Protein AF-A0A8H6QPK9-F1 (afdb_monomer)

Sequence (604 aa):
MKLVFTLLVLALAPTATVSAPLQQRSRELLKRFTSLVVFGDSYTDNGVRSYKPPVAAESAKRSTGGRVWPSYIRQYTGANIYDYAWSGAVCDVLIANTVRNGVTQNQIPTFLEDNGYVSNTTGQPALVNPPDETVYAIWIGTNDIGYGGFLTEVQPAGMPLTYLTDCVYAQLDRLYAIGARVFVLMNMAPLDLTPLYALPQNGGSVNAQYWSDKAAYDSNITRSSEKMRQYVTMVNAVYDYQTSYDVVIANRYPHSRFAVYDVHALMTDMWANPSHYLNGTAPYNVTSSVYRCGSPCASNAVRDSYLWYDDLHPSEQTDRIIAREFVNLIEGKTYIHSPIVPPTASLILPLEDIFRASYNEIEYLKVYFSHIQNPHIQHRFEAEILDPIEEFQVLVTKEYTFLFKDAFPHRINEAAGLGEPQRAQAREGVIRLLQKIDMLNWNITVWAYQHAMIDLRQVDARENILTQGESIWARRFRSIKEDVDAVLGQFSYHGHPLQYVGSLNHGIRGRHKGKSAINLDDFDVDLFVAHAEEWRRHLPVIRGQFPENFSNGKIYPLGTHLHELQNLGHAVGHALAANLTGKVKKSWRFIGNTEIVLREIGAY

InterPro domains:
  IPR001087 GDSL lipase/esterase [PF00657] (36-325)
  IPR036514 SGNH hydrolase superfamily [G3DSA:3.40.50.1110] (24-336)
  IPR051058 GDSL Esterase/Lipase Enzyme [PTHR45648] (36-335)

pLDDT: mean 87.23, std 17.12, range [23.19, 98.88]

Foldseek 3Di:
DDDDDDDDDDDDDDPDPPPPPPPDDLDQLAPAAAAEEEEEAQLADQPWAALPPPTDDGDQCGQQRGGHLQVLLCVVRVHHYHYLYYHLEACDCLQFPDDHHHCVHGRLVRCVVQQPDADPVPRHGSDDADQRNYEYEYDYDPNQVDDRGVLLPRHPPPDDLCVRVVSVVVSVLVCLVVRHFRYEYEAHALQLLFLPQDQVVLNNDCPFDPCNCSCVSPVRSVVSSVSSNVSSVVRRVCCVVVVCCCVPPVVVRPNHHYDYHHNRLVLVCCLVPVVVQQQADDAAERRAALVVVPPVSPDPSNRSSYQHHGRGYGHPSVSSVSSVQVVCSSRSVDPDDDPDDDDDDPQQAPCLVVLQVLLLLLQLLLQLLCPPPDVQSNVCCVVPPNVVSVVLLVVLLVLLLVLVCQQPVDPVCSVVGGDPVNNVVSNVSSVVSVVSSVVSVVVSQVSCCPRVVQRCVPPVSSVVSSVVSVVSLVVLLVVLLVLLVVLQVVDDDVPFGKDFDACSVPQFHDVSRSRHGDDQQDDDTHIETADQVVLVVCVVVCVVPPVVQDDPQKGWPPPHPVVVQVVRQQVSLVSQLVSCVPSHHPSNVSNVRRTYIYHNDDDD

Secondary structure (DSSP, 8-state):
--PPPPPP--------------------S-SS--EEEEEESTTT--S----SSSPPPPPS-STTSS--HHHHHHHHH--EEEE---TT-BSSGGG-SS---BIIIIIHHHHHHHHT-B-TTT--BS----TTTEEEEEE--HHHHSTTTGGGT-SPTT--THHHHHHHHHHHHHHHHTT--EEEEE----GGGSTTTS-GGGT--SSBTTBTTHHHH-S-HHHHHHHHHHHHHHHHHHHHHHHHIIIIIS--STT-EEEEE-HHHHHHHHHH-GGGT---SSPPEEEEEHHHH-GGG-SHHHHTTEEESSSSSBPHHHHHHHHHHHHHHHTT----------S-S---STTHHHHHHHHHHHHHHHHHHTT-S-HHHHHHHIIIIIHHHHHHHHHHHHHHHHHHHHH-SSGGGGGG---HHHHHHHHHHHHHHHHHHHHHHHHHHHHHHHHH---TTSHHHHHHHHHHHHHHHHHHHHHHHHHHHHHHTT-EETTEEPEEESGGGTSB--GGGTTPBPPTTS---EEEEE-HHHHHHHHHHHHHH-GGGEETTEE--TTSS-HHHHHHHHHHHHHHHHHTBTTBTTGGGHHHH--EEEESS---

Nearest PDB structures (foldseek):
  7ztn-assembly2_A  TM=8.972E-01  e=1.829E-24  Thermothelomyces thermophilus
  8p1g-assembly1_B  TM=8.871E-01  e=2.641E-24  Thermothelomyces thermophilus
  6uqv-assembly1_A  TM=6.933E-01  e=8.227E-12  Pseudomonas aeruginosa PAO1
  6uqy-assembly1_A  TM=6.930E-01  e=1.628E-11  Pseudomonas aeruginosa PAO1
  8d90-assembly2_B  TM=6.910E-01  e=2.247E-10  Pseudomonas aeruginosa PAO1

Mean predicted aligned error: 16.17 Å

Solvent-accessible surface area (backbone atoms only — not comparable to full-atom values): 32805 Å² total; per-residue (Å²): 144,83,87,86,86,83,84,81,82,83,84,80,79,82,80,80,76,81,72,73,78,80,82,76,64,80,72,33,67,35,97,47,75,48,17,40,39,36,40,30,13,44,82,47,26,42,75,40,86,58,58,47,82,85,56,67,77,70,45,64,70,36,65,24,72,19,48,35,22,62,62,42,38,30,72,77,65,69,27,46,71,48,59,46,15,36,66,68,16,22,48,45,45,74,38,31,76,59,98,55,51,11,42,67,76,43,29,52,52,49,48,53,56,29,67,70,33,61,39,91,86,78,72,44,57,47,58,78,61,58,44,78,29,24,39,39,34,44,44,64,40,71,38,33,54,25,80,61,0,56,64,64,66,47,30,58,89,87,68,58,79,61,53,59,58,52,46,50,53,54,50,51,51,56,43,40,74,77,54,52,31,27,39,37,43,37,45,50,56,56,54,33,52,24,26,51,30,11,37,62,95,45,45,19,43,58,84,23,86,90,41,81,57,34,50,78,76,46,75,62,47,54,58,58,12,53,52,39,42,51,50,42,52,50,54,38,49,47,53,58,55,49,50,51,38,37,53,70,71,68,46,74,51,77,93,47,44,79,45,76,42,62,46,23,59,54,50,49,46,40,56,77,46,37,81,84,68,45,79,27,79,44,82,73,35,54,31,57,23,39,58,80,57,38,77,85,35,70,47,66,53,38,41,26,13,23,46,20,20,34,41,77,33,51,9,36,50,42,25,48,48,54,21,51,53,50,50,27,50,37,62,45,54,71,81,79,82,66,88,84,69,80,97,80,70,91,74,76,54,52,65,34,66,58,49,20,51,59,51,35,50,53,53,16,46,51,47,29,44,72,63,39,89,49,65,69,48,19,53,46,38,59,74,74,45,45,61,64,50,52,54,46,53,54,50,53,40,51,51,45,29,48,50,41,39,70,70,34,81,46,77,78,44,61,81,73,53,64,57,71,70,52,37,51,55,40,30,54,52,43,50,56,52,45,55,53,49,51,53,51,52,48,51,53,34,54,48,33,35,76,68,62,74,39,58,54,84,41,64,69,57,32,52,56,45,40,54,50,5,44,53,51,49,54,51,51,50,51,53,54,43,53,53,50,53,58,50,41,73,78,44,61,61,96,84,34,62,56,46,70,56,69,30,75,80,77,45,39,34,55,71,54,46,44,50,19,63,58,54,77,50,66,77,83,71,52,31,30,33,50,40,43,66,64,33,64,68,45,44,64,55,36,62,73,76,38,51,88,37,52,57,97,75,31,39,47,33,79,98,53,91,42,53,69,46,44,53,48,16,38,54,50,10,44,50,49,18,64,74,34,54,90,73,30,57,72,28,67,54,31,42,82,66,34,55,42,28,39,17,52,59,70,85,131

Organism: NCBI:txid1287682

Structure (mmCIF, N/CA/C/O backbone):
data_AF-A0A8H6QPK9-F1
#
_entry.id   AF-A0A8H6QPK9-F1
#
loop_
_atom_site.group_PDB
_atom_site.id
_atom_site.type_symbol
_atom_site.label_atom_id
_atom_site.label_alt_id
_atom_site.label_comp_id
_atom_site.label_asym_id
_atom_site.label_entity_id
_atom_site.label_seq_id
_atom_site.pdbx_PDB_ins_code
_atom_site.Cartn_x
_atom_site.Cartn_y
_atom_site.Cartn_z
_atom_site.occupancy
_atom_site.B_iso_or_equiv
_atom_site.auth_seq_id
_atom_site.auth_comp_id
_atom_site.auth_asym_id
_atom_site.auth_atom_id
_atom_site.pdbx_PDB_model_num
ATOM 1 N N . MET A 1 1 ? -1.886 -73.441 -18.075 1.00 40.25 1 MET A N 1
ATOM 2 C CA . MET A 1 1 ? -2.362 -72.873 -16.793 1.00 40.25 1 MET A CA 1
ATOM 3 C C . MET A 1 1 ? -1.874 -71.437 -16.667 1.00 40.25 1 MET A C 1
ATOM 5 O O . MET A 1 1 ? -0.689 -71.253 -16.428 1.00 40.25 1 MET A O 1
ATOM 9 N N . LYS A 1 2 ? -2.760 -70.453 -16.856 1.00 27.02 2 LYS A N 1
ATOM 10 C CA . LYS A 1 2 ? -2.952 -69.244 -16.026 1.00 27.02 2 LYS A CA 1
ATOM 11 C C . LYS A 1 2 ? -3.748 -68.193 -16.809 1.00 27.02 2 LYS A C 1
ATOM 13 O O . LYS A 1 2 ? -3.564 -68.024 -18.007 1.00 27.02 2 LYS A O 1
ATOM 18 N N . LEU A 1 3 ? -4.678 -67.600 -16.068 1.00 32.62 3 LEU A N 1
ATOM 19 C CA . LEU A 1 3 ? -5.730 -66.662 -16.432 1.00 32.62 3 LEU A CA 1
ATOM 20 C C . LEU A 1 3 ? -5.234 -65.445 -17.226 1.00 32.62 3 LEU A C 1
ATOM 22 O O . LEU A 1 3 ? -4.201 -64.870 -16.891 1.00 32.62 3 LEU A O 1
ATOM 26 N N . VAL A 1 4 ? -6.060 -64.991 -18.171 1.00 32.97 4 VAL A N 1
ATOM 27 C CA . VAL A 1 4 ? -6.021 -63.633 -18.728 1.00 32.97 4 VAL A CA 1
ATOM 28 C C . VAL A 1 4 ? -7.152 -62.839 -18.073 1.00 32.97 4 VAL A C 1
ATOM 30 O O . VAL A 1 4 ? -8.315 -63.227 -18.153 1.00 32.97 4 VAL A O 1
ATOM 33 N N . PHE A 1 5 ? -6.786 -61.764 -17.375 1.00 33.56 5 PHE A N 1
ATOM 34 C CA . PHE A 1 5 ? -7.694 -60.789 -16.775 1.00 33.56 5 PHE A CA 1
ATOM 35 C C . PHE A 1 5 ? -8.103 -59.763 -17.840 1.00 33.56 5 PHE A C 1
ATOM 37 O O . PHE A 1 5 ? -7.249 -59.082 -18.405 1.00 33.56 5 PHE A O 1
ATOM 44 N N . THR A 1 6 ? -9.404 -59.636 -18.089 1.00 31.38 6 THR A N 1
ATOM 45 C CA . THR A 1 6 ? -9.990 -58.583 -18.928 1.00 31.38 6 THR A CA 1
ATOM 46 C C . THR A 1 6 ? -10.281 -57.365 -18.049 1.00 31.38 6 THR A C 1
ATOM 48 O O . THR A 1 6 ? -11.075 -57.463 -17.114 1.00 31.38 6 THR A O 1
ATOM 51 N N . LEU A 1 7 ? -9.637 -56.224 -18.320 1.00 31.12 7 LEU A N 1
ATOM 52 C CA . LEU A 1 7 ? -9.932 -54.950 -17.655 1.00 31.12 7 LEU A CA 1
ATOM 53 C C . LEU A 1 7 ? -11.146 -54.282 -18.320 1.00 31.12 7 LEU A C 1
ATOM 55 O O . LEU A 1 7 ? -11.132 -53.996 -19.516 1.00 31.12 7 LEU A O 1
ATOM 59 N N . LEU A 1 8 ? -12.183 -54.023 -17.523 1.00 28.48 8 LEU A N 1
ATOM 60 C CA . LEU A 1 8 ? -13.369 -53.250 -17.883 1.00 28.48 8 LEU A CA 1
ATOM 61 C C . LEU A 1 8 ? -13.068 -51.758 -17.644 1.00 28.48 8 LEU A C 1
ATOM 63 O O . LEU A 1 8 ? -12.825 -51.357 -16.507 1.00 28.48 8 LEU A O 1
ATOM 67 N N . VAL A 1 9 ? -13.075 -50.932 -18.692 1.00 33.16 9 VAL A N 1
ATOM 68 C CA . VAL A 1 9 ? -12.977 -49.467 -18.569 1.00 33.16 9 VAL A CA 1
ATOM 69 C C . VAL A 1 9 ? -14.395 -48.903 -18.450 1.00 33.16 9 VAL A C 1
ATOM 71 O O . VAL A 1 9 ? -15.162 -48.952 -19.409 1.00 33.16 9 VAL A O 1
ATOM 74 N N . LEU A 1 10 ? -14.757 -48.385 -17.271 1.00 30.62 10 LEU A N 1
ATOM 75 C CA . LEU A 1 10 ? -15.980 -47.602 -17.081 1.00 30.62 10 LEU A CA 1
ATOM 76 C C . LEU A 1 10 ? -15.807 -46.212 -17.712 1.00 30.62 10 LEU A C 1
ATOM 78 O O . LEU A 1 10 ? -14.954 -45.433 -17.289 1.00 30.62 10 LEU A O 1
ATOM 82 N N . ALA A 1 11 ? -16.660 -45.887 -18.681 1.00 34.97 11 ALA A N 1
ATOM 83 C CA . ALA A 1 11 ? -16.846 -44.528 -19.170 1.00 34.97 11 ALA A CA 1
ATOM 84 C C . ALA A 1 11 ? -17.728 -43.744 -18.182 1.00 34.97 11 ALA A C 1
ATOM 86 O O . ALA A 1 11 ? -18.922 -44.011 -18.060 1.00 34.97 11 ALA A O 1
ATOM 87 N N . LEU A 1 12 ? -17.144 -42.774 -17.476 1.00 32.38 12 LEU A N 1
ATOM 88 C CA . LEU A 1 12 ? -17.886 -41.760 -16.725 1.00 32.38 12 LEU A CA 1
ATOM 89 C C . LEU A 1 12 ? -18.123 -40.557 -17.644 1.00 32.38 12 LEU A C 1
ATOM 91 O O . LEU A 1 12 ? -17.196 -39.815 -17.962 1.00 32.38 12 LEU A O 1
ATOM 95 N N . ALA A 1 13 ? -19.367 -40.382 -18.086 1.00 29.70 13 ALA A N 1
ATOM 96 C CA . ALA A 1 13 ? -19.808 -39.166 -18.757 1.00 29.70 13 ALA A CA 1
ATOM 97 C C . ALA A 1 13 ? -19.923 -38.029 -17.721 1.00 29.70 13 ALA A C 1
ATOM 99 O O . ALA A 1 13 ? -20.625 -38.205 -16.721 1.00 29.70 13 ALA A O 1
ATOM 100 N N . PRO A 1 14 ? -19.278 -36.866 -17.918 1.00 32.44 14 PRO A N 1
ATOM 101 C CA . PRO A 1 14 ? -19.467 -35.731 -17.031 1.00 32.44 14 PRO A CA 1
ATOM 102 C C . PRO A 1 14 ? -20.820 -35.082 -17.337 1.00 32.44 14 PRO A C 1
ATOM 104 O O . PRO A 1 14 ? -21.014 -34.455 -18.378 1.00 32.44 14 PRO A O 1
ATOM 107 N N . THR A 1 15 ? -21.774 -35.216 -16.419 1.00 30.06 15 THR A N 1
ATOM 108 C CA . THR A 1 15 ? -22.943 -34.337 -16.373 1.00 30.06 15 THR A CA 1
ATOM 109 C C . THR A 1 15 ? -22.457 -32.928 -16.055 1.00 30.06 15 THR A C 1
ATOM 111 O O . THR A 1 15 ? -22.064 -32.643 -14.925 1.00 30.06 15 THR A O 1
ATOM 114 N N . ALA A 1 16 ? -22.459 -32.050 -17.057 1.00 31.02 16 ALA A N 1
ATOM 115 C CA . ALA A 1 16 ? -22.234 -30.626 -16.871 1.00 31.02 16 ALA A CA 1
ATOM 116 C C . ALA A 1 16 ? -23.402 -30.038 -16.066 1.00 31.02 16 ALA A C 1
ATOM 118 O O . ALA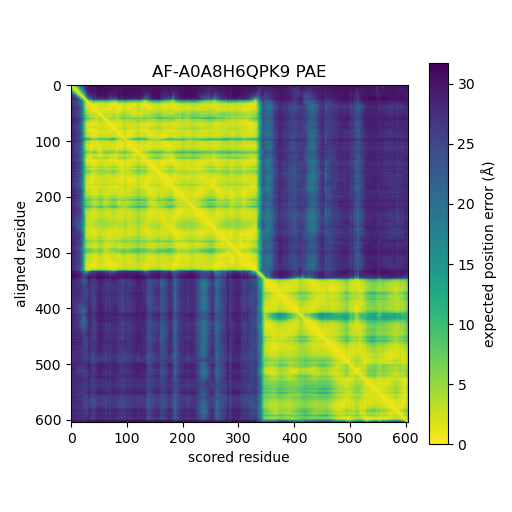 A 1 16 ? -24.442 -29.672 -16.612 1.00 31.02 16 ALA A O 1
ATOM 119 N N . THR A 1 17 ? -23.242 -29.947 -14.749 1.00 26.52 17 THR A N 1
ATOM 120 C CA . THR A 1 17 ? -24.013 -28.994 -13.956 1.00 26.52 17 THR A CA 1
ATOM 121 C C . THR A 1 17 ? -23.551 -27.604 -14.375 1.00 26.52 17 THR A C 1
ATOM 123 O O . THR A 1 17 ? -22.447 -27.181 -14.028 1.00 26.52 17 THR A O 1
ATOM 126 N N . VAL A 1 18 ? -24.371 -26.903 -15.159 1.00 30.55 18 VAL A N 1
ATOM 127 C CA . VAL A 1 18 ? -24.231 -25.461 -15.379 1.00 30.55 18 VAL A CA 1
ATOM 128 C C . VAL A 1 18 ? -24.478 -24.791 -14.029 1.00 30.55 18 VAL A C 1
ATOM 130 O O . VAL A 1 18 ? -25.605 -24.447 -13.681 1.00 30.55 18 VAL A O 1
ATOM 133 N N . SER A 1 19 ? -23.423 -24.651 -13.231 1.00 24.91 19 SER A N 1
ATOM 134 C CA . SER A 1 19 ? -23.414 -23.696 -12.133 1.00 24.91 19 SER A CA 1
ATOM 135 C C . SER A 1 19 ? -23.438 -22.321 -12.782 1.00 24.91 19 SER A C 1
ATOM 137 O O . SER A 1 19 ? -22.429 -21.867 -13.321 1.00 24.91 19 SER A O 1
ATOM 139 N N . ALA A 1 20 ? -24.611 -21.688 -12.795 1.00 23.33 20 ALA A N 1
ATOM 140 C CA . ALA A 1 20 ? -24.722 -20.275 -13.118 1.00 23.33 20 ALA A CA 1
ATOM 141 C C . ALA A 1 20 ? -23.646 -19.518 -12.313 1.00 23.33 20 ALA A C 1
ATOM 143 O O . ALA A 1 20 ? -23.544 -19.752 -11.102 1.00 23.33 20 ALA A O 1
ATOM 144 N N . PRO A 1 21 ? -22.815 -18.668 -12.944 1.00 26.39 21 PRO A N 1
ATOM 145 C CA . PRO A 1 21 ? -21.790 -17.936 -12.223 1.00 26.39 21 PRO A CA 1
ATOM 146 C C . PRO A 1 21 ? -22.471 -17.106 -11.140 1.00 26.39 21 PRO A C 1
ATOM 148 O O . PRO A 1 21 ? -23.336 -16.277 -11.431 1.00 26.39 21 PRO A O 1
ATOM 151 N N . LEU A 1 22 ? -22.103 -17.354 -9.884 1.00 23.39 22 LEU A N 1
ATOM 152 C CA . LEU A 1 22 ? -22.463 -16.495 -8.767 1.00 23.39 22 LEU A CA 1
ATOM 153 C C . LEU A 1 22 ? -21.955 -15.093 -9.097 1.00 23.39 22 LEU A C 1
ATOM 155 O O . LEU A 1 22 ? -20.756 -14.833 -9.106 1.00 23.39 22 LEU A O 1
ATOM 159 N N . GLN A 1 23 ? -22.890 -14.203 -9.410 1.00 23.19 23 GLN A N 1
ATOM 160 C CA . GLN A 1 23 ? -22.662 -12.789 -9.647 1.00 23.19 23 GLN A CA 1
ATOM 161 C C . GLN A 1 23 ? -22.161 -12.161 -8.337 1.00 23.19 23 GLN A C 1
ATOM 163 O O . GLN A 1 23 ? -22.939 -11.669 -7.518 1.00 23.19 23 GLN A O 1
ATOM 168 N N . GLN A 1 24 ? -20.857 -12.251 -8.080 1.00 27.45 24 GLN A N 1
ATOM 169 C CA . GLN A 1 24 ? -20.252 -11.718 -6.869 1.00 27.45 24 GLN A CA 1
ATOM 170 C C . GLN A 1 24 ? -20.016 -10.220 -7.071 1.00 27.45 24 GLN A C 1
ATOM 172 O O . GLN A 1 24 ? -19.006 -9.789 -7.619 1.00 27.45 24 GLN A O 1
ATOM 177 N N . ARG A 1 25 ? -21.023 -9.434 -6.665 1.00 26.88 25 ARG A N 1
ATOM 178 C CA . ARG A 1 25 ? -20.945 -7.979 -6.464 1.00 26.88 25 ARG A CA 1
ATOM 179 C C . ARG A 1 25 ? -19.652 -7.634 -5.713 1.00 26.88 25 ARG A C 1
ATOM 181 O O . ARG A 1 25 ? -19.275 -8.397 -4.819 1.00 26.88 25 ARG A O 1
ATOM 188 N N . SER A 1 26 ? -19.022 -6.497 -6.034 1.00 34.03 26 SER A N 1
ATOM 189 C CA . SER A 1 26 ? -18.027 -5.857 -5.161 1.00 34.03 26 SER A CA 1
ATOM 190 C C . SER A 1 26 ? -18.581 -5.909 -3.741 1.00 34.03 26 SER A C 1
ATOM 192 O O . SER A 1 26 ? -19.668 -5.387 -3.481 1.00 34.03 26 SER A O 1
ATOM 194 N N . ARG A 1 27 ? -17.950 -6.683 -2.854 1.00 51.12 27 ARG A N 1
ATOM 195 C CA . ARG A 1 27 ? -18.518 -6.874 -1.523 1.00 51.12 27 ARG A CA 1
ATOM 196 C C . ARG A 1 27 ? -18.188 -5.635 -0.715 1.00 51.12 27 ARG A C 1
ATOM 198 O O . ARG A 1 27 ? -17.139 -5.573 -0.090 1.00 51.12 27 ARG A O 1
ATOM 205 N N . GLU A 1 28 ? -19.110 -4.679 -0.753 1.00 63.56 28 GLU A N 1
ATOM 206 C CA . GLU A 1 28 ? -19.304 -3.699 0.310 1.00 63.56 28 GLU A CA 1
ATOM 207 C C . GLU A 1 28 ? -19.011 -4.375 1.658 1.00 63.56 28 GLU A C 1
ATOM 209 O O . GLU A 1 28 ? -19.514 -5.478 1.940 1.00 63.56 28 GLU A O 1
ATOM 214 N N . LEU A 1 29 ? -18.194 -3.728 2.493 1.00 76.56 29 LEU A N 1
ATOM 215 C CA . LEU A 1 29 ? -17.897 -4.234 3.830 1.00 76.56 29 LEU A CA 1
ATOM 216 C C . LEU A 1 29 ? -19.201 -4.383 4.623 1.00 76.56 29 LEU A C 1
ATOM 218 O O . LEU A 1 29 ? -19.343 -5.305 5.420 1.00 76.56 29 LEU A O 1
ATOM 222 N N . LEU A 1 30 ? -20.185 -3.529 4.329 1.00 83.88 30 LEU A N 1
ATOM 223 C CA . LEU A 1 30 ? -21.541 -3.548 4.855 1.00 83.88 30 LEU A CA 1
ATOM 224 C C . LEU A 1 30 ? -22.560 -3.187 3.772 1.00 83.88 30 LEU A C 1
ATOM 226 O O . LEU A 1 30 ? -22.392 -2.194 3.083 1.00 83.88 30 LEU A O 1
ATOM 230 N N . LYS A 1 31 ? -23.675 -3.930 3.702 1.00 83.06 31 LYS A N 1
ATOM 231 C CA . LYS A 1 31 ? -24.826 -3.547 2.857 1.00 83.06 31 LYS A CA 1
ATOM 232 C C . LYS A 1 31 ? -25.514 -2.279 3.363 1.00 83.06 31 LYS A C 1
ATOM 234 O O . LYS A 1 31 ? -26.173 -1.571 2.610 1.00 83.06 31 LYS A O 1
ATOM 239 N N . ARG A 1 32 ? -25.432 -2.055 4.674 1.00 90.69 32 ARG A N 1
ATOM 240 C CA . ARG A 1 32 ? -25.957 -0.887 5.363 1.00 90.69 32 ARG A CA 1
ATOM 241 C C . ARG A 1 32 ? -25.012 -0.554 6.505 1.00 90.69 32 ARG A C 1
ATOM 243 O O . ARG A 1 32 ? -24.687 -1.429 7.297 1.00 90.69 32 ARG A O 1
ATOM 250 N N . PHE A 1 33 ? -24.569 0.692 6.556 1.00 95.06 33 PHE A N 1
ATOM 251 C CA . PHE A 1 33 ? -23.682 1.199 7.591 1.00 95.06 33 PHE A CA 1
ATOM 252 C C . PHE A 1 33 ? -24.460 2.175 8.465 1.00 95.06 33 PHE A C 1
ATOM 254 O O . PHE A 1 33 ? -24.834 3.253 8.006 1.00 95.06 33 PHE A O 1
ATOM 261 N N . THR A 1 34 ? -24.757 1.776 9.701 1.00 97.62 34 THR A N 1
ATOM 262 C CA . THR A 1 34 ? -25.521 2.613 10.640 1.00 97.62 34 THR A CA 1
ATOM 263 C C . THR A 1 34 ? -24.715 3.044 11.841 1.00 97.62 34 THR A C 1
ATOM 265 O O . THR A 1 34 ? -25.095 4.028 12.472 1.00 97.62 34 THR A O 1
ATOM 268 N N . SER A 1 35 ? -23.648 2.318 12.179 1.00 98.50 35 SER A N 1
ATOM 269 C CA . SER A 1 35 ? -22.906 2.568 13.411 1.00 98.50 35 SER A CA 1
ATOM 270 C C . SER A 1 35 ? -21.413 2.281 13.259 1.00 98.50 35 SER A C 1
ATOM 272 O O . SER A 1 35 ? -21.012 1.317 12.608 1.00 98.50 35 SER A O 1
ATOM 274 N N . LEU A 1 36 ? -20.587 3.101 13.900 1.00 98.69 36 LEU A N 1
ATOM 275 C CA . LEU A 1 36 ? -19.145 2.923 14.034 1.00 98.69 36 LEU A CA 1
ATOM 276 C C . LEU A 1 36 ? -18.792 2.922 15.517 1.00 98.69 36 LEU A C 1
ATOM 278 O O . LEU A 1 36 ? -19.082 3.888 16.218 1.00 98.69 36 LEU A O 1
ATOM 282 N N . VAL A 1 37 ? -18.136 1.865 15.978 1.00 98.81 37 VAL A N 1
ATOM 283 C CA . VAL A 1 37 ? -17.466 1.831 17.280 1.00 98.81 37 VAL A CA 1
ATOM 284 C C . VAL A 1 37 ? -15.972 1.939 17.016 1.00 98.81 37 VAL A C 1
ATOM 286 O O . VAL A 1 37 ? -15.434 1.142 16.247 1.00 98.81 37 VAL A O 1
ATOM 289 N N . VAL A 1 38 ? -15.300 2.918 17.614 1.00 98.62 38 VAL A N 1
ATOM 290 C CA . VAL A 1 38 ? -13.882 3.174 17.345 1.00 98.62 38 VAL A CA 1
ATOM 291 C C . VAL A 1 38 ? -13.063 3.263 18.628 1.00 98.62 38 VAL A C 1
ATOM 293 O O . VAL A 1 38 ? -13.499 3.823 19.632 1.00 98.62 38 VAL A O 1
ATOM 296 N N . PHE A 1 39 ? -11.869 2.679 18.571 1.00 98.88 39 PHE A N 1
ATOM 297 C CA . PHE A 1 39 ? -10.862 2.663 19.626 1.00 98.88 39 PHE A CA 1
ATOM 298 C C . PHE A 1 39 ? -9.555 3.236 19.082 1.00 98.88 39 PHE A C 1
ATOM 300 O O . PHE A 1 39 ? -9.230 3.048 17.907 1.00 98.88 39 PHE A O 1
ATOM 307 N N . GLY A 1 40 ? -8.777 3.905 19.926 1.00 98.56 40 GLY A N 1
ATOM 308 C CA . GLY A 1 40 ? -7.539 4.522 19.467 1.00 98.56 40 GLY A CA 1
ATOM 309 C C . GLY A 1 40 ? -6.947 5.548 20.414 1.00 98.56 40 GLY A C 1
ATOM 310 O O . GLY A 1 40 ? -7.196 5.530 21.619 1.00 98.56 40 GLY A O 1
ATOM 311 N N . ASP A 1 41 ? -6.153 6.456 19.864 1.00 98.50 41 ASP A N 1
ATOM 312 C CA . ASP A 1 41 ? -5.443 7.482 20.622 1.00 98.50 41 ASP A CA 1
ATOM 313 C C . ASP A 1 41 ? -5.898 8.915 20.279 1.00 98.50 41 ASP A C 1
ATOM 315 O O . ASP A 1 41 ? -7.069 9.179 19.989 1.00 98.50 41 ASP A O 1
ATOM 319 N N . SER A 1 42 ? -4.971 9.874 20.351 1.00 98.00 42 SER A N 1
ATOM 320 C CA . SER A 1 42 ? -5.226 11.279 20.052 1.00 98.00 42 SER A CA 1
ATOM 321 C C . SER A 1 42 ? -5.618 11.526 18.602 1.00 98.00 42 SER A C 1
ATOM 323 O O . SER A 1 42 ? -6.190 12.575 18.335 1.00 98.00 42 SER A O 1
ATOM 325 N N . TYR A 1 43 ? -5.367 10.604 17.674 1.00 98.38 43 TYR A N 1
ATOM 326 C CA . TYR A 1 43 ? -5.783 10.754 16.276 1.00 98.38 43 TYR A CA 1
ATOM 327 C C . TYR A 1 43 ? -7.291 10.540 16.098 1.00 98.38 43 TYR A C 1
ATOM 329 O O . TYR A 1 43 ? -7.857 10.897 15.071 1.00 98.38 43 TYR A O 1
ATOM 337 N N . THR A 1 44 ? -7.952 9.966 17.104 1.00 98.56 44 THR A N 1
ATOM 338 C CA . THR A 1 44 ? -9.369 9.601 17.040 1.00 98.56 44 THR A CA 1
ATOM 339 C C . THR A 1 44 ? -10.197 10.295 18.119 1.00 98.56 44 THR A C 1
ATOM 341 O O . THR A 1 44 ? -11.318 10.672 17.830 1.00 98.56 44 THR A O 1
ATOM 344 N N . ASP A 1 45 ? -9.646 10.534 19.314 1.00 98.31 45 ASP A N 1
ATOM 345 C CA . ASP A 1 45 ? -10.385 10.968 20.511 1.00 98.31 45 ASP A CA 1
ATOM 346 C C . ASP A 1 45 ? -11.202 12.271 20.339 1.00 98.31 45 ASP A C 1
ATOM 348 O O . ASP A 1 45 ? -10.638 13.372 20.307 1.00 98.31 45 ASP A O 1
ATOM 352 N N . ASN A 1 46 ? -12.536 12.161 20.366 1.00 96.56 46 ASN A N 1
ATOM 353 C CA . ASN A 1 46 ? -13.523 13.250 20.303 1.00 96.56 46 ASN A CA 1
ATOM 354 C C . ASN A 1 46 ? -13.871 13.910 21.662 1.00 96.56 46 ASN A C 1
ATOM 356 O O . ASN A 1 46 ? -14.578 14.926 21.713 1.00 96.56 46 ASN A O 1
ATOM 360 N N . GLY A 1 47 ? -13.357 13.375 22.771 1.00 95.50 47 GLY A N 1
ATOM 361 C CA . GLY A 1 47 ? -13.563 13.868 24.135 1.00 95.50 47 GLY A CA 1
ATOM 362 C C . GLY A 1 47 ? -14.727 13.245 24.910 1.00 95.50 47 GLY A C 1
ATOM 363 O O . GLY A 1 47 ? -14.869 13.547 26.095 1.00 95.50 47 GLY A O 1
ATOM 364 N N . VAL A 1 48 ? -15.536 12.379 24.296 1.00 96.19 48 VAL A N 1
ATOM 365 C CA . VAL A 1 48 ? -16.572 11.605 24.994 1.00 96.19 48 VAL A CA 1
ATOM 366 C C . VAL A 1 48 ? -15.913 10.444 25.743 1.00 96.19 48 VAL A C 1
ATOM 368 O O . VAL A 1 48 ? -14.890 9.907 25.324 1.00 96.19 48 VAL A O 1
ATOM 371 N N . ARG A 1 49 ? -16.442 10.106 26.923 1.00 93.81 49 ARG A N 1
ATOM 372 C CA . ARG A 1 49 ? -15.859 9.086 27.818 1.00 93.81 49 ARG A CA 1
ATOM 373 C C . ARG A 1 49 ? -16.818 7.965 28.194 1.00 93.81 49 ARG A C 1
ATOM 375 O O . ARG A 1 49 ? -16.368 6.925 28.647 1.00 93.81 49 ARG A O 1
ATOM 382 N N . SER A 1 50 ? -18.116 8.177 28.011 1.00 95.38 50 SER A N 1
ATOM 383 C CA . SER A 1 50 ? -19.152 7.154 28.122 1.00 95.38 50 SER A CA 1
ATOM 384 C C . SER A 1 50 ? -20.343 7.582 27.274 1.00 95.38 50 SER A C 1
ATOM 386 O O . SER A 1 50 ? -20.635 8.776 27.154 1.00 95.38 50 SER A O 1
ATOM 388 N N . TYR A 1 51 ? -21.025 6.596 26.704 1.00 96.81 51 TYR A N 1
ATOM 389 C CA . TYR A 1 51 ? -22.251 6.758 25.929 1.00 96.81 51 TYR A CA 1
ATOM 390 C C . TYR A 1 51 ? -23.501 6.351 26.718 1.00 96.81 51 TYR A C 1
ATOM 392 O O . TYR A 1 51 ? -24.601 6.314 26.167 1.00 96.81 51 TYR A O 1
ATOM 400 N N . LYS A 1 52 ? -23.371 6.108 28.027 1.00 95.50 52 LYS A N 1
ATOM 401 C CA . LYS A 1 52 ? -24.523 5.992 28.927 1.00 95.50 52 LYS A CA 1
ATOM 402 C C . LYS A 1 52 ? -25.196 7.358 29.084 1.00 95.50 52 LYS A C 1
ATOM 404 O O . LYS A 1 52 ? -24.513 8.333 29.398 1.00 95.50 52 LYS A O 1
ATOM 409 N N . PRO A 1 53 ? -26.525 7.462 28.904 1.00 91.31 53 PRO A N 1
ATOM 410 C CA . PRO A 1 53 ? -27.230 8.717 29.124 1.00 91.31 53 PRO A CA 1
ATOM 411 C C . PRO A 1 53 ? -27.064 9.250 30.563 1.00 91.31 53 PRO A C 1
ATOM 413 O O . PRO A 1 53 ? -27.203 8.473 31.510 1.00 91.31 53 PRO A O 1
ATOM 416 N N . PRO A 1 54 ? -26.853 10.569 30.752 1.00 92.25 54 PRO A N 1
ATOM 417 C CA . PRO A 1 54 ? -26.717 11.594 29.714 1.00 92.25 54 PRO A CA 1
ATOM 418 C C . PRO A 1 54 ? -25.335 11.574 29.036 1.00 92.25 54 PRO A C 1
ATOM 420 O O . PRO A 1 54 ? -24.305 11.629 29.702 1.00 92.25 54 PRO A O 1
ATOM 423 N N . VAL A 1 55 ? -25.325 11.566 27.699 1.00 94.12 55 VAL A N 1
ATOM 424 C CA . VAL A 1 55 ? -24.089 11.569 26.900 1.00 94.12 55 VAL A CA 1
ATOM 425 C C . VAL A 1 55 ? -23.571 12.998 26.756 1.00 94.12 55 VAL A C 1
ATOM 427 O O . VAL A 1 55 ? -24.318 13.903 26.378 1.00 94.12 55 VAL A O 1
ATOM 430 N N . ALA A 1 56 ? -22.289 13.205 27.055 1.00 93.75 56 ALA A N 1
ATOM 431 C CA . ALA A 1 56 ? -21.639 14.497 26.867 1.00 93.75 56 ALA A CA 1
ATOM 432 C C . ALA A 1 56 ? -21.541 14.863 25.375 1.00 93.75 56 ALA A C 1
ATOM 434 O O . ALA A 1 56 ? -21.407 13.996 24.514 1.00 93.75 56 ALA A O 1
ATOM 435 N N . ALA A 1 57 ? -21.572 16.159 25.066 1.00 92.19 57 ALA A N 1
ATOM 436 C CA . ALA A 1 57 ? -21.353 16.623 23.701 1.00 92.19 57 ALA A CA 1
ATOM 437 C C . ALA A 1 57 ? -19.895 16.395 23.265 1.00 92.19 57 ALA A C 1
ATOM 439 O O . ALA A 1 57 ? -18.965 16.639 24.036 1.00 92.19 57 ALA A O 1
ATOM 440 N N . GLU A 1 58 ? -19.701 15.989 22.009 1.00 93.12 58 GLU A N 1
ATOM 441 C CA . GLU A 1 58 ? -18.372 15.908 21.395 1.00 93.12 58 GLU A CA 1
ATOM 442 C C . GLU A 1 58 ? -17.720 17.295 21.332 1.00 93.12 58 GLU A C 1
ATOM 444 O O . GLU A 1 58 ? -18.381 18.304 21.059 1.00 93.12 58 GLU A O 1
ATOM 449 N N . SER A 1 59 ? -16.406 17.361 21.545 1.00 90.81 59 SER A N 1
ATOM 450 C CA . SER A 1 59 ? -15.673 18.620 21.410 1.00 90.81 59 SER A CA 1
ATOM 451 C C . SER A 1 59 ? -15.295 18.877 19.949 1.00 90.81 59 SER A C 1
ATOM 453 O O . SER A 1 59 ? -14.750 18.016 19.267 1.00 90.81 59 SER A O 1
ATOM 455 N N . ALA A 1 60 ? -15.511 20.111 19.486 1.00 87.94 60 ALA A N 1
ATOM 456 C CA . ALA A 1 60 ? -15.056 20.591 18.176 1.00 87.94 60 ALA A CA 1
ATOM 457 C C . ALA A 1 60 ? -13.626 21.174 18.200 1.00 87.94 60 ALA A C 1
ATOM 459 O O . ALA A 1 60 ? -13.211 21.831 17.250 1.00 87.94 60 ALA A O 1
ATOM 460 N N . LYS A 1 61 ? -12.896 21.001 19.308 1.00 88.19 61 LYS A N 1
ATOM 461 C CA . LYS A 1 61 ? -11.510 21.453 19.487 1.00 88.19 61 LYS A CA 1
ATOM 462 C C . LYS A 1 61 ? -10.688 20.302 20.051 1.00 88.19 61 LYS A C 1
ATOM 464 O O . LYS A 1 61 ? -10.562 20.165 21.270 1.00 88.19 61 LYS A O 1
ATOM 469 N N . ARG A 1 62 ? -10.202 19.444 19.160 1.00 94.44 62 ARG A N 1
ATOM 470 C CA . ARG A 1 62 ? -9.383 18.271 19.487 1.00 94.44 62 ARG A CA 1
ATOM 471 C C . ARG A 1 62 ? -7.942 18.456 19.001 1.00 94.44 62 ARG A C 1
ATOM 473 O O . ARG A 1 62 ? -7.558 19.549 18.589 1.00 94.44 62 ARG A O 1
ATOM 480 N N . SER A 1 63 ? -7.154 17.391 19.079 1.00 94.62 63 SER A N 1
ATOM 481 C CA . SER A 1 63 ? -5.749 17.293 18.646 1.00 94.62 63 SER A CA 1
ATOM 482 C C . SER A 1 63 ? -5.500 17.767 17.211 1.00 94.62 63 SER A C 1
ATOM 484 O O . SER A 1 63 ? -4.461 18.334 16.928 1.00 94.62 63 SER A O 1
ATOM 486 N N . THR A 1 64 ? -6.477 17.611 16.322 1.00 94.50 64 THR A N 1
ATOM 487 C CA . THR A 1 64 ? -6.417 18.053 14.919 1.00 94.50 64 THR A CA 1
ATOM 488 C C . THR A 1 64 ? -6.672 19.565 14.718 1.00 94.50 64 THR A C 1
ATOM 490 O O . THR A 1 64 ? -6.687 20.106 13.607 1.00 94.50 64 THR A O 1
ATOM 493 N N . GLY A 1 65 ? -6.925 20.289 15.816 1.00 91.62 65 GLY A N 1
ATOM 494 C CA . GLY A 1 65 ? -7.340 21.693 15.813 1.00 91.62 65 GLY A CA 1
ATOM 495 C C . GLY A 1 65 ? -8.814 21.922 15.491 1.00 91.62 65 GLY A C 1
ATOM 496 O O . GLY A 1 65 ? -9.244 23.070 15.345 1.00 91.62 65 GLY A O 1
ATOM 497 N N . GLY A 1 66 ? -9.579 20.846 15.357 1.00 93.88 66 GLY A N 1
ATOM 498 C CA . GLY A 1 66 ? -10.981 20.853 14.968 1.00 93.88 66 GLY A CA 1
ATOM 499 C C . GLY A 1 66 ? -11.670 19.560 15.385 1.00 93.88 66 GLY A C 1
ATOM 500 O O . GLY A 1 66 ? -11.358 19.010 16.448 1.00 93.88 66 GLY A O 1
ATOM 501 N N . ARG A 1 67 ? -12.606 19.085 14.561 1.00 95.06 67 ARG A N 1
ATOM 502 C CA . ARG A 1 67 ? -13.234 17.765 14.721 1.00 95.06 67 ARG A CA 1
ATOM 503 C C . ARG A 1 67 ? -12.334 16.664 14.176 1.00 95.06 67 ARG A C 1
ATOM 505 O O . ARG A 1 67 ? -11.715 16.841 13.138 1.00 95.06 67 ARG A O 1
ATOM 512 N N . VAL A 1 68 ? -12.344 15.528 14.858 1.00 97.81 68 VAL A N 1
ATOM 513 C CA . VAL A 1 68 ? -11.635 14.303 14.470 1.00 97.81 68 VAL A CA 1
ATOM 514 C C . VAL A 1 68 ? -12.371 13.540 13.364 1.00 97.81 68 VAL A C 1
ATOM 516 O O . VAL A 1 68 ? -13.588 13.696 13.197 1.00 97.81 68 VAL A O 1
ATOM 519 N N . TRP A 1 69 ? -11.656 12.687 12.626 1.00 98.31 69 TRP A N 1
ATOM 520 C CA . TRP A 1 69 ? -12.200 11.907 11.503 1.00 98.31 69 TRP A CA 1
ATOM 521 C C . TRP A 1 69 ? -13.528 11.159 11.797 1.00 98.31 69 TRP A C 1
ATOM 523 O O . TRP A 1 69 ? -14.417 11.209 10.938 1.00 98.31 69 TRP A O 1
ATOM 533 N N . PRO A 1 70 ? -13.791 10.556 12.983 1.00 98.19 70 PRO A N 1
ATOM 534 C CA . PRO A 1 70 ? -15.057 9.856 13.217 1.00 98.19 70 PRO A CA 1
ATOM 535 C C . PRO A 1 70 ? -16.255 10.814 13.239 1.00 98.19 70 PRO A C 1
ATOM 537 O O . PRO A 1 70 ? -17.341 10.480 12.762 1.00 98.19 70 PRO A O 1
ATOM 540 N N . SER A 1 71 ? -16.067 12.047 13.722 1.00 97.38 71 SER A N 1
ATOM 541 C CA . SER A 1 71 ? -17.118 13.071 13.705 1.00 97.38 71 SER A CA 1
ATOM 542 C C . SER A 1 71 ? -17.501 13.461 12.271 1.00 97.38 71 SER A C 1
ATOM 544 O O . SER A 1 71 ? -18.670 13.758 12.008 1.00 97.38 71 SER A O 1
ATOM 546 N N . TYR A 1 72 ? -16.556 13.420 11.326 1.00 98.00 72 TYR A N 1
ATOM 547 C CA . TYR A 1 72 ? -16.840 13.638 9.907 1.00 98.00 72 TYR A CA 1
ATOM 548 C C . TYR A 1 72 ? -17.597 12.472 9.275 1.00 98.00 72 TYR A C 1
ATOM 550 O O . TYR A 1 72 ? -18.504 12.712 8.483 1.00 98.00 72 TYR A O 1
ATOM 558 N N . ILE A 1 73 ? -17.341 11.230 9.691 1.00 98.06 73 ILE A N 1
ATOM 559 C CA . ILE A 1 73 ? -18.154 10.083 9.260 1.00 98.06 73 ILE A CA 1
ATOM 560 C C . ILE A 1 73 ? -19.612 10.268 9.673 1.00 98.06 73 ILE A C 1
ATOM 562 O O . ILE A 1 73 ? -20.499 10.074 8.837 1.00 98.06 73 ILE A O 1
ATOM 566 N N . ARG A 1 74 ? -19.877 10.713 10.914 1.00 96.38 74 ARG A N 1
ATOM 567 C CA . ARG A 1 74 ? -21.249 11.059 11.331 1.00 96.38 74 ARG A CA 1
ATOM 568 C C . ARG A 1 74 ? -21.864 12.082 10.387 1.00 96.38 74 ARG A C 1
ATOM 570 O O . ARG A 1 74 ? -23.008 11.930 9.977 1.00 96.38 74 ARG A O 1
ATOM 577 N N . GLN A 1 75 ? -21.110 13.120 10.040 1.00 96.31 75 GLN A N 1
ATOM 578 C CA . GLN A 1 75 ? -21.584 14.174 9.150 1.00 96.31 75 GLN A CA 1
ATOM 579 C C . GLN A 1 75 ? -21.862 13.665 7.725 1.00 96.31 75 GLN A C 1
ATOM 581 O O . GLN A 1 75 ? -22.827 14.109 7.111 1.00 96.31 75 GLN A O 1
ATOM 586 N N . TYR A 1 76 ? -21.038 12.758 7.197 1.00 95.94 76 TYR A N 1
ATOM 587 C CA . TYR A 1 76 ? -21.162 12.249 5.827 1.00 95.94 76 TYR A CA 1
ATOM 588 C C . TYR A 1 76 ? -22.262 11.198 5.675 1.00 95.94 76 TYR A C 1
ATOM 590 O O . TYR A 1 76 ? -22.879 11.114 4.618 1.00 95.94 76 TYR A O 1
ATOM 598 N N . THR A 1 77 ? -22.509 10.405 6.720 1.00 96.38 77 THR A N 1
ATOM 599 C CA . THR A 1 77 ? -23.346 9.195 6.628 1.00 96.38 77 THR A CA 1
ATOM 600 C C . THR A 1 77 ? -24.585 9.223 7.520 1.00 96.38 77 THR A C 1
ATOM 602 O O . THR A 1 77 ? -25.531 8.478 7.279 1.00 96.38 77 THR A O 1
ATOM 605 N N . GLY A 1 78 ? -24.597 10.054 8.565 1.00 96.56 78 GLY A N 1
ATOM 606 C CA . GLY A 1 78 ? -25.609 10.007 9.621 1.00 96.56 78 GLY A CA 1
ATOM 607 C C . GLY A 1 78 ? -25.460 8.824 10.587 1.00 96.56 78 GLY A C 1
ATOM 608 O O . GLY A 1 78 ? -26.341 8.630 11.421 1.00 96.56 78 GLY A O 1
ATOM 609 N N . ALA A 1 79 ? -24.379 8.040 10.494 1.00 97.44 79 ALA A N 1
ATOM 610 C CA . ALA A 1 79 ? -24.145 6.893 11.365 1.00 97.44 79 ALA A CA 1
ATOM 611 C C . ALA A 1 79 ? -23.960 7.292 12.842 1.00 97.44 79 ALA A C 1
ATOM 613 O O . ALA A 1 79 ? -23.419 8.354 13.171 1.00 97.44 79 ALA A O 1
ATOM 614 N N . ASN A 1 80 ? -24.358 6.403 13.749 1.00 97.88 80 ASN A N 1
ATOM 615 C CA . ASN A 1 80 ? -24.051 6.516 15.169 1.00 97.88 80 ASN A CA 1
ATOM 616 C C . ASN A 1 80 ? -22.556 6.265 15.381 1.00 97.88 80 ASN A C 1
ATOM 618 O O . ASN A 1 80 ? -22.063 5.190 15.055 1.00 97.88 80 ASN A O 1
ATOM 622 N N . ILE A 1 81 ? -21.833 7.234 15.936 1.00 97.94 81 ILE A N 1
ATOM 623 C CA . ILE A 1 81 ? -20.405 7.076 16.237 1.00 97.94 81 ILE A CA 1
ATOM 624 C C . ILE A 1 81 ? -20.223 6.939 17.743 1.00 97.94 81 ILE A C 1
ATOM 626 O O . ILE A 1 81 ? -20.710 7.778 18.505 1.00 97.94 81 ILE A O 1
ATOM 630 N N . TYR A 1 82 ? -19.523 5.883 18.133 1.00 98.44 82 TYR A N 1
ATOM 631 C CA . TYR A 1 82 ? -19.161 5.545 19.499 1.00 98.44 82 TYR A CA 1
ATOM 632 C C . TYR A 1 82 ? -17.640 5.472 19.591 1.00 98.44 82 TYR A C 1
ATOM 634 O O . TYR A 1 82 ? -17.022 4.430 19.386 1.00 98.44 82 TYR A O 1
ATOM 642 N N . ASP A 1 83 ? -17.044 6.630 19.824 1.00 98.44 83 ASP A N 1
ATOM 643 C CA . ASP A 1 83 ? -15.610 6.816 19.978 1.00 98.44 83 ASP A CA 1
ATOM 644 C C . ASP A 1 83 ? -15.186 6.668 21.441 1.00 98.44 83 ASP A C 1
ATOM 646 O O . ASP A 1 83 ? -15.595 7.457 22.297 1.00 98.44 83 ASP A O 1
ATOM 650 N N . TYR A 1 84 ? -14.386 5.635 21.694 1.00 98.56 84 TYR A N 1
ATOM 651 C CA . TYR A 1 84 ? -13.775 5.310 22.980 1.00 98.56 84 TYR A CA 1
ATOM 652 C C . TYR A 1 84 ? -12.284 5.658 23.027 1.00 98.56 84 TYR A C 1
ATOM 654 O O . TYR A 1 84 ? -11.617 5.347 24.018 1.00 98.56 84 TYR A O 1
ATOM 662 N N . ALA A 1 85 ? -11.743 6.277 21.976 1.00 98.56 85 ALA A N 1
ATOM 663 C CA . ALA A 1 85 ? -10.344 6.647 21.910 1.00 98.56 85 ALA A CA 1
ATOM 664 C C . ALA A 1 85 ? -9.974 7.659 22.998 1.00 98.56 85 ALA A C 1
ATOM 666 O O . ALA A 1 85 ? -10.765 8.508 23.421 1.00 98.56 85 ALA A O 1
ATOM 667 N N . TRP A 1 86 ? -8.723 7.580 23.449 1.00 97.62 86 TRP A N 1
ATOM 668 C CA . TRP A 1 86 ? -8.205 8.470 24.480 1.00 97.62 86 TRP A CA 1
ATOM 669 C C . TRP A 1 86 ? -6.865 9.053 24.060 1.00 97.62 86 TRP A C 1
ATOM 671 O O . TRP A 1 86 ? -5.913 8.330 23.785 1.00 97.62 86 TRP A O 1
ATOM 681 N N . SER A 1 87 ? -6.763 10.378 24.062 1.00 96.88 87 SER A N 1
ATOM 682 C CA . SER A 1 87 ? -5.537 11.089 23.724 1.00 96.88 87 SER A CA 1
ATOM 683 C C . SER A 1 87 ? -4.351 10.596 24.555 1.00 96.88 87 SER A C 1
ATOM 685 O O . SER A 1 87 ? -4.406 10.594 25.786 1.00 96.88 87 SER A O 1
ATOM 687 N N . GLY A 1 88 ? -3.276 10.195 23.874 1.00 96.19 88 GLY A N 1
ATOM 688 C CA . GLY A 1 88 ? -2.072 9.642 24.497 1.00 96.19 88 GLY A CA 1
ATOM 689 C C . GLY A 1 88 ? -2.158 8.160 24.878 1.00 96.19 88 GLY A C 1
ATOM 690 O O . GLY A 1 88 ? -1.236 7.670 25.533 1.00 96.19 88 GLY A O 1
ATOM 691 N N . ALA A 1 89 ? -3.239 7.458 24.522 1.00 98.25 89 ALA A N 1
ATOM 692 C CA . ALA A 1 89 ? -3.386 6.039 24.815 1.00 98.25 89 ALA A CA 1
ATOM 693 C C . ALA A 1 89 ? -2.388 5.168 24.052 1.00 98.25 89 ALA A C 1
ATOM 695 O O . ALA A 1 89 ? -1.968 5.497 22.943 1.00 98.25 89 ALA A O 1
ATOM 696 N N . VAL A 1 90 ? -2.075 4.037 24.674 1.00 98.31 90 VAL A N 1
ATOM 697 C CA . VAL A 1 90 ? -1.365 2.895 24.088 1.00 98.31 90 VAL A CA 1
ATOM 698 C C . VAL A 1 90 ? -2.335 1.723 23.914 1.00 98.31 90 VAL A C 1
ATOM 700 O O . VAL A 1 90 ? -3.445 1.748 24.458 1.00 98.31 90 VAL A O 1
ATOM 703 N N . CYS A 1 91 ? -1.962 0.679 23.176 1.00 98.50 91 CYS A N 1
ATOM 704 C CA . CYS A 1 91 ? -2.787 -0.529 23.109 1.00 98.50 91 CYS A CA 1
ATOM 705 C C . CYS A 1 91 ? -2.879 -1.206 24.486 1.00 98.50 91 CYS A C 1
ATOM 707 O O . CYS A 1 91 ? -3.969 -1.535 24.974 1.00 98.50 91 CYS A O 1
ATOM 709 N N . ASP A 1 92 ? -1.729 -1.343 25.141 1.00 97.12 92 ASP A N 1
ATOM 710 C CA . ASP A 1 92 ? -1.582 -1.888 26.484 1.00 97.12 92 ASP A CA 1
ATOM 711 C C . ASP A 1 92 ? -0.680 -0.968 27.307 1.00 97.12 92 ASP A C 1
ATOM 713 O O . ASP A 1 92 ? 0.429 -0.636 26.885 1.00 97.12 92 ASP A O 1
ATOM 717 N N . VAL A 1 93 ? -1.144 -0.568 28.494 1.00 95.00 93 VAL A N 1
ATOM 718 C CA . VAL A 1 93 ? -0.377 0.296 29.405 1.00 95.00 93 VAL A CA 1
ATOM 719 C C . VAL A 1 93 ? 0.988 -0.283 29.769 1.00 95.00 93 VAL A C 1
ATOM 721 O O . VAL A 1 93 ? 1.872 0.485 30.125 1.00 95.00 93 VAL A O 1
ATOM 724 N N . LEU A 1 94 ? 1.192 -1.601 29.636 1.00 93.94 94 LEU A N 1
ATOM 725 C CA . LEU A 1 94 ? 2.493 -2.239 29.857 1.00 93.94 94 LEU A CA 1
ATOM 726 C C . LEU A 1 94 ? 3.592 -1.760 28.898 1.00 93.94 94 LEU A C 1
ATOM 728 O O . LEU A 1 94 ? 4.764 -1.896 29.233 1.00 93.94 94 LEU A O 1
ATOM 732 N N . ILE A 1 95 ? 3.247 -1.215 27.727 1.00 93.12 95 ILE A N 1
ATOM 733 C CA . ILE A 1 95 ? 4.228 -0.707 26.751 1.00 93.12 95 ILE A CA 1
ATOM 734 C C . ILE A 1 95 ? 4.845 0.618 27.222 1.00 93.12 95 ILE A C 1
ATOM 736 O O . ILE A 1 95 ? 5.992 0.924 26.896 1.00 93.12 95 ILE A O 1
ATOM 740 N N . ALA A 1 96 ? 4.098 1.403 27.998 1.00 89.44 96 ALA A N 1
ATOM 741 C CA . ALA A 1 96 ? 4.528 2.712 28.463 1.00 89.44 96 ALA A CA 1
ATOM 742 C C . ALA A 1 96 ? 4.972 2.672 29.928 1.00 89.44 96 ALA A C 1
ATOM 744 O O . ALA A 1 96 ? 4.382 2.002 30.770 1.00 89.44 96 ALA A O 1
ATOM 745 N N . ASN A 1 97 ? 5.978 3.477 30.264 1.00 76.69 97 ASN A N 1
ATOM 746 C CA . ASN A 1 97 ? 6.413 3.675 31.650 1.00 76.69 97 ASN A CA 1
ATOM 747 C C . ASN A 1 97 ? 5.720 4.864 32.345 1.00 76.69 97 ASN A C 1
ATOM 749 O O . ASN A 1 97 ? 6.009 5.163 33.504 1.00 76.69 97 ASN A O 1
ATOM 753 N N . THR A 1 98 ? 4.831 5.565 31.639 1.00 79.69 98 THR A N 1
ATOM 754 C CA . THR A 1 98 ? 4.044 6.686 32.158 1.00 79.69 98 THR A CA 1
ATOM 755 C C . THR A 1 98 ? 2.592 6.279 32.374 1.00 79.69 98 THR A C 1
ATOM 757 O O . THR A 1 98 ? 2.087 5.347 31.751 1.00 79.69 98 THR A O 1
ATOM 760 N N . VAL A 1 99 ? 1.894 6.992 33.265 1.00 87.19 99 VAL A N 1
ATOM 761 C CA . VAL A 1 99 ? 0.462 6.769 33.501 1.00 87.19 99 VAL A CA 1
ATOM 762 C C . VAL A 1 99 ? -0.311 7.140 32.235 1.00 87.19 99 VAL A C 1
ATOM 764 O O . VAL A 1 99 ? -0.467 8.319 31.915 1.00 87.19 99 VAL A O 1
ATOM 767 N N . ARG A 1 100 ? -0.791 6.122 31.518 1.00 90.19 100 ARG A N 1
ATOM 768 C CA . ARG A 1 100 ? -1.572 6.246 30.283 1.00 90.19 100 ARG A CA 1
ATOM 769 C C . ARG A 1 100 ? -2.854 5.436 30.375 1.00 90.19 100 ARG A C 1
ATOM 771 O O . ARG A 1 100 ? -2.957 4.502 31.166 1.00 90.19 100 ARG A O 1
ATOM 778 N N . ASN A 1 101 ? -3.815 5.788 29.529 1.00 95.31 101 ASN A N 1
ATOM 779 C CA . ASN A 1 101 ? -4.944 4.910 29.256 1.00 95.31 101 ASN A CA 1
ATOM 780 C C . ASN A 1 101 ? -4.534 3.856 28.224 1.00 95.31 101 ASN A C 1
ATOM 782 O O . ASN A 1 101 ? -3.714 4.127 27.347 1.00 95.31 101 ASN A O 1
ATOM 786 N N . GLY A 1 102 ? -5.122 2.671 28.326 1.00 96.69 102 GLY A N 1
ATOM 787 C CA . GLY A 1 102 ? -4.926 1.578 27.383 1.00 96.69 102 GLY A CA 1
ATOM 788 C C . GLY A 1 102 ? -6.216 1.227 26.655 1.00 96.69 102 GLY A C 1
ATOM 789 O O . GLY A 1 102 ? -7.302 1.286 27.244 1.00 96.69 102 GLY A O 1
ATOM 790 N N . VAL A 1 103 ? -6.111 0.784 25.401 1.00 98.50 103 VAL A N 1
ATOM 791 C CA . VAL A 1 103 ? -7.238 0.114 24.728 1.00 98.50 103 VAL A CA 1
ATOM 792 C C . VAL A 1 103 ? -7.684 -1.090 25.564 1.00 98.50 103 VAL A C 1
ATOM 794 O O . VAL A 1 103 ? -8.873 -1.253 25.845 1.00 98.50 103 VAL A O 1
ATOM 797 N N . THR A 1 104 ? -6.712 -1.866 26.053 1.00 96.81 104 THR A N 1
ATOM 798 C CA . THR A 1 104 ? -6.931 -3.063 26.874 1.00 96.81 104 THR A CA 1
ATOM 799 C C . THR A 1 104 ? -7.578 -2.749 28.224 1.00 96.81 104 THR A C 1
ATOM 801 O O . THR A 1 104 ? -8.541 -3.421 28.612 1.00 96.81 104 THR A O 1
ATOM 804 N N . GLN A 1 105 ? -7.058 -1.745 28.940 1.00 96.56 105 GLN A N 1
ATOM 805 C CA . GLN A 1 105 ? -7.432 -1.448 30.328 1.00 96.56 105 GLN A CA 1
ATOM 806 C C . GLN A 1 105 ? -8.645 -0.527 30.461 1.00 96.56 105 GLN A C 1
ATOM 808 O O . GLN A 1 105 ? -9.365 -0.627 31.452 1.00 96.56 105 GLN A O 1
ATOM 813 N N . ASN A 1 106 ? -8.876 0.369 29.499 1.00 97.38 106 ASN A N 1
ATOM 814 C CA . ASN A 1 106 ? -9.879 1.425 29.636 1.00 97.38 106 ASN A CA 1
ATOM 815 C C . ASN A 1 106 ? -10.934 1.361 28.534 1.00 97.38 106 ASN A C 1
ATOM 817 O O . ASN A 1 106 ? -12.124 1.312 28.837 1.00 97.38 106 ASN A O 1
ATOM 821 N N . GLN A 1 107 ? -10.525 1.338 27.266 1.00 98.44 107 GLN A N 1
ATOM 822 C CA . GLN A 1 107 ? -11.462 1.586 26.166 1.00 98.44 107 GLN A CA 1
ATOM 823 C C . GLN A 1 107 ? -12.388 0.394 25.896 1.00 98.44 107 GLN A C 1
ATOM 825 O O . GLN A 1 107 ? -13.606 0.564 25.883 1.00 98.44 107 GLN A O 1
ATOM 830 N N . ILE A 1 108 ? -11.838 -0.822 25.764 1.00 98.19 108 ILE A N 1
ATOM 831 C CA . ILE A 1 108 ? -12.649 -2.037 25.588 1.00 98.19 108 ILE A CA 1
ATOM 832 C C . ILE A 1 108 ? -13.558 -2.275 26.806 1.00 98.19 108 ILE A C 1
ATOM 834 O O . ILE A 1 108 ? -14.753 -2.473 26.597 1.00 98.19 108 ILE A O 1
ATOM 838 N N . PRO A 1 109 ? -13.079 -2.217 28.069 1.00 97.50 109 PRO A N 1
ATOM 839 C CA . PRO A 1 109 ? -13.963 -2.349 29.228 1.00 97.50 109 PRO A CA 1
ATOM 840 C C . PRO A 1 109 ? -15.101 -1.325 29.264 1.00 97.50 109 PRO A C 1
ATOM 842 O O . PRO A 1 109 ? -16.241 -1.718 29.493 1.00 97.50 109 PRO A O 1
ATOM 845 N N . THR A 1 110 ? -14.823 -0.049 28.979 1.00 98.12 110 THR A N 1
ATOM 846 C CA . THR A 1 110 ? -15.857 1.003 28.960 1.00 98.12 110 THR A CA 1
ATOM 847 C C . THR A 1 110 ? -16.894 0.740 27.869 1.00 98.12 110 THR A C 1
ATOM 849 O O . THR A 1 110 ? -18.094 0.814 28.126 1.00 98.12 110 THR A O 1
ATOM 852 N N . PHE A 1 111 ? -16.455 0.346 26.669 1.00 98.31 111 PHE A N 1
ATOM 853 C CA . PHE A 1 111 ? -17.369 -0.063 25.605 1.00 98.31 111 PHE A CA 1
ATOM 854 C C . PHE A 1 111 ? -18.250 -1.241 26.023 1.00 98.31 111 PHE A C 1
ATOM 856 O O . PHE A 1 111 ? -19.456 -1.198 25.807 1.00 98.31 111 PHE A O 1
ATOM 863 N N . LEU A 1 112 ? -17.687 -2.282 26.641 1.00 97.25 112 LEU A N 1
ATOM 864 C CA . LEU A 1 112 ? -18.471 -3.431 27.105 1.00 97.25 112 LEU A CA 1
ATOM 865 C C . LEU A 1 112 ? -19.505 -3.023 28.166 1.00 97.25 112 LEU A C 1
ATOM 867 O O . LEU A 1 112 ? -20.630 -3.525 28.152 1.00 97.25 112 LEU A O 1
ATOM 871 N N . GLU A 1 113 ? -19.143 -2.095 29.053 1.00 97.56 113 GLU A N 1
ATOM 872 C CA . GLU A 1 113 ? -20.035 -1.563 30.084 1.00 97.56 113 GLU A CA 1
ATOM 873 C C . GLU A 1 113 ? -21.195 -0.745 29.495 1.00 97.56 113 GLU A C 1
ATOM 875 O O . GLU A 1 113 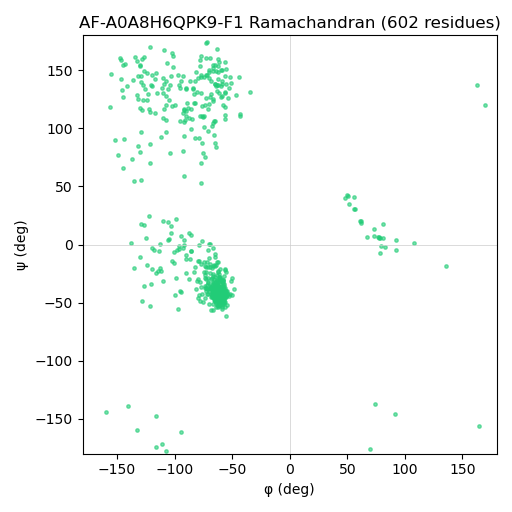? -22.324 -0.834 29.982 1.00 97.56 113 GLU A O 1
ATOM 880 N N . ASP A 1 114 ? -20.926 0.057 28.464 1.00 98.06 114 ASP A N 1
ATOM 881 C CA . ASP A 1 114 ? -21.928 0.836 27.733 1.00 98.06 114 ASP A CA 1
ATOM 882 C C . ASP A 1 114 ? -22.811 -0.070 26.859 1.00 98.06 114 ASP A C 1
ATOM 884 O O . ASP A 1 114 ? -24.031 0.067 26.852 1.00 98.06 114 ASP A O 1
ATOM 888 N N . ASN A 1 115 ? -22.217 -1.041 26.163 1.00 97.00 115 ASN A N 1
ATOM 889 C CA . ASN A 1 115 ? -22.916 -1.973 25.278 1.00 97.00 115 ASN A CA 1
ATOM 890 C C . ASN A 1 115 ? -23.877 -2.899 26.041 1.00 97.00 115 ASN A C 1
ATOM 892 O O . ASN A 1 115 ? -24.899 -3.314 25.504 1.00 97.00 115 ASN A O 1
ATOM 896 N N . GLY A 1 116 ? -23.560 -3.215 27.301 1.00 96.12 116 GLY A N 1
ATOM 897 C CA . GLY A 1 116 ? -24.437 -3.967 28.201 1.00 96.12 116 GLY A CA 1
ATOM 898 C C . GLY A 1 116 ? -25.463 -3.113 28.954 1.00 96.12 116 GLY A C 1
ATOM 899 O O . GLY A 1 116 ? -26.293 -3.663 29.678 1.00 96.12 116 GLY A O 1
ATOM 900 N N . TYR A 1 117 ? -25.415 -1.783 28.832 1.00 97.56 117 TYR A N 1
ATOM 901 C CA . TYR A 1 117 ? -26.308 -0.896 29.569 1.00 97.56 117 TYR A CA 1
ATOM 902 C C . TYR A 1 117 ? -27.683 -0.793 28.907 1.00 97.56 117 TYR A C 1
ATOM 904 O O . TYR A 1 117 ? -27.806 -0.467 27.725 1.00 97.56 117 TYR A O 1
ATOM 912 N N . VAL A 1 118 ? -28.725 -0.954 29.722 1.00 96.38 118 VAL A N 1
ATOM 913 C CA . VAL A 1 118 ? -30.115 -0.652 29.374 1.00 96.38 118 VAL A CA 1
ATOM 914 C C . VAL A 1 118 ? -30.650 0.348 30.389 1.00 96.38 118 VAL A C 1
ATOM 916 O O . VAL A 1 118 ? -30.522 0.152 31.598 1.00 96.38 118 VAL A O 1
ATOM 919 N N . SER A 1 119 ? -31.245 1.436 29.905 1.00 93.88 119 SER A N 1
ATOM 920 C CA . SER A 1 119 ? -31.824 2.448 30.782 1.00 93.88 119 SER A CA 1
ATOM 921 C C . SER A 1 119 ? -33.030 1.892 31.532 1.00 93.88 119 SER A C 1
ATOM 923 O O . SER A 1 119 ? -34.013 1.473 30.923 1.00 93.88 119 SER A O 1
ATOM 925 N N . ASN A 1 120 ? -33.004 1.981 32.862 1.00 92.19 120 ASN A N 1
ATOM 926 C CA . ASN A 1 120 ? -34.137 1.590 33.703 1.00 92.19 120 ASN A CA 1
ATOM 927 C C . ASN A 1 120 ? -35.366 2.496 33.515 1.00 92.19 120 ASN A C 1
ATOM 929 O O . ASN A 1 120 ? -36.464 2.115 33.909 1.00 92.19 120 ASN A O 1
ATOM 933 N N . THR A 1 121 ? -35.197 3.696 32.948 1.00 91.81 121 THR A N 1
ATOM 934 C CA . THR A 1 121 ? -36.298 4.649 32.751 1.00 91.81 121 THR A CA 1
ATOM 935 C C . THR A 1 121 ? -36.910 4.560 31.359 1.00 91.81 121 THR A C 1
ATOM 937 O O . THR A 1 121 ? -38.129 4.638 31.234 1.00 91.81 121 THR A O 1
ATOM 940 N N . THR A 1 122 ? -36.098 4.392 30.311 1.00 93.12 122 THR A N 1
ATOM 941 C CA . THR A 1 122 ? -36.584 4.353 28.918 1.00 93.12 122 THR A CA 1
ATOM 942 C C . THR A 1 122 ? -36.660 2.942 28.337 1.00 93.12 122 THR A C 1
ATOM 944 O O . THR A 1 122 ? -37.258 2.755 27.278 1.00 93.12 122 THR A O 1
ATOM 947 N N . GLY A 1 123 ? -36.035 1.954 28.985 1.00 94.12 123 GLY A N 1
ATOM 948 C CA . GLY A 1 123 ? -35.892 0.590 28.470 1.00 94.12 123 GLY A CA 1
ATOM 949 C C . GLY A 1 123 ? -34.994 0.478 27.233 1.00 94.12 123 GLY A C 1
ATOM 950 O O . GLY A 1 123 ? -34.928 -0.590 26.634 1.00 94.12 123 GLY A O 1
ATOM 951 N N . GLN A 1 124 ? -34.330 1.564 26.825 1.00 94.19 124 GLN A N 1
ATOM 952 C CA . GLN A 1 124 ? -33.488 1.595 25.629 1.00 94.19 124 GLN A CA 1
ATOM 953 C C . GLN A 1 124 ? -32.026 1.277 25.970 1.00 94.19 124 GLN A C 1
ATOM 955 O O . GLN A 1 124 ? -31.554 1.695 27.037 1.00 94.19 124 GLN A O 1
ATOM 960 N N . PRO A 1 125 ? -31.297 0.577 25.081 1.00 96.19 125 PRO A N 1
ATOM 961 C CA . PRO A 1 125 ? -29.856 0.418 25.223 1.00 96.19 125 PRO A CA 1
ATOM 962 C C . PRO A 1 125 ? -29.145 1.771 25.080 1.00 96.19 125 PRO A C 1
ATOM 964 O O . PRO A 1 125 ? -29.659 2.687 24.434 1.00 96.19 125 PRO A O 1
ATOM 967 N N . ALA A 1 126 ? -27.954 1.903 25.671 1.00 95.88 126 ALA A N 1
ATOM 968 C CA . ALA A 1 126 ? -27.114 3.085 25.440 1.00 95.88 126 ALA A CA 1
ATOM 969 C C . ALA A 1 126 ? -26.605 3.150 23.989 1.00 95.88 126 ALA A C 1
ATOM 971 O O . ALA A 1 126 ? -26.526 4.231 23.405 1.00 95.88 126 ALA A O 1
ATOM 972 N N . LEU A 1 127 ? -26.273 1.991 23.410 1.00 97.06 127 LEU A N 1
ATOM 973 C CA . LEU A 1 127 ? -25.726 1.875 22.061 1.00 97.06 127 LEU A CA 1
ATOM 974 C C . LEU A 1 127 ? -26.761 1.287 21.096 1.00 97.06 127 LEU A C 1
ATOM 976 O O . LEU A 1 127 ? -27.488 0.353 21.425 1.00 97.06 127 LEU A O 1
ATOM 980 N N . VAL A 1 128 ? -26.796 1.821 19.878 1.00 96.19 128 VAL A N 1
ATOM 981 C CA . VAL A 1 128 ? -27.543 1.277 18.743 1.00 96.19 128 VAL A CA 1
ATOM 982 C C . VAL A 1 128 ? -26.517 0.783 17.738 1.00 96.19 128 VAL A C 1
ATOM 984 O O . VAL A 1 128 ? -26.004 1.551 16.928 1.00 96.19 128 VAL A O 1
ATOM 987 N N . ASN A 1 129 ? -26.159 -0.490 17.832 1.00 95.88 129 ASN A N 1
ATOM 988 C CA . ASN A 1 129 ? -25.040 -1.082 17.102 1.00 95.88 129 ASN A CA 1
ATOM 989 C C . ASN A 1 129 ? -25.335 -2.537 16.686 1.00 95.88 129 ASN A C 1
ATOM 991 O O . ASN A 1 129 ? -24.689 -3.472 17.165 1.00 95.88 129 ASN A O 1
ATOM 995 N N . PRO A 1 130 ? -26.316 -2.762 15.792 1.00 95.38 130 PRO A N 1
ATOM 996 C CA . PRO A 1 130 ? -26.589 -4.098 15.269 1.00 95.38 130 PRO A CA 1
ATOM 997 C C . PRO A 1 130 ? -25.320 -4.693 14.616 1.00 95.38 130 PRO A C 1
ATOM 999 O O . PRO A 1 130 ? -24.672 -4.006 13.817 1.00 95.38 130 PRO A O 1
ATOM 1002 N N . PRO A 1 131 ? -24.935 -5.945 14.935 1.00 90.12 131 PRO A N 1
ATOM 1003 C CA . PRO A 1 131 ? -23.657 -6.524 14.505 1.00 90.12 131 PRO A CA 1
ATOM 1004 C C . PRO A 1 131 ? -23.398 -6.557 12.996 1.00 90.12 131 PRO A C 1
ATOM 1006 O O . PRO A 1 131 ? -22.246 -6.574 12.564 1.00 90.12 131 PRO A O 1
ATOM 1009 N N . ASP A 1 132 ? -24.454 -6.605 12.188 1.00 90.44 132 ASP A N 1
ATOM 1010 C CA . ASP A 1 132 ? -24.405 -6.686 10.731 1.00 90.44 132 ASP A CA 1
ATOM 1011 C C . ASP A 1 132 ? -24.532 -5.331 10.023 1.00 90.44 132 ASP A C 1
ATOM 1013 O O . ASP A 1 132 ? -24.421 -5.314 8.796 1.00 90.44 132 ASP A O 1
ATOM 1017 N N . GLU A 1 133 ? -24.696 -4.230 10.771 1.00 96.25 133 GLU A N 1
ATOM 1018 C CA . GLU A 1 133 ? -24.678 -2.839 10.273 1.00 96.25 133 GLU A CA 1
ATOM 1019 C C . GLU A 1 133 ? -23.647 -1.946 11.013 1.00 96.25 133 GLU A C 1
ATOM 1021 O O . GLU A 1 133 ? -23.569 -0.736 10.770 1.00 96.25 133 GLU A O 1
ATOM 1026 N N . THR A 1 134 ? -22.836 -2.541 11.901 1.00 98.31 134 THR A N 1
ATOM 1027 C CA . THR A 1 134 ? -21.825 -1.848 12.721 1.00 98.31 134 THR A CA 1
ATOM 1028 C C . THR A 1 134 ? -20.405 -2.200 12.297 1.00 98.31 134 THR A C 1
ATOM 1030 O O . THR A 1 134 ? -20.059 -3.378 12.222 1.00 98.31 134 THR A O 1
ATOM 1033 N N . VAL A 1 135 ? -19.564 -1.183 12.098 1.00 98.44 135 VAL A N 1
ATOM 1034 C CA . VAL A 1 135 ? -18.109 -1.339 11.940 1.00 98.44 135 VAL A CA 1
ATOM 1035 C C . VAL A 1 135 ? -17.410 -1.112 13.275 1.00 98.44 135 VAL A C 1
ATOM 1037 O O . VAL A 1 135 ? -17.721 -0.161 13.987 1.00 98.44 135 VAL A O 1
ATOM 1040 N N . TYR A 1 136 ? -16.437 -1.962 13.586 1.00 98.75 136 TYR A N 1
ATOM 1041 C CA . TYR A 1 136 ? -15.533 -1.817 14.721 1.00 98.75 136 TYR A CA 1
ATOM 1042 C C . TYR A 1 136 ? -14.144 -1.468 14.194 1.00 98.75 136 TYR A C 1
ATOM 1044 O O . TYR A 1 136 ? -13.552 -2.260 13.460 1.00 98.75 136 TYR A O 1
ATOM 1052 N N . ALA A 1 137 ? -13.636 -0.289 14.537 1.00 98.62 137 ALA A N 1
ATOM 1053 C CA . ALA A 1 137 ? -12.349 0.194 14.054 1.00 98.62 137 ALA A CA 1
ATOM 1054 C C . ALA A 1 137 ? -11.346 0.397 15.191 1.00 98.62 137 ALA A C 1
ATOM 1056 O O . ALA A 1 137 ? -11.710 0.848 16.277 1.00 98.62 137 ALA A O 1
ATOM 1057 N N . ILE A 1 138 ? -10.079 0.074 14.933 1.00 98.75 138 ILE A N 1
ATOM 1058 C CA . ILE A 1 138 ? -8.974 0.345 15.858 1.00 98.75 138 ILE A CA 1
ATOM 1059 C C . ILE A 1 138 ? -7.882 1.104 15.102 1.00 98.75 138 ILE A C 1
ATOM 1061 O O . ILE A 1 138 ? -7.388 0.608 14.088 1.00 98.75 138 ILE A O 1
ATOM 1065 N N . TRP A 1 139 ? -7.499 2.278 15.616 1.00 98.69 139 TRP A N 1
ATOM 1066 C CA . TRP A 1 139 ? -6.328 3.036 15.169 1.00 98.69 139 TRP A CA 1
ATOM 1067 C C . TRP A 1 139 ? -5.454 3.414 16.364 1.00 98.69 139 TRP A C 1
ATOM 1069 O O . TRP A 1 139 ? -5.740 4.362 17.096 1.00 98.69 139 TRP A O 1
ATOM 1079 N N . ILE A 1 140 ? -4.420 2.612 16.606 1.00 98.69 140 ILE A N 1
ATOM 1080 C CA . ILE A 1 140 ? -3.562 2.709 17.788 1.00 98.69 140 ILE A CA 1
ATOM 1081 C C . ILE A 1 140 ? -2.123 2.347 17.422 1.00 98.69 140 ILE A C 1
ATOM 1083 O O . ILE A 1 140 ? -1.893 1.590 16.479 1.00 98.69 140 ILE A O 1
ATOM 1087 N N . GLY A 1 141 ? -1.165 2.867 18.188 1.00 97.94 141 GLY A N 1
ATOM 1088 C CA . GLY A 1 141 ? 0.254 2.548 18.046 1.00 97.94 141 GLY A CA 1
ATOM 1089 C C . GLY A 1 141 ? 1.167 3.768 18.118 1.00 97.94 141 GLY A C 1
ATOM 1090 O O . GLY A 1 141 ? 2.355 3.614 18.386 1.00 97.94 141 GLY A O 1
ATOM 1091 N N . THR A 1 142 ? 0.643 4.985 17.921 1.00 97.75 142 THR A N 1
ATOM 1092 C CA . THR A 1 142 ? 1.450 6.220 17.869 1.00 97.75 142 THR A CA 1
ATOM 1093 C C . THR A 1 142 ? 2.247 6.443 19.150 1.00 97.75 142 THR A C 1
ATOM 1095 O O . THR A 1 142 ? 3.425 6.798 19.111 1.00 97.75 142 THR A O 1
ATOM 1098 N N . ASN A 1 143 ? 1.609 6.208 20.298 1.00 97.81 143 ASN A N 1
ATOM 1099 C CA . ASN A 1 143 ? 2.239 6.339 21.611 1.00 97.81 143 ASN A CA 1
ATOM 1100 C C . ASN A 1 143 ? 3.028 5.085 22.007 1.00 97.81 143 ASN A C 1
ATOM 1102 O O . ASN A 1 143 ? 3.944 5.183 22.817 1.00 97.81 143 ASN A O 1
ATOM 1106 N N . ASP A 1 144 ? 2.682 3.926 21.444 1.00 98.06 144 ASP A N 1
ATOM 1107 C CA . ASP A 1 144 ? 3.343 2.649 21.697 1.00 98.06 144 ASP A CA 1
ATOM 1108 C C . ASP A 1 144 ? 4.738 2.641 21.074 1.00 98.06 144 ASP A C 1
ATOM 1110 O O . ASP A 1 144 ? 5.720 2.349 21.751 1.00 98.06 144 ASP A O 1
ATOM 1114 N N . ILE A 1 145 ? 4.841 2.997 19.789 1.00 97.44 145 ILE A N 1
ATOM 1115 C CA . ILE A 1 145 ? 6.113 2.965 19.058 1.00 97.44 145 ILE A CA 1
ATOM 1116 C C . ILE A 1 145 ? 6.894 4.273 19.139 1.00 97.44 145 ILE A C 1
ATOM 1118 O O . ILE A 1 145 ? 8.028 4.303 18.676 1.00 97.44 145 ILE A O 1
ATOM 1122 N N . GLY A 1 146 ? 6.296 5.335 19.686 1.00 95.50 146 GLY A N 1
ATOM 1123 C CA . GLY A 1 146 ? 6.848 6.688 19.754 1.00 95.50 146 GLY A CA 1
ATOM 1124 C C . GLY A 1 146 ? 7.579 7.028 21.054 1.00 95.50 146 GLY A C 1
ATOM 1125 O O . GLY A 1 146 ? 8.014 6.155 21.809 1.00 95.50 146 GLY A O 1
ATOM 1126 N N . TYR A 1 147 ? 7.741 8.332 21.300 1.00 93.31 147 TYR A N 1
ATOM 1127 C CA . TYR A 1 147 ? 8.345 8.861 22.524 1.00 93.31 147 TYR A CA 1
ATOM 1128 C C . TYR A 1 147 ? 7.556 8.436 23.773 1.00 93.31 147 TYR A C 1
ATOM 1130 O O . TYR A 1 147 ? 6.343 8.647 23.870 1.00 93.31 147 TYR A O 1
ATOM 1138 N N . GLY A 1 148 ? 8.256 7.846 24.746 1.00 91.00 148 GLY A N 1
ATOM 1139 C CA . GLY A 1 148 ? 7.628 7.242 25.922 1.00 91.00 148 GLY A CA 1
ATOM 1140 C C . GLY A 1 148 ? 7.069 5.834 25.678 1.00 91.00 148 GLY A C 1
ATOM 1141 O O . GLY A 1 148 ? 6.261 5.376 26.486 1.00 91.00 148 GLY A O 1
ATOM 1142 N N . GLY A 1 149 ? 7.514 5.175 24.601 1.00 94.62 149 GLY A N 1
ATOM 1143 C CA . GLY A 1 149 ? 7.298 3.760 24.285 1.00 94.62 149 GLY A CA 1
ATOM 1144 C C . GLY A 1 149 ? 8.557 3.116 23.675 1.00 94.62 149 GLY A C 1
ATOM 1145 O O . GLY A 1 149 ? 9.679 3.411 24.103 1.00 94.62 149 GLY A O 1
ATOM 1146 N N . PHE A 1 150 ? 8.399 2.267 22.651 1.00 96.75 150 PHE A N 1
ATOM 1147 C CA . PHE A 1 150 ? 9.505 1.519 22.026 1.00 96.75 150 PHE A CA 1
ATOM 1148 C C . PHE A 1 150 ? 10.618 2.411 21.455 1.00 96.75 150 PHE A C 1
ATOM 1150 O O . PHE A 1 150 ? 11.790 2.014 21.463 1.00 96.75 150 PHE A O 1
ATOM 1157 N N . LEU A 1 151 ? 10.294 3.616 20.960 1.00 95.56 151 LEU A N 1
ATOM 1158 C CA . LEU A 1 151 ? 11.304 4.505 20.377 1.00 95.56 151 LEU A CA 1
ATOM 1159 C C . LEU A 1 151 ? 12.380 4.883 21.386 1.00 95.56 151 LEU A C 1
ATOM 1161 O O . LEU A 1 151 ? 13.532 4.994 20.992 1.00 95.56 151 LEU A O 1
ATOM 1165 N N . THR A 1 152 ? 12.002 5.060 22.649 1.00 93.56 152 THR A N 1
ATOM 1166 C CA . THR A 1 152 ? 12.895 5.462 23.742 1.00 93.56 152 THR A CA 1
ATOM 1167 C C . THR A 1 152 ? 13.152 4.340 24.742 1.00 93.56 152 THR A C 1
ATOM 1169 O O . THR A 1 152 ? 13.527 4.608 25.881 1.00 93.56 152 THR A O 1
ATOM 1172 N N . GLU A 1 153 ? 12.918 3.091 24.327 1.00 93.06 153 GLU A N 1
ATOM 1173 C CA . GLU A 1 153 ? 13.294 1.892 25.078 1.00 93.06 153 GLU A CA 1
ATOM 1174 C C . GLU A 1 153 ? 12.710 1.821 26.501 1.00 93.06 153 GLU A C 1
ATOM 1176 O O . GLU A 1 153 ? 13.332 1.263 27.406 1.00 93.06 153 GLU A O 1
ATOM 1181 N N . VAL A 1 154 ? 11.523 2.396 26.724 1.00 91.50 154 VAL A N 1
ATOM 1182 C CA . VAL A 1 154 ? 10.913 2.438 28.066 1.00 91.50 154 VAL A CA 1
ATOM 1183 C C . VAL A 1 154 ? 10.011 1.249 28.379 1.00 91.50 154 VAL A C 1
ATOM 1185 O O . VAL A 1 154 ? 9.615 1.067 29.532 1.00 91.50 154 VAL A O 1
ATOM 1188 N N . GLN A 1 155 ? 9.668 0.458 27.366 1.00 93.31 155 GLN A N 1
ATOM 1189 C CA . GLN A 1 155 ? 8.917 -0.777 27.532 1.00 93.31 155 GLN A CA 1
ATOM 1190 C C . GLN A 1 155 ? 9.703 -1.784 28.398 1.00 93.31 155 GLN A C 1
ATOM 1192 O O . GLN A 1 155 ? 10.934 -1.710 28.478 1.00 93.31 155 GLN A O 1
ATOM 1197 N N . PRO A 1 156 ? 9.035 -2.781 29.007 1.00 91.69 156 PRO A N 1
ATOM 1198 C CA . PRO A 1 156 ? 9.700 -3.849 29.741 1.00 91.69 156 PRO A CA 1
ATOM 1199 C C . PRO A 1 156 ? 10.815 -4.529 28.935 1.00 91.69 156 PRO A C 1
ATOM 1201 O O . PRO A 1 156 ? 10.671 -4.813 27.742 1.00 91.69 156 PRO A O 1
ATOM 1204 N N . ALA A 1 157 ? 11.931 -4.825 29.604 1.00 91.75 157 ALA A N 1
ATOM 1205 C CA . ALA A 1 157 ? 13.098 -5.427 28.969 1.00 91.75 157 ALA A CA 1
ATOM 1206 C C . ALA A 1 157 ? 12.744 -6.747 28.259 1.00 91.75 157 ALA A C 1
ATOM 1208 O O . ALA A 1 157 ? 12.124 -7.635 28.842 1.00 91.75 157 ALA A O 1
ATOM 1209 N N . GLY A 1 158 ? 13.169 -6.877 26.999 1.00 90.31 158 GLY A N 1
ATOM 1210 C CA . GLY A 1 158 ? 12.921 -8.062 26.170 1.00 90.31 158 GLY A CA 1
ATOM 1211 C C . GLY A 1 158 ? 11.554 -8.101 25.479 1.00 90.31 158 GLY A C 1
ATOM 1212 O O . GLY A 1 158 ? 11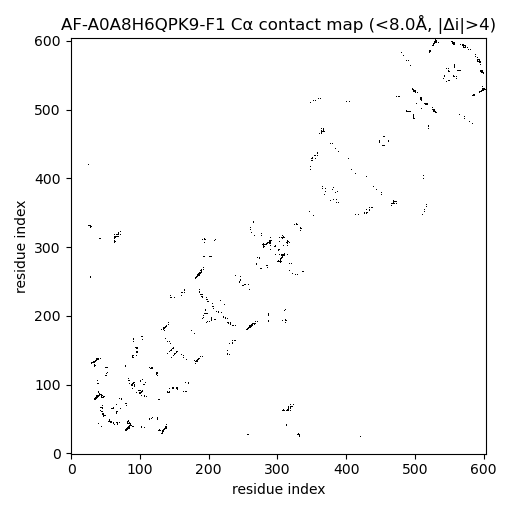.309 -9.030 24.713 1.00 90.31 158 GLY A O 1
ATOM 1213 N N . MET A 1 159 ? 10.680 -7.112 25.694 1.00 94.00 159 MET A N 1
ATOM 1214 C CA . MET A 1 159 ? 9.406 -7.024 24.980 1.00 94.00 159 MET A CA 1
ATOM 1215 C C . MET A 1 159 ? 9.645 -6.748 23.480 1.00 94.00 159 MET A C 1
ATOM 1217 O O . MET A 1 159 ? 10.300 -5.754 23.149 1.00 94.00 159 MET A O 1
ATOM 1221 N N . PRO A 1 160 ? 9.140 -7.596 22.562 1.00 94.25 160 PRO A N 1
ATOM 1222 C CA . PRO A 1 160 ? 9.275 -7.374 21.127 1.00 94.25 160 PRO A CA 1
ATOM 1223 C C . PRO A 1 160 ? 8.279 -6.320 20.635 1.00 94.25 160 PRO A C 1
ATOM 1225 O O . PRO A 1 160 ? 7.190 -6.180 21.187 1.00 94.25 160 PRO A O 1
ATOM 1228 N N . LEU A 1 161 ? 8.609 -5.635 19.535 1.00 94.50 161 LEU A N 1
ATOM 1229 C CA . LEU A 1 161 ? 7.709 -4.660 18.904 1.00 94.50 161 LEU A CA 1
ATOM 1230 C C . LEU A 1 161 ? 6.364 -5.287 18.488 1.00 94.50 161 LEU A C 1
ATOM 1232 O O . LEU A 1 161 ? 5.329 -4.629 18.556 1.00 94.50 161 LEU A O 1
ATOM 1236 N N . THR A 1 162 ? 6.361 -6.577 18.131 1.00 95.50 162 THR A N 1
ATOM 1237 C CA . THR A 1 162 ? 5.149 -7.341 17.786 1.00 95.50 162 THR A CA 1
ATOM 1238 C C . THR A 1 162 ? 4.160 -7.464 18.947 1.00 95.50 162 THR A C 1
ATOM 1240 O O . THR A 1 162 ? 2.994 -7.752 18.712 1.00 95.50 162 THR A O 1
ATOM 1243 N N . TYR A 1 163 ? 4.566 -7.173 20.190 1.00 97.31 163 TYR A N 1
ATOM 1244 C CA . TYR A 1 163 ? 3.635 -7.118 21.319 1.00 97.31 163 TYR A CA 1
ATOM 1245 C C . TYR A 1 163 ? 2.504 -6.100 21.088 1.00 97.31 163 TYR A C 1
ATOM 1247 O O . TYR A 1 163 ? 1.366 -6.338 21.488 1.00 97.31 163 TYR A O 1
ATOM 1255 N N . LEU A 1 164 ? 2.786 -4.992 20.386 1.00 97.94 164 LEU A N 1
ATOM 1256 C CA . LEU A 1 164 ? 1.758 -4.038 19.962 1.00 97.94 164 LEU A CA 1
ATOM 1257 C C . LEU A 1 164 ? 0.696 -4.720 19.089 1.00 97.94 164 LEU A C 1
ATOM 1259 O O . LEU A 1 164 ? -0.498 -4.619 19.367 1.00 97.94 164 LEU A O 1
ATOM 1263 N N . THR A 1 165 ? 1.123 -5.423 18.039 1.00 97.69 165 THR A N 1
ATOM 1264 C CA . THR A 1 165 ? 0.196 -6.072 17.107 1.00 97.69 165 THR A CA 1
ATOM 1265 C C . THR A 1 165 ? -0.560 -7.208 17.790 1.00 97.69 165 THR A C 1
ATOM 1267 O O . THR A 1 165 ? -1.771 -7.320 17.611 1.00 97.69 165 THR A O 1
ATOM 1270 N N . ASP A 1 166 ? 0.107 -7.978 18.652 1.00 97.62 166 ASP A N 1
ATOM 1271 C CA . ASP A 1 166 ? -0.520 -9.025 19.466 1.00 97.62 166 ASP A CA 1
ATOM 1272 C C . ASP A 1 166 ? -1.619 -8.450 20.370 1.00 97.62 166 ASP A C 1
ATOM 1274 O O . ASP A 1 166 ? -2.724 -8.995 20.432 1.00 97.62 166 ASP A O 1
ATOM 1278 N N . CYS A 1 167 ? -1.353 -7.310 21.017 1.00 98.50 167 CYS A N 1
ATOM 1279 C CA . CYS A 1 167 ? -2.342 -6.598 21.818 1.00 98.50 167 CYS A CA 1
ATOM 1280 C C . CYS A 1 167 ? -3.569 -6.199 20.986 1.00 98.50 167 CYS A C 1
ATOM 1282 O O . CYS A 1 167 ? -4.702 -6.423 21.426 1.00 98.50 167 CYS A O 1
ATOM 1284 N N . VAL A 1 168 ? -3.365 -5.651 19.783 1.00 98.69 168 VAL A N 1
ATOM 1285 C CA . VAL A 1 168 ? -4.460 -5.232 18.896 1.00 98.69 168 VAL A CA 1
ATOM 1286 C C . VAL A 1 168 ? -5.324 -6.424 18.490 1.00 98.69 168 VAL A C 1
ATOM 1288 O O . VAL A 1 168 ? -6.542 -6.371 18.674 1.00 98.69 168 VAL A O 1
ATOM 1291 N N . TYR A 1 169 ? -4.726 -7.527 18.024 1.00 98.38 169 TYR A N 1
ATOM 1292 C CA . TYR A 1 169 ? -5.489 -8.731 17.672 1.00 98.38 169 TYR A CA 1
ATOM 1293 C C . TYR A 1 169 ? -6.203 -9.345 18.880 1.00 98.38 169 TYR A C 1
ATOM 1295 O O . TYR A 1 169 ? -7.344 -9.781 18.747 1.00 98.38 169 TYR A O 1
ATOM 1303 N N . ALA A 1 170 ? -5.610 -9.297 20.076 1.00 97.94 170 ALA A N 1
ATOM 1304 C CA . ALA A 1 170 ? -6.293 -9.726 21.295 1.00 97.94 170 ALA A CA 1
ATOM 1305 C C . ALA A 1 170 ? -7.536 -8.867 21.606 1.00 97.94 170 ALA A C 1
ATOM 1307 O O . ALA A 1 170 ? -8.537 -9.384 22.106 1.00 97.94 170 ALA A O 1
ATOM 1308 N N . GLN A 1 171 ? -7.531 -7.566 21.288 1.00 98.50 171 GLN A N 1
ATOM 1309 C CA . GLN A 1 171 ? -8.733 -6.737 21.443 1.00 98.50 171 GLN A CA 1
ATOM 1310 C C . GLN A 1 171 ? -9.779 -7.036 20.362 1.00 98.50 171 GLN A C 1
ATOM 1312 O O . GLN A 1 171 ? -10.974 -7.057 20.667 1.00 98.50 171 GLN A O 1
ATOM 1317 N N . LEU A 1 172 ? -9.353 -7.338 19.131 1.00 98.25 172 LEU A N 1
ATOM 1318 C CA . LEU A 1 172 ? -10.253 -7.808 18.072 1.00 98.25 172 LEU A CA 1
ATOM 1319 C C . LEU A 1 172 ? -10.928 -9.134 18.457 1.00 98.25 172 LEU A C 1
ATOM 1321 O O . LEU A 1 172 ? -12.140 -9.259 18.278 1.00 98.25 172 LEU A O 1
ATOM 1325 N N . ASP A 1 173 ? -10.206 -10.072 19.080 1.00 97.81 173 ASP A N 1
ATOM 1326 C CA . ASP A 1 173 ? -10.790 -11.306 19.626 1.00 97.81 173 ASP A CA 1
ATOM 1327 C C . ASP A 1 173 ? -11.873 -11.013 20.672 1.00 97.81 173 ASP A C 1
ATOM 1329 O O . ASP A 1 173 ? -12.950 -11.614 20.645 1.00 97.81 173 ASP A O 1
ATOM 1333 N N . ARG A 1 174 ? -11.623 -10.068 21.590 1.00 97.75 174 ARG A N 1
ATOM 1334 C CA . ARG A 1 174 ? -12.596 -9.681 22.629 1.00 97.75 174 ARG A CA 1
ATOM 1335 C C . ARG A 1 174 ? -13.867 -9.092 22.024 1.00 97.75 174 ARG A C 1
ATOM 1337 O O . ARG A 1 174 ? -14.963 -9.418 22.475 1.00 97.75 174 ARG A O 1
ATOM 1344 N N . LEU A 1 175 ? -13.734 -8.253 20.998 1.00 98.12 175 LEU A N 1
ATOM 1345 C CA . LEU A 1 175 ? -14.876 -7.712 20.259 1.00 98.12 175 LEU A CA 1
ATOM 1346 C C . LEU A 1 175 ? -15.609 -8.819 19.487 1.00 98.12 175 LEU A C 1
ATOM 1348 O O . LEU A 1 175 ? -16.837 -8.892 19.516 1.00 98.12 175 LEU A O 1
ATOM 1352 N N . TYR A 1 176 ? -14.884 -9.725 18.832 1.00 97.88 176 TYR A N 1
ATOM 1353 C CA . TYR A 1 176 ? -15.482 -10.856 18.125 1.00 97.88 176 TYR A CA 1
ATOM 1354 C C . TYR A 1 176 ? -16.291 -11.764 19.064 1.00 97.88 176 TYR A C 1
ATOM 1356 O O . TYR A 1 176 ? -17.416 -12.159 18.729 1.00 97.88 176 TYR A O 1
ATOM 1364 N N . ALA A 1 177 ? -15.762 -12.031 20.263 1.00 96.44 177 ALA A N 1
ATOM 1365 C CA . ALA A 1 177 ? -16.386 -12.872 21.281 1.00 96.44 177 ALA A CA 1
ATOM 1366 C C . ALA A 1 177 ? -17.753 -12.348 21.754 1.00 96.44 177 ALA A C 1
ATOM 1368 O O . ALA A 1 177 ? -18.620 -13.147 22.103 1.00 96.44 177 ALA A O 1
ATOM 1369 N N . ILE A 1 178 ? -17.979 -11.030 21.715 1.00 95.00 178 ILE A N 1
ATOM 1370 C CA . ILE A 1 178 ? -19.263 -10.417 22.099 1.00 95.00 178 ILE A CA 1
ATOM 1371 C C . ILE A 1 178 ? -20.207 -10.170 20.914 1.00 95.00 178 ILE A C 1
ATOM 1373 O O . ILE A 1 178 ? -21.254 -9.548 21.078 1.00 95.00 178 ILE A O 1
ATOM 1377 N N . GLY A 1 179 ? -19.853 -10.650 19.719 1.00 95.00 179 GLY A N 1
ATOM 1378 C CA . GLY A 1 179 ? -20.724 -10.593 18.548 1.00 95.00 179 GLY A CA 1
ATOM 1379 C C . GLY A 1 179 ? -20.322 -9.591 17.469 1.00 95.00 179 GLY A C 1
ATOM 1380 O O . GLY A 1 179 ? -21.016 -9.543 16.461 1.00 95.00 179 GLY A O 1
ATOM 1381 N N . ALA A 1 180 ? -19.220 -8.843 17.599 1.00 97.19 180 ALA A N 1
ATOM 1382 C CA . ALA A 1 180 ? -18.747 -7.977 16.513 1.00 97.19 180 ALA A CA 1
ATOM 1383 C C . ALA A 1 180 ? -18.359 -8.806 15.274 1.00 97.19 180 ALA A C 1
ATOM 1385 O O . ALA A 1 180 ? -17.742 -9.869 15.399 1.00 97.19 180 ALA A O 1
ATOM 1386 N N . ARG A 1 181 ? -18.734 -8.351 14.072 1.00 95.38 181 ARG A N 1
ATOM 1387 C CA . ARG A 1 181 ? -18.505 -9.103 12.819 1.00 95.38 181 ARG A CA 1
ATOM 1388 C C . ARG A 1 181 ? -17.857 -8.305 11.701 1.00 95.38 181 ARG A C 1
ATOM 1390 O O . ARG A 1 181 ? -17.468 -8.907 10.706 1.00 95.38 181 ARG A O 1
ATOM 1397 N N . VAL A 1 182 ? -17.745 -6.989 11.815 1.00 96.69 182 VAL A N 1
ATOM 1398 C CA . VAL A 1 182 ? -17.142 -6.169 10.763 1.00 96.69 182 VAL A CA 1
ATOM 1399 C C . VAL A 1 182 ? -16.065 -5.293 11.364 1.00 96.69 182 VAL A C 1
ATOM 1401 O O . VAL A 1 182 ? -16.354 -4.446 12.204 1.00 96.69 182 VAL A O 1
ATOM 1404 N N . PHE A 1 183 ? -14.829 -5.521 10.937 1.00 97.69 183 PHE A N 1
ATOM 1405 C CA . PHE A 1 183 ? -13.644 -4.916 11.523 1.00 97.69 183 PHE A CA 1
ATOM 1406 C C . PHE A 1 183 ? -12.879 -4.102 10.485 1.00 97.69 183 PHE A C 1
ATOM 1408 O O . PHE A 1 183 ? -12.686 -4.551 9.353 1.00 97.69 183 PHE A O 1
ATOM 1415 N N . VAL A 1 184 ? -12.416 -2.923 10.891 1.00 97.69 184 VAL A N 1
ATOM 1416 C CA . VAL A 1 184 ? -11.452 -2.127 10.129 1.00 97.69 184 VAL A CA 1
ATOM 1417 C C . VAL A 1 184 ? -10.222 -1.890 10.993 1.00 97.69 184 VAL A C 1
ATOM 1419 O O . VAL A 1 184 ? -10.281 -1.208 12.013 1.00 97.69 184 VAL A O 1
ATOM 1422 N N . LEU A 1 185 ? -9.098 -2.459 10.580 1.00 97.06 185 LEU A N 1
ATOM 1423 C CA . LEU A 1 185 ? -7.808 -2.208 11.201 1.00 97.06 185 LEU A CA 1
ATOM 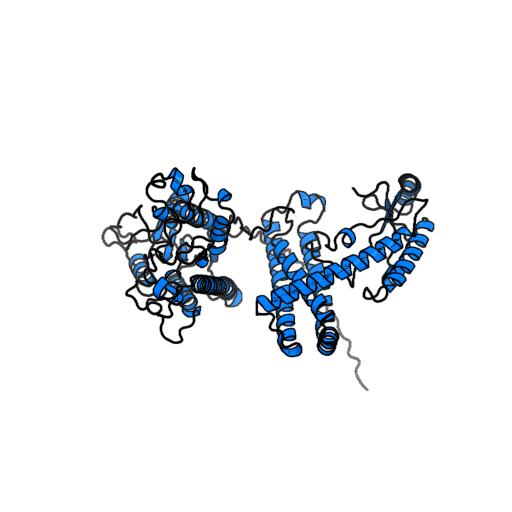1424 C C . LEU A 1 185 ? -7.132 -1.053 10.464 1.00 97.06 185 LEU A C 1
ATOM 1426 O O . LEU A 1 185 ?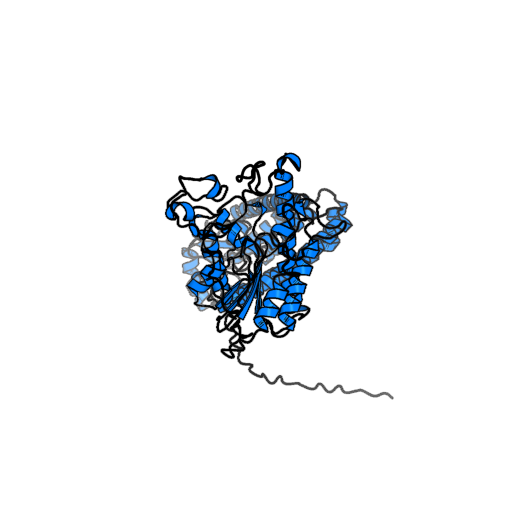 -6.852 -1.171 9.274 1.00 97.06 185 LEU A O 1
ATOM 1430 N N . MET A 1 186 ? -6.894 0.065 11.144 1.00 98.00 186 MET A N 1
ATOM 1431 C CA . MET A 1 186 ? -6.164 1.192 10.564 1.00 98.00 186 MET A CA 1
ATOM 1432 C C . MET A 1 186 ? -4.679 0.990 10.837 1.00 98.00 186 MET A C 1
ATOM 1434 O O . MET A 1 186 ? -4.276 0.852 11.995 1.00 98.00 186 MET A O 1
ATOM 1438 N N . ASN A 1 187 ? -3.872 0.930 9.779 1.00 96.38 187 ASN A N 1
ATOM 1439 C CA . ASN A 1 187 ? -2.434 0.744 9.936 1.00 96.38 187 ASN A CA 1
ATOM 1440 C C . ASN A 1 187 ? -1.756 2.015 10.497 1.00 96.38 187 ASN A C 1
ATOM 1442 O O . ASN A 1 187 ? -2.395 3.042 10.740 1.00 96.38 187 ASN A O 1
ATOM 1446 N N . MET A 1 188 ? -0.460 1.938 10.795 1.00 98.31 188 MET A N 1
ATOM 1447 C CA . MET A 1 188 ? 0.278 3.066 11.364 1.00 98.31 188 MET A CA 1
ATOM 1448 C C . MET A 1 188 ? 0.298 4.237 10.386 1.00 98.31 188 MET A C 1
ATOM 1450 O O . MET A 1 188 ? 0.666 4.059 9.229 1.00 98.31 188 MET A O 1
ATOM 1454 N N . ALA A 1 189 ? -0.008 5.447 10.860 1.00 98.00 189 ALA A N 1
ATOM 1455 C CA . ALA A 1 189 ? 0.281 6.669 10.109 1.00 98.00 189 ALA A CA 1
ATOM 1456 C C . ALA A 1 189 ? 1.787 6.754 9.769 1.00 98.00 189 ALA A C 1
ATOM 1458 O O . ALA A 1 189 ? 2.597 6.148 10.481 1.00 98.00 189 ALA A O 1
ATOM 1459 N N . PRO A 1 190 ? 2.198 7.509 8.732 1.00 97.88 190 PRO A N 1
ATOM 1460 C CA . PRO A 1 190 ? 3.608 7.675 8.385 1.00 97.88 190 PRO A CA 1
ATOM 1461 C C . PRO A 1 190 ? 4.283 8.604 9.404 1.00 97.88 190 PRO A C 1
ATOM 1463 O O . PRO A 1 190 ? 4.488 9.796 9.162 1.00 97.88 190 PRO A O 1
ATOM 1466 N N . LEU A 1 191 ? 4.549 8.083 10.605 1.00 98.38 191 LEU A N 1
ATOM 1467 C CA . LEU A 1 191 ? 5.006 8.877 11.745 1.00 98.38 191 LEU A CA 1
ATOM 1468 C C . LEU A 1 191 ? 6.361 9.529 11.476 1.00 98.38 191 LEU A C 1
ATOM 1470 O O . LEU A 1 191 ? 6.589 10.647 11.930 1.00 98.38 191 LEU A O 1
ATOM 1474 N N . ASP A 1 192 ? 7.218 8.884 10.686 1.00 97.62 192 ASP A N 1
ATOM 1475 C CA . ASP A 1 192 ? 8.493 9.408 10.194 1.00 97.62 192 ASP A CA 1
ATOM 1476 C C . ASP A 1 192 ? 8.347 10.615 9.251 1.00 97.62 192 ASP A C 1
ATOM 1478 O O . ASP A 1 192 ? 9.343 11.264 8.950 1.00 97.62 192 ASP A O 1
ATOM 1482 N N . LEU A 1 193 ? 7.130 10.976 8.830 1.00 97.88 193 LEU A N 1
ATOM 1483 C CA . LEU A 1 193 ? 6.844 12.214 8.094 1.00 97.88 193 LEU A CA 1
ATOM 1484 C C . LEU A 1 193 ? 6.247 13.326 8.972 1.00 97.88 193 LEU A C 1
ATOM 1486 O O . LEU A 1 193 ? 6.088 14.453 8.501 1.00 97.88 193 LEU A O 1
ATOM 1490 N N . THR A 1 194 ? 5.924 13.048 10.239 1.00 97.75 194 THR A N 1
ATOM 1491 C CA . THR A 1 194 ? 5.411 14.074 11.164 1.00 97.75 194 THR A CA 1
ATOM 1492 C C . THR A 1 194 ? 6.539 15.034 11.558 1.00 97.75 194 THR A C 1
ATOM 1494 O O . THR A 1 194 ? 7.668 14.575 11.746 1.00 97.75 194 THR A O 1
ATOM 1497 N N . PRO A 1 195 ? 6.296 16.341 11.778 1.00 96.56 195 PRO A N 1
ATOM 1498 C CA . PRO A 1 195 ? 7.352 17.257 12.231 1.00 96.56 195 PRO A CA 1
ATOM 1499 C C . PRO A 1 195 ? 8.065 16.803 13.526 1.00 96.56 195 PRO A C 1
ATOM 1501 O O . PRO A 1 195 ? 9.220 17.166 13.769 1.00 96.56 195 PRO A O 1
ATOM 1504 N N . LEU A 1 196 ? 7.408 15.974 14.348 1.00 96.69 196 LEU A N 1
ATOM 1505 C CA . LEU A 1 196 ? 7.970 15.356 15.546 1.00 96.69 196 LEU A CA 1
ATOM 1506 C C . LEU A 1 196 ? 9.079 14.344 15.233 1.00 96.69 196 LEU A C 1
ATOM 1508 O O . LEU A 1 196 ? 10.078 14.333 15.955 1.00 96.69 196 LEU A O 1
ATOM 1512 N N . TYR A 1 197 ? 8.948 13.516 14.192 1.00 97.50 197 TYR A N 1
ATOM 1513 C CA . TYR A 1 197 ? 9.907 12.441 13.877 1.00 97.50 197 TYR A CA 1
ATOM 1514 C C . TYR A 1 197 ? 10.580 12.563 12.509 1.00 97.50 197 TYR A C 1
ATOM 1516 O O . TYR A 1 197 ? 11.450 11.753 12.204 1.00 97.50 197 TYR A O 1
ATOM 1524 N N . ALA A 1 198 ? 10.228 13.558 11.702 1.00 97.44 198 ALA A N 1
ATOM 1525 C CA . ALA A 1 198 ? 10.784 13.732 10.373 1.00 97.44 198 ALA A CA 1
ATOM 1526 C C . ALA A 1 198 ? 12.294 13.959 10.372 1.00 97.44 198 ALA A C 1
ATOM 1528 O O . ALA A 1 198 ? 12.901 14.419 11.346 1.00 97.44 198 ALA A O 1
ATOM 1529 N N . LEU A 1 199 ? 12.895 13.653 9.226 1.00 95.94 199 LEU A N 1
ATOM 1530 C CA . LEU A 1 199 ? 14.262 14.047 8.929 1.00 95.94 199 LEU A CA 1
ATOM 1531 C C . LEU A 1 199 ? 14.391 15.580 8.988 1.00 95.94 199 LEU A C 1
ATOM 1533 O O . LEU A 1 199 ? 13.432 16.286 8.651 1.00 95.94 199 LEU A O 1
ATOM 1537 N N . PRO A 1 200 ? 15.571 16.124 9.346 1.00 92.88 200 PRO A N 1
ATOM 1538 C CA . PRO A 1 200 ? 15.785 17.572 9.400 1.00 92.88 200 PRO A CA 1
ATOM 1539 C C . PRO A 1 200 ? 15.381 18.297 8.108 1.00 92.88 200 PRO A C 1
ATOM 1541 O O . PRO A 1 200 ? 14.715 19.329 8.156 1.00 92.88 200 PRO A O 1
ATOM 1544 N N . GLN A 1 201 ? 15.721 17.731 6.943 1.00 93.56 201 GLN A N 1
ATOM 1545 C CA . GLN A 1 201 ? 15.373 18.302 5.636 1.00 93.56 201 GLN A CA 1
ATOM 1546 C C . GLN A 1 201 ? 13.863 18.319 5.342 1.00 93.56 201 GLN A C 1
ATOM 1548 O O . GLN A 1 201 ? 13.424 19.081 4.485 1.00 93.56 201 GLN A O 1
ATOM 1553 N N . ASN A 1 202 ? 13.072 17.530 6.073 1.00 94.69 202 ASN A N 1
ATOM 1554 C CA . ASN A 1 202 ? 11.622 17.413 5.918 1.00 94.69 202 ASN A CA 1
ATOM 1555 C C . ASN A 1 202 ? 10.855 18.128 7.046 1.00 94.69 202 ASN A C 1
ATOM 1557 O O . ASN A 1 202 ? 9.682 17.845 7.265 1.00 94.69 202 ASN A O 1
ATOM 1561 N N . GLY A 1 203 ? 11.501 19.059 7.759 1.00 93.44 203 GLY A N 1
ATOM 1562 C CA . GLY A 1 203 ? 10.871 19.856 8.820 1.00 93.44 203 GLY A CA 1
ATOM 1563 C C . GLY A 1 203 ? 10.992 19.264 10.225 1.00 93.44 203 GLY A C 1
ATOM 1564 O O . GLY A 1 203 ? 10.490 19.852 11.185 1.00 93.44 203 GLY A O 1
ATOM 1565 N N . GLY A 1 204 ? 11.709 18.147 10.369 1.00 94.81 204 GLY A N 1
ATOM 1566 C CA . GLY A 1 204 ? 12.042 17.570 11.663 1.00 94.81 204 GLY A CA 1
ATOM 1567 C C . GLY A 1 204 ? 12.843 18.523 12.545 1.00 94.81 204 GLY A C 1
ATOM 1568 O O . GLY A 1 204 ? 13.797 19.161 12.098 1.00 94.81 204 GLY A O 1
ATOM 1569 N N . SER A 1 205 ? 12.489 18.593 13.829 1.00 90.00 205 SER A N 1
ATOM 1570 C CA . SER A 1 205 ? 13.185 19.443 14.800 1.00 90.00 205 SER A CA 1
ATOM 1571 C C . SER A 1 205 ? 13.656 18.670 16.031 1.00 90.00 205 SER A C 1
ATOM 1573 O O . SER A 1 205 ? 13.023 17.703 16.461 1.00 90.00 205 SER A O 1
ATOM 1575 N N . VAL A 1 206 ? 14.768 19.127 16.617 1.00 91.38 206 VAL A N 1
ATOM 1576 C CA . VAL A 1 206 ? 15.187 18.771 17.987 1.00 91.38 206 VAL A CA 1
ATOM 1577 C C . VAL A 1 206 ? 14.308 19.447 19.043 1.00 91.38 206 VAL A C 1
ATOM 1579 O O . VAL A 1 206 ? 14.189 18.938 20.149 1.00 91.38 206 VAL A O 1
ATOM 1582 N N . ASN A 1 207 ? 13.671 20.569 18.693 1.00 89.38 207 ASN A N 1
ATOM 1583 C CA . ASN A 1 207 ? 12.747 21.308 19.547 1.00 89.38 207 ASN A CA 1
ATOM 1584 C C . ASN A 1 207 ? 11.322 21.025 19.065 1.00 89.38 207 ASN A C 1
ATOM 1586 O O . ASN A 1 207 ? 10.733 21.804 18.303 1.00 89.38 207 ASN A O 1
ATOM 1590 N N . ALA A 1 208 ? 10.807 19.861 19.451 1.00 88.94 208 ALA A N 1
ATOM 1591 C CA . ALA A 1 208 ? 9.485 19.396 19.063 1.00 88.94 208 ALA A CA 1
ATOM 1592 C C . ALA A 1 208 ? 8.525 19.402 20.258 1.00 88.94 208 ALA A C 1
ATOM 1594 O O . ALA A 1 208 ? 8.910 19.099 21.386 1.00 88.94 208 ALA A O 1
ATOM 1595 N N . GLN A 1 209 ? 7.265 19.747 20.004 1.00 93.06 209 GLN A N 1
ATOM 1596 C CA . GLN A 1 209 ? 6.255 20.027 21.026 1.00 93.06 209 GLN A CA 1
ATOM 1597 C C . GLN A 1 209 ? 6.024 18.867 22.003 1.00 93.06 209 GLN A C 1
ATOM 1599 O O . GLN A 1 209 ? 5.817 19.104 23.190 1.00 93.06 209 GLN A O 1
ATOM 1604 N N . TYR A 1 210 ? 6.056 17.628 21.509 1.00 93.44 210 TYR A N 1
ATOM 1605 C CA . TYR A 1 210 ? 5.712 16.428 22.282 1.00 93.44 210 TYR A CA 1
ATOM 1606 C C . TYR A 1 210 ? 6.919 15.581 22.691 1.00 93.44 210 TYR A C 1
ATOM 1608 O O . TYR A 1 210 ? 6.745 14.528 23.295 1.00 93.44 210 TYR A O 1
ATOM 1616 N N . TRP A 1 211 ? 8.134 16.037 22.380 1.00 93.44 211 TRP A N 1
ATOM 1617 C CA . TRP A 1 211 ? 9.379 15.374 22.756 1.00 93.44 211 TRP A CA 1
ATOM 1618 C C . TRP A 1 211 ? 10.377 16.432 23.237 1.00 93.44 211 TRP A C 1
ATOM 1620 O O . TRP A 1 211 ? 11.310 16.823 22.537 1.00 93.44 211 TRP A O 1
ATOM 1630 N N . SER A 1 212 ? 10.130 16.950 24.441 1.00 89.75 212 SER A N 1
ATOM 1631 C CA . SER A 1 212 ? 10.830 18.122 24.983 1.00 89.75 212 SER A CA 1
ATOM 1632 C C . SER A 1 212 ? 12.304 17.880 25.315 1.00 89.75 212 SER A C 1
ATOM 1634 O O . SER A 1 212 ? 13.086 18.824 25.344 1.00 89.75 212 SER A O 1
ATOM 1636 N N . ASP A 1 213 ? 12.692 16.633 25.574 1.00 91.12 213 ASP A N 1
ATOM 1637 C CA . ASP A 1 213 ? 14.065 16.214 25.871 1.00 91.12 213 ASP A CA 1
ATOM 1638 C C . ASP A 1 213 ? 14.751 15.537 24.670 1.00 91.12 213 ASP A C 1
ATOM 1640 O O . ASP A 1 213 ? 15.803 14.918 24.825 1.00 91.12 213 ASP A O 1
ATOM 1644 N N . LYS A 1 214 ? 14.206 15.683 23.452 1.00 93.31 214 LYS A N 1
ATOM 1645 C CA . LYS A 1 214 ? 14.726 15.027 22.240 1.00 93.31 214 LYS A CA 1
ATOM 1646 C C . LYS A 1 214 ? 16.205 15.299 22.000 1.00 93.31 214 LYS A C 1
ATOM 1648 O O . LYS A 1 214 ? 16.950 14.377 21.697 1.00 93.31 214 LYS A O 1
ATOM 1653 N N . ALA A 1 215 ? 16.642 16.544 22.195 1.00 91.50 215 ALA A N 1
ATOM 1654 C CA . ALA A 1 215 ? 18.047 16.924 22.058 1.00 91.50 215 ALA A CA 1
ATOM 1655 C C . ALA A 1 215 ? 18.972 16.215 23.066 1.00 91.50 215 ALA A C 1
ATOM 1657 O O . ALA A 1 215 ? 20.140 15.989 22.759 1.00 91.50 215 ALA A O 1
ATOM 1658 N N . ALA A 1 216 ? 18.460 15.885 24.258 1.00 91.31 216 ALA A N 1
ATOM 1659 C CA . ALA A 1 216 ? 19.194 15.139 25.277 1.00 91.31 216 ALA A CA 1
ATOM 1660 C C . ALA A 1 216 ? 19.184 13.628 25.002 1.00 91.31 216 ALA A C 1
ATOM 1662 O O . ALA A 1 216 ? 20.162 12.958 25.323 1.00 91.31 216 ALA A O 1
ATOM 1663 N N . TYR A 1 217 ? 18.110 13.107 24.395 1.00 90.56 217 TYR A N 1
ATOM 1664 C CA . TYR A 1 217 ? 18.032 11.715 23.951 1.00 90.56 217 TYR A CA 1
ATOM 1665 C C . TYR A 1 217 ? 18.984 11.439 22.778 1.00 90.56 217 TYR A C 1
ATOM 1667 O O . TYR A 1 217 ? 19.846 10.571 22.872 1.00 90.56 217 TYR A O 1
ATOM 1675 N N . ASP A 1 218 ? 18.856 12.195 21.683 1.00 88.00 218 ASP A N 1
ATOM 1676 C CA . ASP A 1 218 ? 19.774 12.131 20.545 1.00 88.00 218 ASP A CA 1
ATOM 1677 C C . ASP A 1 218 ? 19.747 13.452 19.762 1.00 88.00 218 ASP A C 1
ATOM 1679 O O . ASP A 1 218 ? 18.730 13.849 19.186 1.00 88.00 218 ASP A O 1
ATOM 1683 N N . SER A 1 219 ? 20.891 14.134 19.703 1.00 87.06 219 SER A N 1
ATOM 1684 C CA . SER A 1 219 ? 21.042 15.357 18.911 1.00 87.06 219 SER A CA 1
ATOM 1685 C C . SER A 1 219 ? 21.055 15.088 17.401 1.00 87.06 219 SER A C 1
ATOM 1687 O O . SER A 1 219 ? 20.767 15.993 16.616 1.00 87.06 219 SER A O 1
ATOM 1689 N N . ASN A 1 220 ? 21.323 13.848 16.975 1.00 91.38 220 ASN A N 1
ATOM 1690 C CA . ASN A 1 220 ? 21.205 13.402 15.593 1.00 91.38 220 ASN A CA 1
ATOM 1691 C C . ASN A 1 220 ? 19.815 12.801 15.331 1.00 91.38 220 ASN A C 1
ATOM 1693 O O . ASN A 1 220 ? 19.623 11.584 15.284 1.00 91.38 220 ASN A O 1
ATOM 1697 N N . ILE A 1 221 ? 18.835 13.676 15.103 1.00 92.44 221 ILE A N 1
ATOM 1698 C CA . ILE A 1 221 ? 17.431 13.274 14.928 1.00 92.44 221 ILE A CA 1
ATOM 1699 C C . ILE A 1 221 ? 17.164 12.414 13.682 1.00 92.44 221 ILE A C 1
ATOM 1701 O O . ILE A 1 221 ? 16.099 11.813 13.590 1.00 92.44 221 ILE A O 1
ATOM 1705 N N . THR A 1 222 ? 18.124 12.279 12.760 1.00 93.94 222 THR A N 1
ATOM 1706 C CA . THR A 1 222 ? 18.043 11.297 11.667 1.00 93.94 222 THR A CA 1
ATOM 1707 C C . THR A 1 222 ? 17.919 9.873 12.208 1.00 93.94 222 THR A C 1
ATOM 1709 O O . THR A 1 222 ? 17.175 9.074 11.654 1.00 93.94 222 THR A O 1
ATOM 1712 N N . ARG A 1 223 ? 18.585 9.542 13.322 1.00 93.00 223 ARG A N 1
ATOM 1713 C CA . ARG A 1 223 ? 18.523 8.193 13.911 1.00 93.00 223 ARG A CA 1
ATOM 1714 C C . ARG A 1 223 ? 17.142 7.858 14.456 1.00 93.00 223 ARG A C 1
ATOM 1716 O O . ARG A 1 223 ? 16.638 6.770 14.198 1.00 93.00 223 ARG A O 1
ATOM 1723 N N . SER A 1 224 ? 16.525 8.785 15.188 1.00 94.25 224 SER A N 1
ATOM 1724 C CA . SER A 1 224 ? 15.163 8.589 15.695 1.00 94.25 224 SER A CA 1
ATOM 1725 C C . SER A 1 224 ? 14.137 8.564 14.562 1.00 94.25 224 SER A C 1
ATOM 1727 O O . SER A 1 224 ? 13.210 7.760 14.619 1.00 94.25 224 SER A O 1
ATOM 1729 N N . SER A 1 225 ? 14.344 9.359 13.508 1.00 95.25 225 SER A N 1
ATOM 1730 C CA . SER A 1 225 ? 13.531 9.317 12.288 1.00 95.25 225 SER A CA 1
ATOM 1731 C C . SER A 1 225 ? 13.601 7.956 11.587 1.00 95.25 225 SER A C 1
ATOM 1733 O O . SER A 1 225 ? 12.575 7.309 11.391 1.00 95.25 225 SER A O 1
ATOM 1735 N N . GLU A 1 226 ? 14.806 7.453 11.304 1.00 95.44 226 GLU A N 1
ATOM 1736 C CA . GLU A 1 226 ? 14.984 6.146 10.657 1.00 95.44 226 GLU A CA 1
ATOM 1737 C C . GLU A 1 226 ? 14.471 4.996 11.527 1.00 95.44 226 GLU A C 1
ATOM 1739 O O . GLU A 1 226 ? 13.847 4.064 11.019 1.00 95.44 226 GLU A O 1
ATOM 1744 N N . LYS A 1 227 ? 14.664 5.070 12.849 1.00 96.00 227 LYS A N 1
ATOM 1745 C CA . LYS A 1 227 ? 14.099 4.091 13.783 1.00 96.00 227 LYS A CA 1
ATOM 1746 C C . LYS A 1 227 ? 12.568 4.082 13.722 1.00 96.00 227 LYS A C 1
ATOM 1748 O O . LYS A 1 227 ? 11.975 3.007 13.653 1.00 96.00 227 LYS A O 1
ATOM 1753 N N . MET A 1 228 ? 11.937 5.257 13.681 1.00 97.69 228 MET A N 1
ATOM 1754 C CA . MET A 1 228 ? 10.488 5.383 13.512 1.00 97.69 228 MET A CA 1
ATOM 1755 C C . MET A 1 228 ? 10.021 4.795 12.173 1.00 97.69 228 MET A C 1
ATOM 1757 O O . MET A 1 228 ? 9.105 3.975 12.165 1.00 97.69 228 MET A O 1
ATOM 1761 N N . ARG A 1 229 ? 10.691 5.124 11.059 1.00 97.25 229 ARG A N 1
ATOM 1762 C CA . ARG A 1 229 ? 10.374 4.579 9.727 1.00 97.25 229 ARG A CA 1
ATOM 1763 C C . ARG A 1 229 ? 10.420 3.051 9.712 1.00 97.25 229 ARG A C 1
ATOM 1765 O O . ARG A 1 229 ? 9.527 2.406 9.165 1.00 97.25 229 ARG A O 1
ATOM 1772 N N . GLN A 1 230 ? 11.440 2.460 10.336 1.00 92.12 230 GLN A N 1
ATOM 1773 C CA . GLN A 1 230 ? 11.575 1.005 10.453 1.00 92.12 230 GLN A CA 1
ATOM 1774 C C . GLN A 1 230 ? 10.456 0.393 11.305 1.00 92.12 230 GLN A C 1
ATOM 1776 O O . GLN A 1 230 ? 9.894 -0.632 10.923 1.00 92.12 230 GLN A O 1
ATOM 1781 N N . TYR A 1 231 ? 10.084 1.022 12.424 1.00 98.00 231 TYR A N 1
ATOM 1782 C CA . TYR A 1 231 ? 8.984 0.549 13.273 1.00 98.00 231 TYR A CA 1
ATOM 1783 C C . TYR A 1 231 ? 7.634 0.607 12.559 1.00 98.00 231 TYR A C 1
ATOM 1785 O O . TYR A 1 231 ? 6.909 -0.387 12.560 1.00 98.00 231 TYR A O 1
ATOM 1793 N N . VAL A 1 232 ? 7.325 1.722 11.895 1.00 95.38 232 VAL A N 1
ATOM 1794 C CA . VAL A 1 232 ? 6.110 1.883 11.083 1.00 95.38 232 VAL A CA 1
ATOM 1795 C C . VAL A 1 232 ? 6.062 0.835 9.968 1.00 95.38 232 VAL A C 1
ATOM 1797 O O . VAL A 1 232 ? 5.059 0.136 9.830 1.00 95.38 232 VAL A O 1
ATOM 1800 N N . THR A 1 233 ? 7.164 0.657 9.230 1.00 85.94 233 THR A N 1
ATOM 1801 C CA . THR A 1 233 ? 7.276 -0.350 8.157 1.00 85.94 233 THR A CA 1
ATOM 1802 C C . THR A 1 233 ? 7.006 -1.758 8.686 1.00 85.94 233 THR A C 1
ATOM 1804 O O . THR A 1 233 ? 6.240 -2.513 8.090 1.00 85.94 233 THR A O 1
ATOM 1807 N N . MET A 1 234 ? 7.610 -2.104 9.826 1.00 91.25 234 MET A N 1
ATOM 1808 C CA . MET A 1 234 ? 7.459 -3.413 10.452 1.00 91.25 234 MET A CA 1
ATOM 1809 C C . MET A 1 234 ? 6.004 -3.674 10.855 1.00 91.25 234 MET A C 1
ATOM 1811 O O . MET A 1 234 ? 5.424 -4.676 10.438 1.00 91.25 234 MET A O 1
ATOM 1815 N N . VAL A 1 235 ? 5.404 -2.764 11.629 1.00 95.31 235 VAL A N 1
ATOM 1816 C CA . VAL A 1 235 ? 4.032 -2.920 12.137 1.00 95.31 235 VAL A CA 1
ATOM 1817 C C . VAL A 1 235 ? 3.031 -3.004 10.983 1.00 95.31 235 VAL A C 1
ATOM 1819 O O . VAL A 1 235 ? 2.152 -3.865 10.996 1.00 95.31 235 VAL A O 1
ATOM 1822 N N . ASN A 1 236 ? 3.198 -2.178 9.946 1.00 89.19 236 ASN A N 1
ATOM 1823 C CA . ASN A 1 236 ? 2.324 -2.201 8.774 1.00 89.19 236 ASN A CA 1
ATOM 1824 C C . ASN A 1 236 ? 2.438 -3.511 7.987 1.00 89.19 236 ASN A C 1
ATOM 1826 O O . ASN A 1 236 ? 1.412 -4.056 7.584 1.00 89.19 236 ASN A O 1
ATOM 1830 N N . ALA A 1 237 ? 3.649 -4.059 7.832 1.00 78.00 237 ALA A N 1
ATOM 1831 C CA . ALA A 1 237 ? 3.833 -5.373 7.220 1.00 78.00 237 ALA A CA 1
ATOM 1832 C C . ALA A 1 237 ? 3.132 -6.476 8.031 1.00 78.00 237 ALA A C 1
ATOM 1834 O O . ALA A 1 237 ? 2.459 -7.328 7.456 1.00 78.00 237 ALA A O 1
ATOM 1835 N N . VAL A 1 238 ? 3.219 -6.448 9.367 1.00 82.88 238 VAL A N 1
ATOM 1836 C CA . VAL A 1 238 ? 2.492 -7.414 10.210 1.00 82.88 238 VAL A CA 1
ATOM 1837 C C . VAL A 1 238 ? 0.993 -7.296 10.009 1.00 82.88 238 VAL A C 1
ATOM 1839 O O . VAL A 1 238 ? 0.336 -8.315 9.831 1.00 82.88 238 VAL A O 1
ATOM 1842 N N . TYR A 1 239 ? 0.434 -6.087 10.013 1.00 85.06 239 TYR A N 1
ATOM 1843 C CA . TYR A 1 239 ? -0.998 -5.919 9.791 1.00 85.06 239 TYR A CA 1
ATOM 1844 C C . TYR A 1 239 ? -1.449 -6.468 8.437 1.00 85.06 239 TYR A C 1
ATOM 1846 O O . TYR A 1 239 ? -2.463 -7.164 8.401 1.00 85.06 239 TYR A O 1
ATOM 1854 N N . ASP A 1 240 ? -0.689 -6.244 7.366 1.00 75.62 240 ASP A N 1
ATOM 1855 C CA . ASP A 1 240 ? -1.020 -6.757 6.033 1.00 75.62 240 ASP A CA 1
ATOM 1856 C C . ASP A 1 240 ? -0.997 -8.300 5.977 1.00 75.62 240 ASP A C 1
ATOM 1858 O O . ASP A 1 240 ? -1.999 -8.954 5.653 1.00 75.62 240 ASP A O 1
ATOM 1862 N N . TYR A 1 241 ? 0.119 -8.908 6.395 1.00 67.50 241 TYR A N 1
ATOM 1863 C CA . TYR A 1 241 ? 0.296 -10.360 6.320 1.00 67.50 241 TYR A CA 1
ATOM 1864 C C . TYR A 1 241 ? -0.535 -11.120 7.361 1.00 67.50 241 TYR A C 1
ATOM 1866 O O . TYR A 1 241 ? -1.195 -12.108 7.022 1.00 67.50 241 TYR A O 1
ATOM 1874 N N . GLN A 1 242 ? -0.530 -10.679 8.622 1.00 79.88 242 GLN A N 1
ATOM 1875 C CA . GLN A 1 242 ? -1.231 -11.371 9.703 1.00 79.88 242 GLN A CA 1
ATOM 1876 C C . GLN A 1 242 ? -2.748 -11.245 9.563 1.00 79.88 242 GLN A C 1
ATOM 1878 O O . GLN A 1 242 ? -3.430 -12.242 9.778 1.00 79.88 242 GLN A O 1
ATOM 1883 N N . THR A 1 243 ? -3.293 -10.095 9.137 1.00 79.62 243 THR A N 1
ATOM 1884 C CA . THR A 1 243 ? -4.752 -9.970 8.940 1.00 79.62 243 THR A CA 1
ATOM 1885 C C . THR A 1 243 ? -5.212 -10.928 7.850 1.00 79.62 243 THR A C 1
ATOM 1887 O O . THR A 1 243 ? -6.185 -11.662 8.032 1.00 79.62 243 THR A O 1
ATOM 1890 N N . SER A 1 244 ? -4.488 -10.965 6.728 1.00 71.88 244 SER A N 1
ATOM 1891 C CA . SER A 1 244 ? -4.795 -11.861 5.613 1.00 71.88 244 SER A CA 1
ATOM 1892 C C . SER A 1 244 ? -4.739 -13.330 6.040 1.00 71.88 244 SER A C 1
ATOM 1894 O O . SER A 1 244 ? -5.658 -14.099 5.747 1.00 71.88 244 SER A O 1
ATOM 1896 N N . TYR A 1 245 ? -3.701 -13.717 6.784 1.00 68.94 245 TYR A N 1
ATOM 1897 C CA . TYR A 1 245 ? -3.566 -15.068 7.318 1.00 68.94 245 TYR A CA 1
ATOM 1898 C C . TYR A 1 245 ? -4.685 -15.416 8.311 1.00 68.94 245 TYR A C 1
ATOM 1900 O O . TYR A 1 245 ? -5.369 -16.424 8.122 1.00 68.94 245 TYR A O 1
ATOM 1908 N N . ASP A 1 246 ? -4.918 -14.584 9.328 1.00 73.19 246 ASP A N 1
ATOM 1909 C CA . ASP A 1 246 ? -5.885 -14.855 10.395 1.00 73.19 246 ASP A CA 1
ATOM 1910 C C . ASP A 1 246 ? -7.316 -14.951 9.853 1.00 73.19 246 ASP A C 1
ATOM 1912 O O . ASP A 1 246 ? -8.085 -15.817 10.271 1.00 73.19 246 ASP A O 1
ATOM 1916 N N . VAL A 1 247 ? -7.680 -14.098 8.895 1.00 75.56 247 VAL A N 1
ATOM 1917 C CA . VAL A 1 247 ? -9.040 -14.052 8.343 1.00 75.56 247 VAL A CA 1
ATOM 1918 C C . VAL A 1 247 ? -9.270 -15.154 7.311 1.00 75.56 247 VAL A C 1
ATOM 1920 O O . VAL A 1 247 ? -10.304 -15.819 7.359 1.00 75.56 247 VAL A O 1
ATOM 1923 N N . VAL A 1 248 ? -8.338 -15.351 6.374 1.00 68.94 248 VAL A N 1
ATOM 1924 C CA . VAL A 1 248 ? -8.565 -16.214 5.202 1.00 68.94 248 VAL A CA 1
ATOM 1925 C C . VAL A 1 248 ? -8.054 -17.635 5.420 1.00 68.94 248 VAL A C 1
ATOM 1927 O O . VAL A 1 248 ? -8.717 -18.587 5.014 1.00 68.94 248 VAL A O 1
ATOM 1930 N N . ILE A 1 249 ? -6.883 -17.790 6.044 1.00 64.12 249 ILE A N 1
ATOM 1931 C CA . ILE A 1 249 ? -6.174 -19.075 6.125 1.00 64.12 249 ILE A CA 1
ATOM 1932 C C . ILE A 1 249 ? -6.462 -19.777 7.446 1.00 64.12 249 ILE A C 1
ATOM 1934 O O . ILE A 1 249 ? -6.946 -20.907 7.451 1.00 64.12 249 ILE A O 1
ATOM 1938 N N . ALA A 1 250 ? -6.205 -19.106 8.570 1.00 68.31 250 ALA A N 1
ATOM 1939 C CA . ALA A 1 250 ? -6.489 -19.653 9.892 1.00 68.31 250 ALA A CA 1
ATOM 1940 C C . ALA A 1 250 ? -7.992 -19.664 10.204 1.00 68.31 250 ALA A C 1
ATOM 1942 O O . ALA A 1 250 ? -8.420 -20.388 11.101 1.00 68.31 250 ALA A O 1
ATOM 1943 N N . ASN A 1 251 ? -8.785 -18.865 9.473 1.00 82.12 251 ASN A N 1
ATOM 1944 C CA . ASN A 1 251 ? -10.215 -18.680 9.709 1.00 82.12 251 ASN A CA 1
ATOM 1945 C C . ASN A 1 251 ? -10.506 -18.370 11.194 1.00 82.12 251 ASN A C 1
ATOM 1947 O O . ASN A 1 251 ? -11.431 -18.920 11.791 1.00 82.12 251 ASN A O 1
ATOM 1951 N N . ARG A 1 252 ? -9.683 -17.501 11.799 1.00 90.69 252 ARG A N 1
ATOM 1952 C CA . ARG A 1 252 ? -9.757 -17.068 13.205 1.00 90.69 252 ARG A CA 1
ATOM 1953 C C . ARG A 1 252 ? -11.072 -16.358 13.519 1.00 90.69 252 ARG A C 1
ATOM 1955 O O . ARG A 1 252 ? -11.575 -16.470 14.633 1.00 90.69 252 ARG A O 1
ATOM 1962 N N . TYR A 1 253 ? -11.657 -15.683 12.525 1.00 91.44 253 TYR A N 1
ATOM 1963 C CA . TYR A 1 253 ? -12.898 -14.918 12.663 1.00 91.44 253 TYR A CA 1
ATOM 1964 C C . TYR A 1 253 ? -14.010 -15.408 11.715 1.00 91.44 253 TYR A C 1
ATOM 1966 O O . TYR A 1 253 ? -14.379 -14.699 10.770 1.0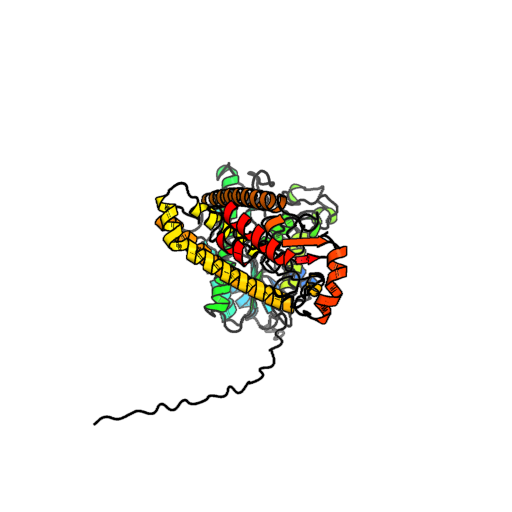0 91.44 253 TYR A O 1
ATOM 1974 N N . PRO A 1 254 ? -14.593 -16.600 11.947 1.00 88.50 254 PRO A N 1
ATOM 1975 C CA . PRO A 1 254 ? -15.670 -17.114 11.112 1.00 88.50 254 PRO A CA 1
ATOM 1976 C C . PRO A 1 254 ? -16.843 -16.136 11.006 1.00 88.50 254 PRO A C 1
ATOM 1978 O O . PRO A 1 254 ? -17.282 -15.556 12.004 1.00 88.50 254 PRO A O 1
ATOM 1981 N N . HIS A 1 255 ? -17.381 -16.006 9.791 1.00 88.06 255 HIS A N 1
ATOM 1982 C CA . HIS A 1 255 ? -18.515 -15.133 9.454 1.00 88.06 255 HIS A CA 1
ATOM 1983 C C . HIS A 1 255 ? -18.279 -13.634 9.685 1.00 88.06 255 HIS A C 1
ATOM 1985 O O . HIS A 1 255 ? -19.240 -12.863 9.733 1.00 88.06 255 HIS A O 1
ATOM 1991 N N . SER A 1 256 ? -17.020 -13.214 9.788 1.00 90.56 256 SER A N 1
ATOM 1992 C CA . SER A 1 256 ? -16.653 -11.806 9.889 1.00 90.56 256 SER A CA 1
ATOM 1993 C C . SER A 1 256 ? -16.153 -11.242 8.560 1.00 90.56 256 SER A C 1
ATOM 1995 O O . SER A 1 256 ? -15.786 -11.971 7.637 1.00 90.56 256 SER A O 1
ATOM 1997 N N . ARG A 1 257 ? -16.147 -9.914 8.462 1.00 88.44 257 ARG A N 1
ATOM 1998 C CA . ARG A 1 257 ? -15.565 -9.135 7.366 1.00 88.44 257 ARG A CA 1
ATOM 1999 C C . ARG A 1 257 ? -14.474 -8.243 7.936 1.00 88.44 257 ARG A C 1
ATOM 2001 O O . ARG A 1 257 ? -14.672 -7.634 8.984 1.00 88.44 257 ARG A O 1
ATOM 2008 N N . PHE A 1 258 ? -13.349 -8.181 7.242 1.00 89.31 258 PHE A N 1
ATOM 2009 C CA . PHE A 1 258 ? -12.182 -7.412 7.649 1.00 89.31 258 PHE A CA 1
ATOM 2010 C C . PHE A 1 258 ? -11.721 -6.529 6.502 1.00 89.31 258 PHE A C 1
ATOM 2012 O O . PHE A 1 258 ? -11.781 -6.937 5.341 1.00 89.31 258 PHE A O 1
ATOM 2019 N N . ALA A 1 259 ? -11.225 -5.349 6.847 1.00 86.62 259 ALA A N 1
ATOM 2020 C CA . ALA A 1 259 ? -10.393 -4.544 5.973 1.00 86.62 259 ALA A CA 1
ATOM 2021 C C . ALA A 1 259 ? -9.209 -3.984 6.761 1.00 86.62 259 ALA A C 1
ATOM 2023 O O . ALA A 1 259 ? -9.364 -3.572 7.912 1.00 86.62 259 ALA A O 1
ATOM 2024 N N . VAL A 1 260 ? -8.045 -3.943 6.117 1.00 85.94 260 VAL A N 1
ATOM 2025 C CA . VAL A 1 260 ? -6.936 -3.096 6.555 1.00 85.94 260 VAL A CA 1
ATOM 2026 C C . VAL A 1 260 ? -7.080 -1.776 5.809 1.00 85.94 260 VAL A C 1
ATOM 2028 O O . VAL A 1 260 ? -7.035 -1.748 4.579 1.00 85.94 260 VAL A O 1
ATOM 2031 N N . TYR A 1 261 ? -7.321 -0.693 6.539 1.00 93.31 261 TYR A N 1
ATOM 2032 C CA . TYR A 1 261 ? -7.348 0.644 5.967 1.00 93.31 261 TYR A CA 1
ATOM 2033 C C . TYR A 1 261 ? -5.930 1.210 5.976 1.00 93.31 261 TYR A C 1
ATOM 2035 O O . TYR A 1 261 ? -5.385 1.526 7.036 1.00 93.31 261 TYR A O 1
ATOM 2043 N N . ASP A 1 262 ? -5.343 1.308 4.783 1.00 89.88 262 ASP A N 1
ATOM 2044 C CA . ASP A 1 262 ? -3.985 1.805 4.571 1.00 89.88 262 ASP A CA 1
ATOM 2045 C C . ASP A 1 262 ? -3.914 3.338 4.671 1.00 89.88 262 ASP A C 1
ATOM 2047 O O . ASP A 1 262 ? -3.755 4.066 3.686 1.00 89.88 262 ASP A O 1
ATOM 2051 N N . VAL A 1 263 ? -4.078 3.839 5.895 1.00 94.62 263 VAL A N 1
ATOM 2052 C CA . VAL A 1 263 ? -3.911 5.260 6.209 1.00 94.62 263 VAL A CA 1
ATOM 2053 C C . VAL A 1 263 ? -2.466 5.711 6.053 1.00 94.62 263 VAL A C 1
ATOM 2055 O O . VAL A 1 263 ? -2.238 6.887 5.771 1.00 94.62 263 VAL A O 1
ATOM 2058 N N . HIS A 1 264 ? -1.504 4.790 6.177 1.00 95.06 264 HIS A N 1
ATOM 2059 C CA . HIS A 1 264 ? -0.105 5.052 5.874 1.00 95.06 264 HIS A CA 1
ATOM 2060 C C . HIS A 1 264 ? 0.049 5.569 4.445 1.00 95.06 264 HIS A C 1
ATOM 2062 O O . HIS A 1 264 ? 0.467 6.708 4.242 1.00 95.06 264 HIS A O 1
ATOM 2068 N N . ALA A 1 265 ? -0.340 4.755 3.458 1.00 82.75 265 ALA A N 1
ATOM 2069 C CA . ALA A 1 265 ? -0.222 5.100 2.047 1.00 82.75 265 ALA A CA 1
ATOM 2070 C C . ALA A 1 265 ? -1.027 6.355 1.698 1.00 82.75 265 ALA A C 1
ATOM 2072 O O . ALA A 1 265 ? -0.523 7.216 0.981 1.00 82.75 265 ALA A O 1
ATOM 2073 N N . LEU A 1 266 ? -2.239 6.499 2.250 1.00 91.56 266 LEU A N 1
ATOM 2074 C CA . LEU A 1 266 ? -3.062 7.690 2.044 1.00 91.56 266 LEU A CA 1
ATOM 2075 C C . LEU A 1 266 ? -2.341 8.966 2.503 1.00 91.56 266 LEU A C 1
ATOM 2077 O O . LEU A 1 266 ? -2.250 9.930 1.747 1.00 91.56 266 LEU A O 1
ATOM 2081 N N . MET A 1 267 ? -1.817 8.984 3.729 1.00 97.31 267 MET A N 1
ATOM 2082 C CA . MET A 1 267 ? -1.139 10.161 4.273 1.00 97.31 267 MET A CA 1
ATOM 2083 C C . MET A 1 267 ? 0.221 10.406 3.607 1.00 97.31 267 MET A C 1
ATOM 2085 O O . MET A 1 267 ? 0.604 11.561 3.422 1.00 97.31 267 MET A O 1
ATOM 2089 N N . THR A 1 268 ? 0.936 9.356 3.192 1.00 86.25 268 THR A N 1
ATOM 2090 C CA . THR A 1 268 ? 2.148 9.494 2.372 1.00 86.25 268 THR A CA 1
ATOM 2091 C C . THR A 1 268 ? 1.829 10.119 1.012 1.00 86.25 268 THR A C 1
ATOM 2093 O O . THR A 1 268 ? 2.572 10.991 0.564 1.00 86.25 268 THR A O 1
ATOM 2096 N N . ASP A 1 269 ? 0.717 9.745 0.369 1.00 82.88 269 ASP A N 1
ATOM 2097 C CA . ASP A 1 269 ? 0.306 10.355 -0.901 1.00 82.88 269 ASP A CA 1
ATOM 2098 C C . ASP A 1 269 ? -0.138 11.811 -0.710 1.00 82.88 269 ASP A C 1
ATOM 2100 O O . ASP A 1 269 ? 0.216 12.678 -1.502 1.00 82.88 269 ASP A O 1
ATOM 2104 N N . MET A 1 270 ? -0.812 12.136 0.397 1.00 89.50 270 MET A N 1
ATOM 2105 C CA . MET A 1 270 ? -1.081 13.536 0.751 1.00 89.50 270 MET A CA 1
ATOM 2106 C C . MET A 1 270 ? 0.201 14.345 0.948 1.00 89.50 270 MET A C 1
ATOM 2108 O O . MET A 1 270 ? 0.253 15.513 0.568 1.00 89.50 270 MET A O 1
ATOM 2112 N N . TRP A 1 271 ? 1.228 13.742 1.546 1.00 93.25 271 TRP A N 1
ATOM 2113 C CA . TRP A 1 271 ? 2.521 14.388 1.737 1.00 93.25 271 TRP A CA 1
ATOM 2114 C C . TRP A 1 271 ? 3.232 14.625 0.397 1.00 93.25 271 TRP A C 1
ATOM 2116 O O . TRP A 1 271 ? 3.745 15.716 0.157 1.00 93.25 271 TRP A O 1
ATOM 2126 N N . ALA A 1 272 ? 3.225 13.635 -0.499 1.00 83.62 272 ALA A N 1
ATOM 2127 C CA . ALA A 1 272 ? 3.897 13.710 -1.796 1.00 83.62 272 ALA A CA 1
ATOM 2128 C C . ALA A 1 272 ? 3.136 14.557 -2.834 1.00 83.62 272 ALA A C 1
ATOM 2130 O O . ALA A 1 272 ? 3.752 15.269 -3.626 1.00 83.62 272 ALA A O 1
ATOM 2131 N N . ASN A 1 273 ? 1.803 14.500 -2.821 1.00 83.94 273 ASN A N 1
ATOM 2132 C CA . ASN A 1 273 ? 0.907 15.103 -3.809 1.00 83.94 273 ASN A CA 1
ATOM 2133 C C . ASN A 1 273 ? -0.202 15.952 -3.148 1.00 83.94 273 ASN A C 1
ATOM 2135 O O . ASN A 1 273 ? -1.392 15.741 -3.405 1.00 83.94 273 ASN A O 1
ATOM 2139 N N . PRO A 1 274 ? 0.141 16.953 -2.314 1.00 87.44 274 PRO A N 1
ATOM 2140 C CA . PRO A 1 274 ? -0.830 17.649 -1.465 1.00 87.44 274 PRO A CA 1
ATOM 2141 C C . PRO A 1 274 ? -1.942 18.376 -2.227 1.00 87.44 274 PRO A C 1
ATOM 2143 O O . PRO A 1 274 ? -3.037 18.539 -1.692 1.00 87.44 274 PRO A O 1
ATOM 2146 N N . SER A 1 275 ? -1.711 18.775 -3.480 1.00 89.75 275 SER A N 1
ATOM 2147 C CA . SER A 1 275 ? -2.702 19.479 -4.306 1.00 89.75 275 SER A CA 1
ATOM 2148 C C . SER A 1 275 ? -3.942 18.654 -4.652 1.00 89.75 275 SER A C 1
ATOM 2150 O O . SER A 1 275 ? -4.967 19.227 -5.013 1.00 89.75 275 SER A O 1
ATOM 2152 N N . HIS A 1 276 ? -3.881 17.325 -4.539 1.00 86.69 276 HIS A N 1
ATOM 2153 C CA . HIS A 1 276 ? -5.041 16.455 -4.752 1.00 86.69 276 HIS A CA 1
ATOM 2154 C C . HIS A 1 276 ? -5.991 16.415 -3.542 1.00 86.69 276 HIS A C 1
ATOM 2156 O O . HIS A 1 276 ? -7.122 15.941 -3.653 1.00 86.69 276 HIS A O 1
ATOM 2162 N N . TYR A 1 277 ? -5.538 16.900 -2.385 1.00 89.81 277 TYR A N 1
ATOM 2163 C CA . TYR A 1 277 ? -6.138 16.606 -1.084 1.00 89.81 277 TYR A CA 1
ATOM 2164 C C . TYR A 1 277 ? -6.440 17.865 -0.282 1.00 89.81 277 TYR A C 1
ATOM 2166 O O . TYR A 1 277 ? -7.541 18.043 0.248 1.00 89.81 277 TYR A O 1
ATOM 2174 N N . LEU A 1 278 ? -5.449 18.744 -0.196 1.00 91.62 278 LEU A N 1
ATOM 2175 C CA . LEU A 1 278 ? -5.518 19.982 0.551 1.00 91.62 278 LEU A CA 1
ATOM 2176 C C . LEU A 1 278 ? -6.181 21.044 -0.329 1.00 91.62 278 LEU A C 1
ATOM 2178 O O . LEU A 1 278 ? -5.872 21.192 -1.511 1.00 91.62 278 LEU A O 1
ATOM 2182 N N . ASN A 1 279 ? -7.130 21.779 0.239 1.00 91.81 279 ASN A N 1
ATOM 2183 C CA . ASN A 1 279 ? -7.991 22.705 -0.502 1.00 91.81 279 ASN A CA 1
ATOM 2184 C C . ASN A 1 279 ? -7.988 24.122 0.087 1.00 91.81 279 ASN A C 1
ATOM 2186 O O . ASN A 1 279 ? -8.875 24.921 -0.215 1.00 91.81 279 ASN A O 1
ATOM 2190 N N . GLY A 1 280 ? -6.996 24.433 0.921 1.00 91.94 280 GLY A N 1
ATOM 2191 C CA . GLY A 1 280 ? -6.807 25.772 1.454 1.00 91.94 280 GLY A CA 1
ATOM 2192 C C . GLY A 1 280 ? -6.279 26.784 0.431 1.00 91.94 280 GLY A C 1
ATOM 2193 O O . GLY A 1 280 ? -5.955 26.465 -0.712 1.00 91.94 280 GLY A O 1
ATOM 2194 N N . THR A 1 281 ? -6.224 28.046 0.852 1.00 92.88 281 THR A N 1
ATOM 2195 C CA . THR A 1 281 ? -5.908 29.210 0.007 1.00 92.88 281 THR A CA 1
ATOM 2196 C C . THR A 1 281 ? -4.440 29.632 0.054 1.00 92.88 281 THR A C 1
ATOM 2198 O O . THR A 1 281 ? -4.063 30.594 -0.613 1.00 92.88 281 THR A O 1
ATOM 2201 N N . ALA A 1 282 ? -3.622 28.983 0.881 1.00 93.25 282 ALA A N 1
ATOM 2202 C CA . ALA A 1 282 ? -2.187 29.229 0.973 1.00 93.25 282 ALA A CA 1
ATOM 2203 C C . ALA A 1 282 ? -1.411 28.127 0.227 1.00 93.25 282 ALA A C 1
ATOM 2205 O O . ALA A 1 282 ? -1.981 27.078 -0.077 1.00 93.25 282 ALA A O 1
ATOM 2206 N N . PRO A 1 283 ? -0.111 28.323 -0.067 1.00 95.44 283 PRO A N 1
ATOM 2207 C CA . PRO A 1 283 ? 0.728 27.233 -0.550 1.00 95.44 283 PRO A CA 1
ATOM 2208 C C . PRO A 1 283 ? 0.654 26.029 0.392 1.00 95.44 283 PRO A C 1
ATOM 2210 O O . PRO A 1 283 ? 0.726 26.189 1.614 1.00 95.44 283 PRO A O 1
ATOM 2213 N N . TYR A 1 284 ? 0.511 24.836 -0.182 1.00 95.88 284 TYR A N 1
ATOM 2214 C CA . TYR A 1 284 ? 0.378 23.613 0.598 1.00 95.88 284 TYR A CA 1
ATOM 2215 C C . TYR A 1 284 ? 1.623 23.343 1.440 1.00 95.88 284 TYR A C 1
ATOM 2217 O O . TYR A 1 284 ? 2.749 23.494 0.962 1.00 95.88 284 TYR A O 1
ATOM 2225 N N . ASN A 1 285 ? 1.418 22.926 2.687 1.00 97.44 285 ASN A N 1
ATOM 2226 C CA . ASN A 1 285 ? 2.498 22.675 3.627 1.00 97.44 285 ASN A CA 1
ATOM 2227 C C . ASN A 1 285 ? 2.354 21.299 4.284 1.00 97.44 285 ASN A C 1
ATOM 2229 O O . ASN A 1 285 ? 1.385 21.019 4.991 1.00 97.44 285 ASN A O 1
ATOM 2233 N N . VAL A 1 286 ? 3.349 20.450 4.038 1.00 97.38 286 VAL A N 1
ATOM 2234 C CA . VAL A 1 286 ? 3.395 19.053 4.495 1.00 97.38 286 VAL A CA 1
ATOM 2235 C C . VAL A 1 286 ? 4.570 18.772 5.440 1.00 97.38 286 VAL A C 1
ATOM 2237 O O . VAL A 1 286 ? 4.683 17.673 5.971 1.00 97.38 286 VAL A O 1
ATOM 2240 N N . THR A 1 287 ? 5.449 19.754 5.663 1.00 97.00 287 THR A N 1
ATOM 2241 C CA . THR A 1 287 ? 6.675 19.623 6.477 1.00 97.00 287 THR A CA 1
ATOM 2242 C C . THR A 1 287 ? 6.635 20.449 7.763 1.00 97.00 287 THR A C 1
ATOM 2244 O O . THR A 1 287 ? 7.370 20.174 8.705 1.00 97.00 287 THR A O 1
ATOM 2247 N N . SER A 1 288 ? 5.771 21.462 7.830 1.00 95.50 288 SER A N 1
ATOM 2248 C CA . SER A 1 288 ? 5.473 22.249 9.028 1.00 95.50 288 SER A CA 1
ATOM 2249 C C . SER A 1 288 ? 4.011 22.050 9.436 1.00 95.50 288 SER A C 1
ATOM 2251 O O . SER A 1 288 ? 3.291 21.234 8.861 1.00 95.50 288 SER A O 1
ATOM 2253 N N . SER A 1 289 ? 3.561 22.799 10.438 1.00 96.75 289 SER A N 1
ATOM 2254 C CA . SER A 1 289 ? 2.240 22.651 11.039 1.00 96.75 289 SER A CA 1
ATOM 2255 C C . SER A 1 289 ? 1.515 23.983 11.207 1.00 96.75 289 SER A C 1
ATOM 2257 O O . SER A 1 289 ? 2.131 25.054 11.271 1.00 96.75 289 SER A O 1
ATOM 2259 N N . VAL A 1 290 ? 0.185 23.918 11.314 1.00 97.00 290 VAL A N 1
ATOM 2260 C CA . VAL A 1 290 ? -0.663 25.082 11.626 1.00 97.00 290 VAL A CA 1
ATOM 2261 C C . VAL A 1 290 ? -0.210 25.758 12.925 1.00 97.00 290 VAL A C 1
ATOM 2263 O O . VAL A 1 290 ? -0.136 26.986 12.995 1.00 97.00 290 VAL A O 1
ATOM 2266 N N . TYR A 1 291 ? 0.142 24.967 13.938 1.00 95.38 291 TYR A N 1
ATOM 2267 C CA . TYR A 1 291 ? 0.619 25.445 15.229 1.00 95.38 291 TYR A CA 1
ATOM 2268 C C . TYR A 1 291 ? 1.917 26.251 15.097 1.00 95.38 291 TYR A C 1
ATOM 2270 O O . TYR A 1 291 ? 2.011 27.353 15.638 1.00 95.38 291 TYR A O 1
ATOM 2278 N N . ARG A 1 292 ? 2.894 25.753 14.324 1.00 94.38 292 ARG A N 1
ATOM 2279 C CA . ARG A 1 292 ? 4.156 26.468 14.061 1.00 94.38 292 ARG A CA 1
ATOM 2280 C C . ARG A 1 292 ? 3.958 27.733 13.231 1.00 94.38 292 ARG A C 1
ATOM 2282 O O . ARG A 1 292 ? 4.697 28.695 13.414 1.00 94.38 292 ARG A O 1
ATOM 2289 N N . CYS A 1 293 ? 2.975 27.738 12.334 1.00 94.69 293 CYS A N 1
ATOM 2290 C CA . CYS A 1 293 ? 2.615 28.923 11.567 1.00 94.69 293 CYS A CA 1
ATOM 2291 C C . CYS A 1 293 ? 2.088 30.047 12.474 1.00 94.69 293 CYS A C 1
ATOM 2293 O O . CYS A 1 293 ? 2.481 31.199 12.308 1.00 94.69 293 CYS A O 1
ATOM 2295 N N . GLY A 1 294 ? 1.244 29.730 13.462 1.00 93.94 294 GLY A N 1
ATOM 2296 C CA . GLY A 1 294 ? 0.725 30.706 14.421 1.00 93.94 294 GLY A CA 1
ATOM 2297 C C . GLY A 1 294 ? -0.340 31.633 13.821 1.00 93.94 294 GLY A C 1
ATOM 2298 O O . GLY A 1 294 ? -1.237 31.188 13.103 1.00 93.94 294 GLY A O 1
ATOM 2299 N N . SER A 1 295 ? -0.271 32.935 14.123 1.00 94.06 295 SER A N 1
ATOM 2300 C CA . SER A 1 295 ? -1.309 33.911 13.743 1.00 94.06 295 SER A CA 1
ATOM 2301 C C . SER A 1 295 ? -1.618 34.019 12.237 1.00 94.06 295 SER A C 1
ATOM 2303 O O . SER A 1 295 ? -2.796 34.191 11.916 1.00 94.06 295 SER A O 1
ATOM 2305 N N . PRO A 1 296 ? -0.667 33.856 11.290 1.00 93.94 296 PRO A N 1
ATOM 2306 C CA . PRO A 1 296 ? -0.975 33.829 9.858 1.00 93.94 296 PRO A CA 1
ATOM 2307 C C . PRO A 1 296 ? -1.887 32.662 9.447 1.00 93.94 296 PRO A C 1
ATOM 2309 O O . PRO A 1 296 ? -2.603 32.768 8.454 1.00 93.94 296 PRO A O 1
ATOM 2312 N N . CYS A 1 297 ? -1.918 31.577 10.226 1.00 93.88 297 CYS A N 1
ATOM 2313 C CA . CYS A 1 297 ? -2.785 30.422 10.001 1.00 93.88 297 CYS A CA 1
ATOM 2314 C C . CYS A 1 297 ? -4.050 30.439 10.872 1.00 93.88 297 CYS A C 1
ATOM 2316 O O . CYS A 1 297 ? -4.675 29.403 11.076 1.00 93.88 297 CYS A O 1
ATOM 2318 N N . ALA A 1 298 ? -4.470 31.605 11.375 1.00 88.56 298 ALA A N 1
ATOM 2319 C CA . ALA A 1 298 ? -5.682 31.714 12.190 1.00 88.56 298 ALA A CA 1
ATOM 2320 C C . ALA A 1 298 ? -6.980 31.419 11.410 1.00 88.56 298 ALA A C 1
ATOM 2322 O O . ALA A 1 298 ? -7.972 31.000 12.005 1.00 88.56 298 ALA A O 1
ATOM 2323 N N . SER A 1 299 ? -7.001 31.639 10.089 1.00 92.81 299 SER A N 1
ATOM 2324 C CA . SER A 1 299 ? -8.194 31.402 9.264 1.00 92.81 299 SER A CA 1
ATOM 2325 C C . SER A 1 299 ? -8.284 29.953 8.780 1.00 92.81 299 SER A C 1
ATOM 2327 O O . SER A 1 299 ? -7.284 29.376 8.356 1.00 92.81 299 SER A O 1
ATOM 2329 N N . ASN A 1 300 ? -9.494 29.381 8.762 1.00 88.81 300 ASN A N 1
ATOM 2330 C CA . ASN A 1 300 ? -9.714 28.015 8.262 1.00 88.81 300 ASN A CA 1
ATOM 2331 C C . ASN A 1 300 ? -9.249 27.841 6.809 1.00 88.81 300 ASN A C 1
ATOM 2333 O O . ASN A 1 300 ? -8.635 26.834 6.484 1.00 88.81 300 ASN A O 1
ATOM 2337 N N . ALA A 1 301 ? -9.447 28.861 5.967 1.00 90.69 301 ALA A N 1
ATOM 2338 C CA . ALA A 1 301 ? -8.995 28.850 4.578 1.00 90.69 301 ALA A CA 1
ATOM 2339 C C . ALA A 1 301 ? -7.478 28.626 4.452 1.00 90.69 301 ALA A C 1
ATOM 2341 O O . ALA A 1 301 ? -7.029 27.933 3.548 1.00 90.69 301 ALA A O 1
ATOM 2342 N N . VAL A 1 302 ? -6.677 29.160 5.377 1.00 94.88 302 VAL A N 1
ATOM 2343 C CA . VAL A 1 302 ? -5.229 28.911 5.394 1.00 94.88 302 VAL A CA 1
ATOM 2344 C C . VAL A 1 302 ? -4.917 27.540 5.995 1.00 94.88 302 VAL A C 1
ATOM 2346 O O . VAL A 1 302 ? -4.100 26.812 5.435 1.00 94.88 302 VAL A O 1
ATOM 2349 N N . ARG A 1 303 ? -5.583 27.164 7.096 1.00 95.56 303 ARG A N 1
ATOM 2350 C CA . ARG A 1 303 ? -5.368 25.884 7.800 1.00 95.56 303 ARG A CA 1
ATOM 2351 C C . ARG A 1 303 ? -5.607 24.668 6.912 1.00 95.56 303 ARG A C 1
ATOM 2353 O O . ARG A 1 303 ? -4.840 23.717 6.993 1.00 95.56 303 ARG A O 1
ATOM 2360 N N . ASP A 1 304 ? -6.582 24.748 6.014 1.00 96.31 304 ASP A N 1
ATOM 2361 C CA . ASP A 1 304 ? -6.909 23.684 5.059 1.00 96.31 304 ASP A CA 1
ATOM 2362 C C . ASP A 1 304 ? -5.813 23.484 3.976 1.00 96.31 304 ASP A C 1
ATOM 2364 O O . ASP A 1 304 ? -5.929 22.615 3.111 1.00 96.31 304 ASP A O 1
ATOM 2368 N N . SER A 1 305 ? -4.720 24.263 4.026 1.00 97.38 305 SER A N 1
ATOM 2369 C CA . SER A 1 305 ? -3.509 24.080 3.203 1.00 97.38 305 SER A CA 1
ATOM 2370 C C . SER A 1 305 ? -2.434 23.226 3.893 1.00 97.38 305 SER A C 1
ATOM 2372 O O . SER A 1 305 ? -1.384 22.990 3.300 1.00 97.38 305 SER A O 1
ATOM 2374 N N . TYR A 1 306 ? -2.644 22.798 5.143 1.00 98.25 306 TYR A N 1
ATOM 2375 C CA . TYR A 1 306 ? -1.648 22.075 5.941 1.00 98.25 306 TYR A CA 1
ATOM 2376 C C . TYR A 1 306 ? -2.032 20.609 6.129 1.00 98.25 306 TYR A C 1
ATOM 2378 O O . TYR A 1 306 ? -3.179 20.310 6.451 1.00 98.25 306 TYR A O 1
ATOM 2386 N N . LEU A 1 307 ? -1.058 19.704 6.008 1.00 98.38 307 LEU A N 1
ATOM 2387 C CA . LEU A 1 307 ? -1.230 18.287 6.355 1.00 98.38 307 LEU A CA 1
ATOM 2388 C C . LEU A 1 307 ? -1.279 18.076 7.875 1.00 98.38 307 LEU A C 1
ATOM 2390 O O . LEU A 1 307 ? -2.064 17.261 8.362 1.00 98.38 307 LEU A O 1
ATOM 2394 N N . TRP A 1 308 ? -0.470 18.836 8.620 1.00 98.25 308 TRP A N 1
ATOM 2395 C CA . TRP A 1 308 ? -0.285 18.697 10.066 1.00 98.25 308 TRP A CA 1
ATOM 2396 C C . TRP A 1 308 ? -0.885 19.876 10.834 1.00 98.25 308 TRP A C 1
ATOM 2398 O O . TRP A 1 308 ? -0.675 21.042 10.479 1.00 98.25 308 TRP A O 1
ATOM 2408 N N . TYR A 1 309 ? -1.614 19.592 11.915 1.00 97.88 309 TYR A N 1
ATOM 2409 C CA . TYR A 1 309 ? -2.085 20.642 12.818 1.00 97.88 309 TYR A CA 1
ATOM 2410 C C . TYR A 1 309 ? -0.970 21.124 13.739 1.00 97.88 309 TYR A C 1
ATOM 2412 O O . TYR A 1 309 ? -0.731 22.324 13.848 1.00 97.88 309 TYR A O 1
ATOM 2420 N N . ASP A 1 310 ? -0.268 20.190 14.365 1.00 97.38 310 ASP A N 1
ATOM 2421 C CA . ASP A 1 310 ? 0.869 20.438 15.240 1.00 97.38 310 ASP A CA 1
ATOM 2422 C C . ASP A 1 310 ? 2.031 19.504 14.867 1.00 97.38 310 ASP A C 1
ATOM 2424 O O . ASP A 1 310 ? 2.105 19.049 13.727 1.00 97.38 310 ASP A O 1
ATOM 2428 N N . ASP A 1 311 ? 2.986 19.268 15.766 1.00 96.94 311 ASP A N 1
ATOM 2429 C CA . ASP A 1 311 ? 4.152 18.448 15.430 1.00 96.94 311 ASP A CA 1
ATOM 2430 C C . ASP A 1 311 ? 3.843 16.961 15.235 1.00 96.94 311 ASP A C 1
ATOM 2432 O O . ASP A 1 311 ? 4.669 16.247 14.675 1.00 96.94 311 ASP A O 1
ATOM 2436 N N . LEU A 1 312 ? 2.689 16.480 15.694 1.00 97.81 312 LEU A N 1
ATOM 2437 C CA . LEU A 1 312 ? 2.351 15.060 15.687 1.00 97.81 312 LEU A CA 1
ATOM 2438 C C . LEU A 1 312 ? 1.013 14.774 15.011 1.00 97.81 312 LEU A C 1
ATOM 2440 O O . LEU A 1 312 ? 0.871 13.728 14.391 1.00 97.81 312 LEU A O 1
ATOM 2444 N N . HIS A 1 313 ? 0.022 15.648 15.150 1.00 98.56 313 HIS A N 1
ATOM 2445 C CA . HIS A 1 313 ? -1.353 15.338 14.778 1.00 98.56 313 HIS A CA 1
ATOM 2446 C C . HIS A 1 313 ? -1.695 15.799 13.352 1.00 98.56 313 HIS A C 1
ATOM 2448 O O . HIS A 1 313 ? -1.300 16.903 12.946 1.00 98.56 313 HIS A O 1
ATOM 2454 N N . PRO A 1 314 ? -2.472 15.000 12.593 1.00 98.12 314 PRO A N 1
ATOM 2455 C CA . PRO A 1 314 ? -3.021 15.427 11.309 1.00 98.12 314 PRO A CA 1
ATOM 2456 C C . PRO A 1 314 ? -3.907 16.669 11.473 1.00 98.12 314 PRO A C 1
ATOM 2458 O O . PRO A 1 314 ? -4.513 16.887 12.523 1.00 98.12 314 PRO A O 1
ATOM 2461 N N . SER A 1 315 ? -3.980 17.505 10.438 1.00 98.06 315 SER A N 1
ATOM 2462 C CA . SER A 1 315 ? -4.880 18.660 10.400 1.00 98.06 315 SER A CA 1
ATOM 2463 C C . SER A 1 315 ? -6.339 18.255 10.215 1.00 98.06 315 SER A C 1
ATOM 2465 O O . SER A 1 315 ? -6.641 17.166 9.732 1.00 98.06 315 SER A O 1
ATOM 2467 N N . GLU A 1 316 ? -7.259 19.159 10.558 1.00 96.50 316 GLU A N 1
ATOM 2468 C CA . GLU A 1 316 ? -8.692 18.891 10.403 1.00 96.50 316 GLU A CA 1
ATOM 2469 C C . GLU A 1 316 ? -9.059 18.574 8.942 1.00 96.50 316 GLU A C 1
ATOM 2471 O O . GLU A 1 316 ? -9.948 17.764 8.679 1.00 96.50 316 GLU A O 1
ATOM 2476 N N . GLN A 1 317 ? -8.354 19.174 7.979 1.00 97.19 317 GLN A N 1
ATOM 2477 C CA . GLN A 1 317 ? -8.538 18.868 6.564 1.00 97.19 317 GLN A CA 1
ATOM 2478 C C . GLN A 1 317 ? -8.056 17.454 6.215 1.00 97.19 317 GLN A C 1
ATOM 2480 O O . GLN A 1 317 ? -8.721 16.760 5.448 1.00 97.19 317 GLN A O 1
ATOM 2485 N N . THR A 1 318 ? -6.951 17.000 6.802 1.00 98.25 318 THR A N 1
ATOM 2486 C CA . THR A 1 318 ? -6.471 15.617 6.671 1.00 98.25 318 THR A CA 1
ATOM 2487 C C . THR A 1 318 ? -7.498 14.628 7.228 1.00 98.25 318 THR A C 1
ATOM 2489 O O . THR A 1 318 ? -7.869 13.675 6.542 1.00 98.25 318 THR A O 1
ATOM 2492 N N . ASP A 1 319 ? -8.061 14.906 8.405 1.00 98.25 319 ASP A N 1
ATOM 2493 C CA . ASP A 1 319 ? -9.081 14.065 9.046 1.00 98.25 319 ASP A CA 1
ATOM 2494 C C . ASP A 1 319 ? -10.377 13.952 8.229 1.00 98.25 319 ASP A C 1
ATOM 2496 O O . ASP A 1 319 ? -10.980 12.877 8.163 1.00 98.25 319 ASP A O 1
ATOM 2500 N N . ARG A 1 320 ? -10.798 15.025 7.541 1.00 97.81 320 ARG A N 1
ATOM 2501 C CA . ARG A 1 320 ? -11.929 14.976 6.590 1.00 97.81 320 ARG A CA 1
ATOM 2502 C C . ARG A 1 320 ? -11.691 13.963 5.477 1.00 97.81 320 ARG A C 1
ATOM 2504 O O . ARG A 1 320 ? -12.615 13.268 5.055 1.00 97.81 320 ARG A O 1
ATOM 2511 N N . ILE A 1 321 ? -10.460 13.882 4.985 1.00 97.50 321 ILE A N 1
ATOM 2512 C CA . ILE A 1 321 ? -10.111 12.979 3.891 1.00 97.50 321 ILE A CA 1
ATOM 2513 C C . ILE A 1 321 ? -10.003 11.548 4.400 1.00 97.50 321 ILE A C 1
ATOM 2515 O O . ILE A 1 321 ? -10.557 10.652 3.770 1.00 97.50 321 ILE A O 1
ATOM 2519 N N . ILE A 1 322 ? -9.386 11.341 5.566 1.00 98.31 322 ILE A N 1
ATOM 2520 C CA . ILE A 1 322 ? -9.347 10.029 6.219 1.00 98.31 322 ILE A CA 1
ATOM 2521 C C . ILE A 1 322 ? -10.770 9.499 6.421 1.00 98.31 322 ILE A C 1
ATOM 2523 O O . ILE A 1 322 ? -11.042 8.346 6.093 1.00 98.31 322 ILE A O 1
ATOM 2527 N N . ALA A 1 323 ? -11.695 10.346 6.882 1.00 98.38 323 ALA A N 1
ATOM 2528 C CA . ALA A 1 323 ? -13.105 10.000 7.034 1.00 98.38 323 ALA A CA 1
ATOM 2529 C C . ALA A 1 323 ? -13.784 9.662 5.699 1.00 98.38 323 ALA A C 1
ATOM 2531 O O . ALA A 1 323 ? -14.529 8.686 5.613 1.00 98.38 323 ALA A O 1
ATOM 2532 N N . ARG A 1 324 ? -13.531 10.452 4.648 1.00 95.81 324 ARG A N 1
ATOM 2533 C CA . ARG A 1 324 ? -14.087 10.216 3.309 1.00 95.81 324 ARG A CA 1
ATOM 2534 C C . ARG A 1 324 ? -13.632 8.870 2.747 1.00 95.81 324 ARG A C 1
ATOM 2536 O O . ARG A 1 324 ? -14.470 8.088 2.309 1.00 95.81 324 ARG A O 1
ATOM 2543 N N . GLU A 1 325 ? -12.332 8.590 2.785 1.00 91.19 325 GLU A N 1
ATOM 2544 C CA . GLU A 1 325 ? -11.794 7.338 2.248 1.00 91.19 325 GLU A CA 1
ATOM 2545 C C . GLU A 1 325 ? -12.177 6.125 3.111 1.00 91.19 325 GLU A C 1
ATOM 2547 O O . GLU A 1 325 ? -12.411 5.042 2.578 1.00 91.19 325 GLU A O 1
ATOM 2552 N N . PHE A 1 326 ? -12.380 6.305 4.420 1.00 95.69 326 PHE A N 1
ATOM 2553 C CA . PHE A 1 326 ? -12.961 5.269 5.278 1.00 95.69 326 PHE A CA 1
ATOM 2554 C C . PHE A 1 326 ? -14.403 4.919 4.870 1.00 95.69 326 PHE A C 1
ATOM 2556 O O . PHE A 1 326 ? -14.764 3.744 4.798 1.00 95.69 326 PHE A O 1
ATOM 2563 N N . VAL A 1 327 ? -15.240 5.918 4.563 1.00 93.00 327 VAL A N 1
ATOM 2564 C CA . VAL A 1 327 ? -16.605 5.676 4.059 1.00 93.00 327 VAL A CA 1
ATOM 2565 C C . VAL A 1 327 ? -16.560 4.974 2.700 1.00 93.00 327 VAL A C 1
ATOM 2567 O O . VAL A 1 327 ? -17.262 3.983 2.506 1.00 93.00 327 VAL A O 1
ATOM 2570 N N . ASN A 1 328 ? -15.681 5.417 1.797 1.00 84.12 328 ASN A N 1
ATOM 2571 C CA . ASN A 1 328 ? -15.467 4.767 0.502 1.00 84.12 328 ASN A CA 1
ATOM 2572 C C . ASN A 1 328 ? -15.071 3.288 0.658 1.00 84.12 328 ASN A C 1
ATOM 2574 O O . ASN A 1 328 ? -15.599 2.431 -0.054 1.00 84.12 328 ASN A O 1
ATOM 2578 N N . LEU A 1 329 ? -14.189 2.975 1.613 1.00 83.31 329 LEU A N 1
ATOM 2579 C CA . LEU A 1 329 ? -13.794 1.607 1.950 1.00 83.31 329 LEU A CA 1
ATOM 2580 C C . LEU A 1 329 ? -14.998 0.761 2.395 1.00 83.31 329 LEU A C 1
ATOM 2582 O O . LEU A 1 329 ? -15.179 -0.353 1.902 1.00 83.31 329 LEU A O 1
ATOM 2586 N N . ILE A 1 330 ? -15.846 1.283 3.288 1.00 87.44 330 ILE A N 1
ATOM 2587 C CA . ILE A 1 330 ? -17.040 0.567 3.772 1.00 87.44 330 ILE A CA 1
ATOM 2588 C C . ILE A 1 330 ? -18.010 0.271 2.627 1.00 87.44 330 ILE A C 1
ATOM 2590 O O . ILE A 1 330 ? -18.520 -0.847 2.514 1.00 87.44 330 ILE A O 1
ATOM 2594 N N . GLU A 1 331 ? -18.239 1.256 1.764 1.00 82.50 331 GLU A N 1
ATOM 2595 C CA . GLU A 1 331 ? -19.141 1.157 0.615 1.00 82.50 331 GLU A CA 1
ATOM 2596 C C . GLU A 1 331 ? -18.542 0.349 -0.549 1.00 82.50 331 GLU A C 1
ATOM 2598 O O . GLU A 1 331 ? -19.153 0.248 -1.612 1.00 82.50 331 GLU A O 1
ATOM 2603 N N . GLY A 1 332 ? -17.337 -0.214 -0.395 1.00 64.56 332 GLY A N 1
ATOM 2604 C CA . GLY A 1 332 ? -16.659 -0.954 -1.461 1.00 64.56 332 GLY A CA 1
ATOM 2605 C C . GLY A 1 332 ? -16.340 -0.096 -2.693 1.00 64.56 332 GLY A C 1
ATOM 2606 O O . GLY A 1 332 ? -16.132 -0.636 -3.779 1.00 64.56 332 GLY A O 1
ATOM 2607 N N . LYS A 1 333 ? -16.307 1.232 -2.534 1.00 55.78 333 LYS A N 1
ATOM 2608 C CA . LYS A 1 333 ? -15.954 2.226 -3.552 1.00 55.78 333 LYS A CA 1
ATOM 2609 C C . LYS A 1 333 ? -14.457 2.524 -3.469 1.00 55.78 333 LYS A C 1
ATOM 2611 O O . LYS A 1 333 ? -14.057 3.643 -3.180 1.00 55.78 333 LYS A O 1
ATOM 2616 N N . THR A 1 334 ? -13.587 1.534 -3.638 1.00 46.00 334 THR A N 1
ATOM 2617 C CA . THR A 1 334 ? -12.145 1.784 -3.471 1.00 46.00 334 THR A CA 1
ATOM 2618 C C . THR A 1 334 ? -11.548 2.566 -4.645 1.00 46.00 334 THR A C 1
ATOM 2620 O O . THR A 1 334 ? -11.355 2.011 -5.725 1.00 46.00 334 THR A O 1
ATOM 2623 N N . TYR A 1 335 ? -11.159 3.821 -4.390 1.00 35.12 335 TYR A N 1
ATOM 2624 C CA . TYR A 1 335 ? -10.002 4.457 -5.028 1.00 35.12 335 TYR A CA 1
ATOM 2625 C C . TYR A 1 335 ? -8.742 3.893 -4.360 1.00 35.12 335 TYR A C 1
ATOM 2627 O O . TYR A 1 335 ? -8.487 4.142 -3.187 1.00 35.12 335 TYR A O 1
ATOM 2635 N N . ILE A 1 336 ? -7.969 3.085 -5.082 1.00 36.12 336 ILE A N 1
ATOM 2636 C CA . ILE A 1 336 ? -6.703 2.544 -4.577 1.00 36.12 336 ILE A CA 1
ATOM 2637 C C . ILE A 1 336 ? -5.598 3.510 -4.998 1.00 36.12 336 ILE A C 1
ATOM 2639 O O . ILE A 1 336 ? -5.237 3.551 -6.175 1.00 36.12 336 ILE A O 1
ATOM 2643 N N . HIS A 1 337 ? -5.088 4.293 -4.047 1.00 31.67 337 HIS A N 1
ATOM 2644 C CA . HIS A 1 337 ? -3.848 5.047 -4.210 1.00 31.67 337 HIS A CA 1
ATOM 2645 C C . HIS A 1 337 ? -2.670 4.064 -4.207 1.00 31.67 337 HIS A C 1
ATOM 2647 O O . HIS A 1 337 ? -2.233 3.588 -3.163 1.00 31.67 337 HIS A O 1
ATOM 2653 N N . SER A 1 338 ? -2.202 3.705 -5.405 1.00 28.09 338 SER A N 1
ATOM 2654 C CA . SER A 1 338 ? -0.860 3.150 -5.611 1.00 28.09 338 SER A CA 1
ATOM 2655 C C . SER A 1 338 ? 0.187 4.251 -5.379 1.00 28.09 338 SER A C 1
ATOM 2657 O O . SER A 1 338 ? -0.097 5.406 -5.703 1.00 28.09 338 SER A O 1
ATOM 2659 N N . PRO A 1 339 ? 1.411 3.933 -4.918 1.00 26.17 339 PRO A N 1
ATOM 2660 C CA . PRO A 1 339 ? 2.517 4.887 -4.941 1.00 26.17 339 PRO A CA 1
ATOM 2661 C C . PRO A 1 339 ? 2.741 5.386 -6.378 1.00 26.17 339 PRO A C 1
ATOM 2663 O O . PRO A 1 339 ? 3.009 4.607 -7.295 1.00 26.17 339 PRO A O 1
ATOM 2666 N N . ILE A 1 340 ? 2.581 6.695 -6.587 1.00 31.20 340 ILE A N 1
ATOM 2667 C CA . ILE A 1 340 ? 2.696 7.332 -7.901 1.00 31.20 340 ILE A CA 1
ATOM 2668 C C . ILE A 1 340 ? 4.176 7.419 -8.294 1.00 31.20 340 ILE A C 1
ATOM 2670 O O . ILE A 1 340 ? 4.907 8.316 -7.882 1.00 31.20 340 ILE A O 1
ATOM 2674 N N . VAL A 1 341 ? 4.598 6.498 -9.157 1.00 28.97 341 VAL A N 1
ATOM 2675 C CA . VAL A 1 341 ? 5.650 6.739 -10.159 1.00 28.97 341 VAL A CA 1
ATOM 2676 C C . VAL A 1 341 ? 5.049 7.652 -11.253 1.00 28.97 341 VAL A C 1
ATOM 2678 O O . VAL A 1 341 ? 3.852 7.536 -11.527 1.00 28.97 341 VAL A O 1
ATOM 2681 N N . PRO A 1 342 ? 5.812 8.578 -11.878 1.00 25.64 342 PRO A N 1
ATOM 2682 C CA . PRO A 1 342 ? 5.263 9.692 -12.658 1.00 25.64 342 PRO A CA 1
ATOM 2683 C C . PRO A 1 342 ? 4.302 9.268 -13.782 1.00 25.64 342 PRO A C 1
ATOM 2685 O O . PRO A 1 342 ? 4.465 8.196 -14.375 1.00 25.64 342 PRO A O 1
ATOM 2688 N N . PRO A 1 343 ? 3.331 10.124 -14.151 1.00 32.97 343 PRO A N 1
ATOM 2689 C CA . PRO A 1 343 ? 2.273 9.775 -15.084 1.00 32.97 343 PRO A CA 1
ATOM 2690 C C . PRO A 1 343 ? 2.792 9.779 -16.521 1.00 32.97 343 PRO A C 1
ATOM 2692 O O . PRO A 1 343 ? 2.662 10.767 -17.230 1.00 32.97 343 PRO A O 1
ATOM 2695 N N . THR A 1 344 ? 3.331 8.654 -16.987 1.00 33.03 344 THR A N 1
ATOM 2696 C CA . THR A 1 344 ? 3.354 8.318 -18.421 1.00 33.03 344 THR A CA 1
ATOM 2697 C C . THR A 1 344 ? 3.300 6.803 -18.639 1.00 33.03 344 THR A C 1
ATOM 2699 O O . THR A 1 344 ? 4.290 6.157 -18.952 1.00 33.03 344 THR A O 1
ATOM 2702 N N . ALA A 1 345 ? 2.110 6.221 -18.480 1.00 36.06 345 ALA A N 1
ATOM 2703 C CA . ALA A 1 345 ? 1.543 5.189 -19.360 1.00 36.06 345 ALA A CA 1
ATOM 2704 C C . ALA A 1 345 ? 0.303 4.610 -18.680 1.00 36.06 345 ALA A C 1
ATOM 2706 O O . ALA A 1 345 ? 0.427 4.014 -17.616 1.00 36.06 345 ALA A O 1
ATOM 2707 N N . SER A 1 346 ? -0.869 4.711 -19.317 1.00 47.22 346 SER A N 1
ATOM 2708 C CA . SER A 1 346 ? -2.097 4.034 -18.879 1.00 47.22 346 SER A CA 1
ATOM 2709 C C . SER A 1 346 ? -1.787 2.595 -18.455 1.00 47.22 346 SER A C 1
ATOM 2711 O O . SER A 1 346 ? -1.396 1.779 -19.301 1.00 47.22 346 SER A O 1
ATOM 2713 N N . LEU A 1 347 ? -1.883 2.315 -17.155 1.00 56.66 347 LEU A N 1
ATOM 2714 C CA . LEU A 1 347 ? -1.845 0.966 -16.598 1.00 56.66 347 LEU A CA 1
ATOM 2715 C C . LEU A 1 347 ? -3.139 0.277 -17.033 1.00 56.66 347 LEU A C 1
ATOM 2717 O O . LEU A 1 347 ? -4.217 0.855 -16.885 1.00 56.66 347 LEU A O 1
ATOM 2721 N N . ILE A 1 348 ? -3.027 -0.898 -17.652 1.00 68.75 348 ILE A N 1
ATOM 2722 C CA . ILE A 1 348 ? -4.172 -1.567 -18.283 1.00 68.75 348 ILE A CA 1
ATOM 2723 C C . ILE A 1 348 ? -4.730 -2.668 -17.375 1.00 68.75 348 ILE A C 1
ATOM 2725 O O . ILE A 1 348 ? -5.944 -2.737 -17.184 1.00 68.75 348 ILE A O 1
ATOM 2729 N N . LEU A 1 349 ? -3.858 -3.470 -16.754 1.00 82.88 349 LEU A N 1
ATOM 2730 C CA . LEU A 1 349 ? -4.237 -4.341 -15.637 1.00 82.88 349 LEU A CA 1
ATOM 2731 C C . LEU A 1 349 ? -3.908 -3.674 -14.289 1.00 82.88 349 LEU A C 1
ATOM 2733 O O . LEU A 1 349 ? -2.903 -2.964 -14.190 1.00 82.88 349 LEU A O 1
ATOM 2737 N N . PRO A 1 350 ? -4.709 -3.898 -13.230 1.00 76.62 350 PRO A N 1
ATOM 2738 C CA . PRO A 1 350 ? -4.351 -3.475 -11.877 1.00 76.62 350 PRO A CA 1
ATOM 2739 C C . PRO A 1 350 ? -3.040 -4.111 -11.427 1.00 76.62 350 PRO A C 1
ATOM 2741 O O . PRO A 1 350 ? -2.819 -5.291 -11.686 1.00 76.62 350 PRO A O 1
ATOM 2744 N N . LEU A 1 351 ? -2.205 -3.341 -10.724 1.00 80.06 351 LEU A N 1
ATOM 2745 C CA . LEU A 1 351 ? -0.896 -3.783 -10.225 1.00 80.06 351 LEU A CA 1
ATOM 2746 C C . LEU A 1 351 ? 0.089 -4.206 -11.342 1.00 80.06 351 LEU A C 1
ATOM 2748 O O . LEU A 1 351 ? 1.048 -4.928 -11.080 1.00 80.06 351 LEU A O 1
ATOM 2752 N N . GLU A 1 352 ? -0.130 -3.776 -12.598 1.00 83.81 352 GLU A N 1
ATOM 2753 C CA . GLU A 1 352 ? 0.797 -4.012 -13.723 1.00 83.81 352 GLU A CA 1
ATOM 2754 C C . GLU A 1 352 ? 2.204 -3.474 -13.428 1.00 83.81 352 GLU A C 1
ATOM 2756 O O . GLU A 1 352 ? 3.193 -4.085 -13.815 1.00 83.81 352 GLU A O 1
ATOM 2761 N N . ASP A 1 353 ? 2.293 -2.332 -12.757 1.00 75.06 353 ASP A N 1
ATOM 2762 C CA . ASP A 1 353 ? 3.529 -1.697 -12.310 1.00 75.06 353 ASP A CA 1
ATOM 2763 C C . ASP A 1 353 ? 4.283 -2.532 -11.274 1.00 75.06 353 ASP A C 1
ATOM 2765 O O . ASP A 1 353 ? 5.484 -2.742 -11.446 1.00 75.06 353 ASP A O 1
ATOM 2769 N N . ILE A 1 354 ? 3.582 -3.058 -10.265 1.00 75.69 354 ILE A N 1
ATOM 2770 C CA . ILE A 1 354 ? 4.179 -3.938 -9.254 1.00 75.69 354 ILE A CA 1
ATOM 2771 C C . ILE A 1 354 ? 4.642 -5.234 -9.916 1.00 75.69 354 ILE A C 1
ATOM 2773 O O . ILE A 1 354 ? 5.799 -5.613 -9.780 1.00 75.69 354 ILE A O 1
ATOM 2777 N N . PHE A 1 355 ? 3.786 -5.865 -10.727 1.00 88.19 355 PHE A N 1
ATOM 2778 C CA . PHE A 1 355 ? 4.159 -7.070 -11.471 1.00 88.19 355 PHE A CA 1
ATOM 2779 C C . PHE A 1 355 ? 5.393 -6.839 -12.347 1.00 88.19 355 PHE A C 1
ATOM 2781 O O . PHE A 1 355 ? 6.310 -7.660 -12.357 1.00 88.19 355 PHE A O 1
ATOM 2788 N N . ARG A 1 356 ? 5.434 -5.710 -13.067 1.00 91.62 356 ARG A N 1
ATOM 2789 C CA . ARG A 1 356 ? 6.580 -5.316 -13.890 1.00 91.62 356 ARG A CA 1
ATOM 2790 C C . ARG A 1 356 ? 7.846 -5.191 -13.052 1.00 91.62 356 ARG A C 1
ATOM 2792 O O . ARG A 1 356 ? 8.867 -5.743 -13.450 1.00 91.62 356 ARG A O 1
ATOM 2799 N N . ALA A 1 357 ? 7.786 -4.469 -11.935 1.00 80.69 357 ALA A N 1
ATOM 2800 C CA . ALA A 1 357 ? 8.931 -4.273 -11.054 1.00 80.69 357 ALA A CA 1
ATOM 2801 C C . ALA A 1 357 ? 9.439 -5.616 -10.511 1.00 80.69 357 ALA A C 1
ATOM 2803 O O . ALA A 1 357 ? 10.602 -5.951 -10.722 1.00 80.69 357 ALA A O 1
ATOM 2804 N N . SER A 1 358 ? 8.557 -6.439 -9.939 1.00 85.12 358 SER A N 1
ATOM 2805 C CA . SER A 1 358 ? 8.925 -7.730 -9.350 1.00 85.12 358 SER A CA 1
ATOM 2806 C C . SER A 1 358 ? 9.453 -8.732 -10.387 1.00 85.12 358 SER A C 1
ATOM 2808 O O . SER A 1 358 ? 10.405 -9.464 -10.116 1.00 85.12 358 SER A O 1
ATOM 2810 N N . TYR A 1 359 ? 8.891 -8.756 -11.603 1.00 95.19 359 TYR A N 1
ATOM 2811 C CA . TYR A 1 359 ? 9.440 -9.566 -12.696 1.00 95.19 359 TYR A CA 1
ATOM 2812 C C . TYR A 1 359 ? 10.844 -9.087 -13.085 1.00 95.19 359 TYR A C 1
ATOM 2814 O O . TYR A 1 359 ? 11.750 -9.902 -13.272 1.00 95.19 359 TYR A O 1
ATOM 2822 N N . ASN A 1 360 ? 11.026 -7.771 -13.238 1.00 94.69 360 ASN A N 1
ATOM 2823 C CA . ASN A 1 360 ? 12.305 -7.194 -13.640 1.00 94.69 360 ASN A CA 1
ATOM 2824 C C . ASN A 1 360 ? 13.385 -7.432 -12.581 1.00 94.69 360 ASN A C 1
ATOM 2826 O O . ASN A 1 360 ? 14.520 -7.707 -12.951 1.00 94.69 360 ASN A O 1
ATOM 2830 N N . GLU A 1 361 ? 13.042 -7.421 -11.291 1.00 93.81 361 GLU A N 1
ATOM 2831 C CA . GLU A 1 361 ? 13.981 -7.806 -10.235 1.00 93.81 361 GLU A CA 1
ATOM 2832 C C . GLU A 1 361 ? 14.521 -9.223 -10.438 1.00 93.81 361 GLU A C 1
ATOM 2834 O O . GLU A 1 361 ? 15.733 -9.424 -10.386 1.00 93.81 361 GLU A O 1
ATOM 2839 N N . ILE A 1 362 ? 13.654 -10.199 -10.731 1.00 95.94 362 ILE A N 1
ATOM 2840 C CA . ILE A 1 362 ? 14.096 -11.567 -11.038 1.00 95.94 362 ILE A CA 1
ATOM 2841 C C . ILE A 1 362 ? 15.012 -11.574 -12.266 1.00 95.94 362 ILE A C 1
ATOM 2843 O O . ILE A 1 362 ? 16.046 -12.240 -12.248 1.00 95.94 362 ILE A O 1
ATOM 2847 N N . GLU A 1 363 ? 14.664 -10.833 -13.324 1.00 96.50 363 GLU A N 1
ATOM 2848 C CA . GLU A 1 363 ? 15.501 -10.740 -14.526 1.00 96.50 363 GLU A CA 1
ATOM 2849 C C . GLU A 1 363 ? 16.887 -10.164 -14.202 1.00 96.50 363 GLU A C 1
ATOM 2851 O O . GLU A 1 363 ? 17.899 -10.708 -14.640 1.00 96.50 363 GLU A O 1
ATOM 2856 N N . TYR A 1 364 ? 16.957 -9.105 -13.398 1.00 96.81 364 TYR A N 1
ATOM 2857 C CA . TYR A 1 364 ? 18.213 -8.451 -13.040 1.00 96.81 364 TYR A CA 1
ATOM 2858 C C . TYR A 1 364 ? 19.050 -9.286 -12.071 1.00 96.81 364 TYR A C 1
ATOM 2860 O O . TYR A 1 364 ? 20.264 -9.370 -12.251 1.00 96.81 364 TYR A O 1
ATOM 2868 N N . LEU A 1 365 ? 18.427 -9.976 -11.111 1.00 96.12 365 LEU A N 1
ATOM 2869 C CA . LEU A 1 365 ? 19.103 -10.961 -10.262 1.00 96.12 365 LEU A CA 1
ATOM 2870 C C . LEU A 1 365 ? 19.680 -12.098 -11.108 1.00 96.12 365 LEU A C 1
ATOM 2872 O O . LEU A 1 365 ? 20.854 -12.439 -10.964 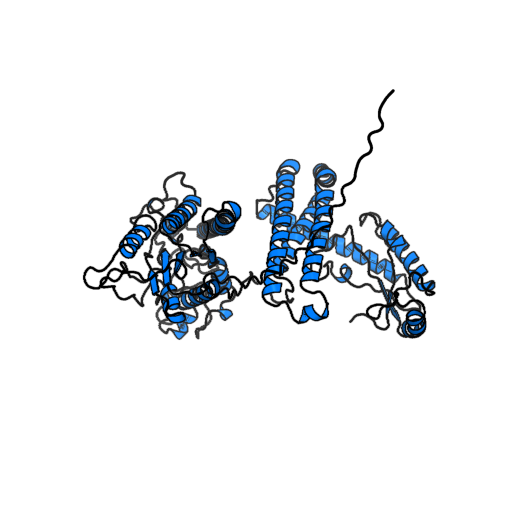1.00 96.12 365 LEU A O 1
ATOM 2876 N N . LYS A 1 366 ? 18.886 -12.640 -12.039 1.00 96.44 366 LYS A N 1
ATOM 2877 C CA . LYS A 1 366 ? 19.325 -13.684 -12.970 1.00 96.44 366 LYS A CA 1
ATOM 2878 C C . LYS A 1 366 ? 20.536 -13.231 -13.776 1.00 96.44 366 LYS A C 1
ATOM 2880 O O . LYS A 1 366 ? 21.540 -13.940 -13.823 1.00 96.44 366 LYS A O 1
ATOM 2885 N N . VAL A 1 367 ? 20.471 -12.044 -14.377 1.00 95.38 367 VAL A N 1
ATOM 2886 C CA . VAL A 1 367 ? 21.581 -11.488 -15.158 1.00 95.38 367 VAL A CA 1
ATOM 2887 C C . VAL A 1 367 ? 22.812 -11.254 -14.289 1.00 95.38 367 VAL A C 1
ATOM 2889 O O . VAL A 1 367 ? 23.909 -11.617 -14.711 1.00 95.38 367 VAL A O 1
ATOM 2892 N N . TYR A 1 368 ? 22.643 -10.697 -13.088 1.00 97.12 368 TYR A N 1
ATOM 2893 C CA . TYR A 1 368 ? 23.740 -10.457 -12.157 1.00 97.12 368 TYR A CA 1
ATOM 2894 C C . TYR A 1 368 ? 24.467 -11.752 -11.796 1.00 97.12 368 TYR A C 1
ATOM 2896 O O . TYR A 1 368 ? 25.673 -11.849 -12.005 1.00 97.12 368 TYR A O 1
ATOM 2904 N N . PHE A 1 369 ? 23.750 -12.762 -11.297 1.00 96.88 369 PHE A N 1
ATOM 2905 C CA . PHE A 1 369 ? 24.377 -14.009 -10.858 1.00 96.88 369 PHE A CA 1
ATOM 2906 C C . PHE A 1 369 ? 24.960 -14.821 -12.017 1.00 96.88 369 PHE A C 1
ATOM 2908 O O . PHE A 1 369 ? 25.999 -15.452 -11.845 1.00 96.88 369 PHE A O 1
ATOM 2915 N N . SER A 1 370 ? 24.378 -14.722 -13.216 1.00 94.50 370 SER A N 1
ATOM 2916 C CA . SER A 1 370 ? 24.951 -15.322 -14.432 1.00 94.50 370 SER A CA 1
ATOM 2917 C C . SER A 1 370 ? 26.233 -14.624 -14.907 1.00 94.50 370 SER A C 1
ATOM 2919 O O . SER A 1 370 ? 26.905 -15.134 -15.793 1.00 94.50 370 SER A O 1
ATOM 2921 N N . HIS A 1 371 ? 26.574 -13.452 -14.359 1.00 93.94 371 HIS A N 1
ATOM 2922 C CA . HIS A 1 371 ? 27.775 -12.677 -14.703 1.00 93.94 371 HIS A CA 1
ATOM 2923 C C . HIS A 1 371 ? 28.577 -12.273 -13.459 1.00 93.94 371 HIS A C 1
ATOM 2925 O O . HIS A 1 371 ? 29.386 -11.340 -13.506 1.00 93.94 371 HIS A O 1
ATOM 2931 N N . ILE A 1 372 ? 28.339 -12.941 -12.328 1.00 95.25 372 ILE A N 1
ATOM 2932 C CA . ILE A 1 372 ? 29.037 -12.632 -11.088 1.00 95.25 372 ILE A CA 1
ATOM 2933 C C . ILE A 1 372 ? 30.522 -12.952 -11.261 1.00 95.25 372 ILE A C 1
ATOM 2935 O O . ILE A 1 372 ? 30.894 -13.974 -11.829 1.00 95.25 372 ILE A O 1
ATOM 2939 N N . GLN A 1 373 ? 31.391 -12.079 -10.750 1.00 93.88 373 GLN A N 1
ATOM 2940 C CA . GLN A 1 373 ? 32.839 -12.196 -10.961 1.00 93.88 373 GLN A CA 1
ATOM 2941 C C . GLN A 1 373 ? 33.444 -13.491 -10.407 1.00 93.88 373 GLN A C 1
ATOM 2943 O O . GLN A 1 373 ? 34.533 -13.875 -10.821 1.00 93.88 373 GLN A O 1
ATOM 2948 N N . ASN A 1 374 ? 32.772 -14.143 -9.455 1.00 95.44 374 ASN A N 1
ATOM 2949 C CA . ASN A 1 374 ? 33.221 -15.396 -8.868 1.00 95.44 374 ASN A CA 1
ATOM 2950 C C . ASN A 1 374 ? 32.768 -16.586 -9.742 1.00 95.44 374 ASN A C 1
ATOM 2952 O O . ASN A 1 374 ? 31.587 -16.944 -9.684 1.00 95.44 374 ASN A O 1
ATOM 2956 N N . PRO A 1 375 ? 33.680 -17.265 -10.471 1.00 94.38 375 PRO A N 1
ATOM 2957 C CA . PRO A 1 375 ? 33.302 -18.308 -11.430 1.00 94.38 375 PRO A CA 1
ATOM 2958 C C . PRO A 1 375 ? 32.657 -19.532 -10.773 1.00 94.38 375 PRO A C 1
ATOM 2960 O O . PRO A 1 375 ? 31.846 -20.219 -11.383 1.00 94.38 375 PRO A O 1
ATOM 2963 N N . HIS A 1 376 ? 32.994 -19.808 -9.511 1.00 95.62 376 HIS A N 1
ATOM 2964 C CA . HIS A 1 376 ? 32.413 -20.925 -8.774 1.00 95.62 376 HIS A CA 1
ATOM 2965 C C . HIS A 1 376 ? 30.956 -20.645 -8.382 1.00 95.62 376 HIS A C 1
ATOM 2967 O O . HIS A 1 376 ? 30.107 -21.530 -8.466 1.00 95.62 376 HIS A O 1
ATOM 2973 N N . ILE A 1 377 ? 30.651 -19.411 -7.964 1.00 95.94 377 ILE A N 1
ATOM 2974 C CA . ILE A 1 377 ? 29.272 -18.997 -7.664 1.00 95.94 377 ILE A CA 1
ATOM 2975 C C . ILE A 1 377 ? 28.455 -18.935 -8.955 1.00 95.94 377 ILE A C 1
ATOM 2977 O O . ILE A 1 377 ? 27.335 -19.435 -8.972 1.00 95.94 377 ILE A O 1
ATOM 2981 N N . GLN A 1 378 ? 29.033 -18.392 -10.029 1.00 96.44 378 GLN A N 1
ATOM 2982 C CA . GLN A 1 378 ? 28.413 -18.343 -11.352 1.00 96.44 378 GLN A CA 1
ATOM 2983 C C . GLN A 1 378 ? 28.029 -19.746 -11.845 1.00 96.44 378 GLN A C 1
ATOM 2985 O O . GLN A 1 378 ? 26.862 -20.001 -12.120 1.00 96.44 378 GLN A O 1
ATOM 2990 N N . HIS A 1 379 ? 28.978 -20.689 -11.860 1.00 95.75 379 HIS A N 1
ATOM 2991 C CA . HIS A 1 379 ? 28.722 -22.060 -12.309 1.00 95.75 379 HIS A CA 1
ATOM 2992 C C . HIS A 1 379 ? 27.662 -22.767 -11.451 1.00 95.75 379 HIS A C 1
ATOM 2994 O O . HIS A 1 379 ? 26.851 -23.535 -11.964 1.00 95.75 379 HIS A O 1
ATOM 3000 N N . ARG A 1 380 ? 27.635 -22.522 -10.132 1.00 96.06 380 ARG A N 1
ATOM 3001 C CA . ARG A 1 380 ? 26.562 -23.056 -9.278 1.00 96.06 380 ARG A CA 1
ATOM 3002 C C . ARG A 1 380 ? 25.210 -22.429 -9.582 1.00 96.06 380 ARG A C 1
ATOM 3004 O O . ARG A 1 380 ? 24.227 -23.155 -9.637 1.00 96.06 380 ARG A O 1
ATOM 3011 N N . PHE A 1 381 ? 25.154 -21.118 -9.808 1.00 96.69 381 PHE A N 1
ATOM 3012 C CA . PHE A 1 381 ? 23.913 -20.445 -10.187 1.00 96.69 381 PHE A CA 1
ATOM 3013 C C . PHE A 1 381 ? 23.334 -21.053 -11.470 1.00 96.69 381 PHE A C 1
ATOM 3015 O O . PHE A 1 381 ? 22.160 -21.422 -11.517 1.00 96.69 381 PHE A O 1
ATOM 3022 N N . GLU A 1 382 ? 24.186 -21.218 -12.482 1.00 93.88 382 GLU A N 1
ATOM 3023 C CA . GLU A 1 382 ? 23.831 -21.833 -13.761 1.00 93.88 382 GLU A CA 1
ATOM 3024 C C . GLU A 1 382 ? 23.322 -23.271 -13.594 1.00 93.88 382 GLU A C 1
ATOM 3026 O O . GLU A 1 382 ? 22.346 -23.648 -14.236 1.00 93.88 382 GLU A O 1
ATOM 3031 N N . ALA A 1 383 ? 23.939 -24.058 -12.708 1.00 94.00 383 ALA A N 1
ATOM 3032 C CA . ALA A 1 383 ? 23.583 -25.459 -12.498 1.00 94.00 383 ALA A CA 1
ATOM 3033 C C . ALA A 1 383 ? 22.343 -25.679 -11.610 1.00 94.00 383 ALA A C 1
ATOM 3035 O O . ALA A 1 383 ? 21.670 -26.697 -11.755 1.00 94.00 383 ALA A O 1
ATOM 3036 N N . GLU A 1 384 ? 22.064 -24.781 -10.661 1.00 94.38 384 GLU A N 1
ATOM 3037 C CA . GLU A 1 384 ? 21.101 -25.043 -9.581 1.00 94.38 384 GLU A CA 1
ATOM 3038 C C . GLU A 1 384 ? 19.812 -24.221 -9.683 1.00 94.38 384 GLU A C 1
ATOM 3040 O O . GLU A 1 384 ? 18.762 -24.698 -9.252 1.00 94.38 384 GLU A O 1
ATOM 3045 N N . ILE A 1 385 ? 19.863 -22.994 -10.218 1.00 93.88 385 ILE A N 1
ATOM 3046 C CA . ILE A 1 385 ? 18.726 -22.060 -10.125 1.00 93.88 385 ILE A CA 1
ATOM 3047 C C . ILE A 1 385 ? 18.391 -21.324 -11.428 1.00 93.88 385 ILE A C 1
ATOM 3049 O O . ILE A 1 385 ? 17.248 -20.895 -11.586 1.00 93.88 385 ILE A O 1
ATOM 3053 N N . LEU A 1 386 ? 19.316 -21.222 -12.389 1.00 94.50 386 LEU A N 1
ATOM 3054 C CA . LEU A 1 386 ? 19.058 -20.541 -13.664 1.00 94.50 386 LEU A CA 1
ATOM 3055 C C . LEU A 1 386 ? 17.889 -21.168 -14.439 1.00 94.50 386 LEU A C 1
ATOM 3057 O O . LEU A 1 386 ? 16.942 -20.460 -14.783 1.00 94.50 386 LEU A O 1
ATOM 3061 N N . ASP A 1 387 ? 17.923 -22.481 -14.678 1.00 92.31 387 ASP A N 1
ATOM 3062 C CA . ASP A 1 387 ? 16.848 -23.176 -15.397 1.00 92.31 387 ASP A CA 1
ATOM 3063 C C . ASP A 1 387 ? 15.491 -23.076 -14.653 1.00 92.31 387 ASP A C 1
ATOM 3065 O O . ASP A 1 387 ? 14.505 -22.695 -15.289 1.00 92.31 387 ASP A O 1
ATOM 3069 N N . PRO A 1 388 ? 15.404 -23.279 -13.317 1.00 94.00 388 PRO A N 1
ATOM 3070 C CA . PRO A 1 388 ? 14.184 -22.999 -12.552 1.00 94.00 388 PRO A CA 1
ATOM 3071 C C . PRO A 1 388 ? 13.633 -21.575 -12.713 1.00 94.00 388 PRO A C 1
ATOM 3073 O O . PRO A 1 388 ? 12.416 -21.391 -12.806 1.00 94.00 388 PRO A O 1
ATOM 3076 N N . ILE A 1 389 ? 14.502 -20.557 -12.763 1.00 95.44 389 ILE A N 1
ATOM 3077 C CA . ILE A 1 389 ? 14.081 -19.173 -13.016 1.00 95.44 389 ILE A CA 1
ATOM 3078 C C . ILE A 1 389 ? 13.516 -19.041 -14.434 1.00 95.44 389 ILE A C 1
ATOM 3080 O O . ILE A 1 389 ? 12.458 -18.436 -14.608 1.00 95.44 389 ILE A O 1
ATOM 3084 N N . GLU A 1 390 ? 14.190 -19.591 -15.447 1.00 93.25 390 GLU A N 1
ATOM 3085 C CA . GLU A 1 390 ? 13.734 -19.525 -16.840 1.00 93.25 390 GLU A CA 1
ATOM 3086 C C . GLU A 1 390 ? 12.373 -20.217 -17.025 1.00 93.25 390 GLU A C 1
ATOM 3088 O O . GLU A 1 390 ? 11.461 -19.638 -17.623 1.00 93.25 390 GLU A O 1
ATOM 3093 N N . GLU A 1 391 ? 12.193 -21.415 -16.463 1.00 93.50 391 GLU A N 1
ATOM 3094 C CA . GLU A 1 391 ? 10.920 -22.146 -16.490 1.00 93.50 391 GLU A CA 1
ATOM 3095 C C . GLU A 1 391 ? 9.799 -21.361 -15.802 1.00 93.50 391 GLU A C 1
ATOM 3097 O O . GLU A 1 391 ? 8.693 -21.224 -16.342 1.00 93.50 391 GLU A O 1
ATOM 3102 N N . PHE A 1 392 ? 10.094 -20.777 -14.639 1.00 94.81 392 PHE A N 1
ATOM 3103 C CA . PHE A 1 392 ? 9.155 -19.921 -13.932 1.00 94.81 392 PHE A CA 1
ATOM 3104 C C . PHE A 1 392 ? 8.780 -18.683 -14.751 1.00 94.81 392 PHE A C 1
ATOM 3106 O O . PHE A 1 392 ? 7.600 -18.346 -14.857 1.00 94.81 392 PHE A O 1
ATOM 3113 N N . GLN A 1 393 ? 9.756 -18.008 -15.364 1.00 94.19 393 GLN A N 1
ATOM 3114 C CA . GLN A 1 393 ? 9.517 -16.821 -16.182 1.00 94.19 393 GLN A CA 1
ATOM 3115 C C . GLN A 1 393 ? 8.626 -17.136 -17.392 1.00 94.19 393 GLN A C 1
ATOM 3117 O O . GLN A 1 393 ? 7.755 -16.330 -17.737 1.00 94.19 393 GLN A O 1
ATOM 3122 N N . VAL A 1 394 ? 8.781 -18.315 -18.006 1.00 92.00 394 VAL A N 1
ATOM 3123 C CA . VAL A 1 394 ? 7.877 -18.805 -19.060 1.00 92.00 394 VAL A CA 1
ATOM 3124 C C . VAL A 1 394 ? 6.461 -19.003 -18.512 1.00 92.00 394 VAL A C 1
ATOM 3126 O O . VAL A 1 394 ? 5.498 -18.514 -19.113 1.00 92.00 394 VAL A O 1
ATOM 3129 N N . LEU A 1 395 ? 6.322 -19.671 -17.364 1.00 93.62 395 LEU A N 1
ATOM 3130 C CA . LEU A 1 395 ? 5.031 -19.947 -16.732 1.00 93.62 395 LEU A CA 1
ATOM 3131 C C . LEU A 1 395 ? 4.299 -18.661 -16.326 1.00 93.62 395 LEU A C 1
ATOM 3133 O O . LEU A 1 395 ? 3.158 -18.449 -16.738 1.00 93.62 395 LEU A O 1
ATOM 3137 N N . VAL A 1 396 ? 4.962 -17.768 -15.591 1.00 93.62 396 VAL A N 1
ATOM 3138 C CA . VAL A 1 396 ? 4.357 -16.525 -15.095 1.00 93.62 396 VAL A CA 1
ATOM 3139 C C . VAL A 1 396 ? 4.003 -15.580 -16.245 1.00 93.62 396 VAL A C 1
ATOM 3141 O O . VAL A 1 396 ? 2.939 -14.965 -16.226 1.00 93.62 396 VAL A O 1
ATOM 3144 N N . THR A 1 397 ? 4.828 -15.522 -17.300 1.00 93.81 397 THR A N 1
ATOM 3145 C CA . THR A 1 397 ? 4.515 -14.738 -18.506 1.00 93.81 397 THR A CA 1
ATOM 3146 C C . THR A 1 397 ? 3.279 -15.300 -19.203 1.00 93.81 397 THR A C 1
ATOM 3148 O O . THR A 1 397 ? 2.409 -14.535 -19.616 1.00 93.81 397 THR A O 1
ATOM 3151 N N . LYS A 1 398 ? 3.166 -16.631 -19.322 1.00 94.88 398 LYS A N 1
ATOM 3152 C CA . LYS A 1 398 ? 2.006 -17.286 -19.939 1.00 94.88 398 LYS A CA 1
ATOM 3153 C C . LYS A 1 398 ? 0.726 -17.025 -19.150 1.00 94.88 398 LYS A C 1
ATOM 3155 O O . LYS A 1 398 ? -0.296 -16.705 -19.755 1.00 94.88 398 LYS A O 1
ATOM 3160 N N . GLU A 1 399 ? 0.779 -17.128 -17.825 1.00 95.50 399 GLU A N 1
ATOM 3161 C CA . GLU A 1 399 ? -0.368 -16.837 -16.963 1.00 95.50 399 GLU A CA 1
ATOM 3162 C C . GLU A 1 399 ? -0.753 -15.353 -16.997 1.00 95.50 399 GLU A C 1
ATOM 3164 O O . GLU A 1 399 ? -1.936 -15.042 -17.121 1.00 95.50 399 GLU A O 1
ATOM 3169 N N . TYR A 1 400 ? 0.219 -14.434 -16.990 1.00 94.94 400 TYR A N 1
ATOM 3170 C CA . TYR A 1 400 ? -0.054 -13.006 -17.166 1.00 94.94 400 TYR A CA 1
ATOM 3171 C C . TYR A 1 400 ? -0.692 -12.724 -18.531 1.00 94.94 400 TYR A C 1
ATOM 3173 O O . TYR A 1 400 ? -1.666 -11.983 -18.626 1.00 94.94 400 TYR A O 1
ATOM 3181 N N . THR A 1 401 ? -0.192 -13.339 -19.607 1.00 94.06 401 THR A N 1
ATOM 3182 C CA . THR A 1 401 ? -0.799 -13.215 -20.940 1.00 94.06 401 THR A CA 1
ATOM 3183 C C . THR A 1 401 ? -2.216 -13.775 -20.976 1.00 94.06 401 THR A C 1
ATOM 3185 O O . THR A 1 401 ? -3.071 -13.187 -21.636 1.00 94.06 401 THR A O 1
ATOM 3188 N N . PHE A 1 402 ? -2.485 -14.883 -20.284 1.00 93.81 402 PHE A N 1
ATOM 3189 C CA . PHE A 1 402 ? -3.839 -15.417 -20.161 1.00 93.81 402 PHE A CA 1
ATOM 3190 C C . PHE A 1 402 ? -4.750 -14.424 -19.440 1.00 93.81 402 PHE A C 1
ATOM 3192 O O . PHE A 1 402 ? -5.797 -14.075 -19.973 1.00 93.81 402 PHE A O 1
ATOM 3199 N N . LEU A 1 403 ? -4.305 -13.896 -18.300 1.00 91.94 403 LEU A N 1
ATOM 3200 C CA . LEU A 1 403 ? -5.029 -12.882 -17.540 1.00 91.94 403 LEU A CA 1
ATOM 3201 C C . LEU A 1 403 ? -5.310 -11.629 -18.378 1.00 91.94 403 LEU A C 1
ATOM 3203 O O . LEU A 1 403 ? -6.419 -11.107 -18.374 1.00 91.94 403 LEU A O 1
ATOM 3207 N N . PHE A 1 404 ? -4.320 -11.169 -19.142 1.00 91.06 404 PHE A N 1
ATOM 3208 C CA . PHE A 1 404 ? -4.473 -10.024 -20.029 1.00 91.06 404 PHE A CA 1
ATOM 3209 C C . PHE A 1 404 ? -5.485 -10.291 -21.142 1.00 91.06 404 PHE A C 1
ATOM 3211 O O . PHE A 1 404 ? -6.288 -9.419 -21.448 1.00 91.06 404 PHE A O 1
ATOM 3218 N N . LYS A 1 405 ? -5.467 -11.480 -21.751 1.00 89.81 405 LYS A N 1
ATOM 3219 C CA . LYS A 1 405 ? -6.422 -11.856 -22.805 1.00 89.81 405 LYS A CA 1
ATOM 3220 C C . LYS A 1 405 ? -7.833 -12.090 -22.266 1.00 89.81 405 LYS A C 1
ATOM 3222 O O . LYS A 1 405 ? -8.787 -11.801 -22.974 1.00 89.81 405 LYS A O 1
ATOM 3227 N N . ASP A 1 406 ? -7.961 -12.588 -21.040 1.00 87.44 406 ASP A N 1
ATOM 3228 C CA . ASP A 1 406 ? -9.243 -12.716 -20.338 1.00 87.44 406 ASP A CA 1
ATOM 3229 C C . ASP A 1 406 ? -9.846 -11.330 -20.062 1.00 87.44 406 ASP A C 1
ATOM 3231 O O . ASP A 1 406 ? -11.009 -11.066 -20.359 1.00 87.44 406 ASP A O 1
ATOM 3235 N N . ALA A 1 407 ? -9.009 -10.401 -19.596 1.00 84.81 407 ALA A N 1
ATOM 3236 C CA . ALA A 1 407 ? -9.386 -9.014 -19.355 1.00 84.81 407 ALA A CA 1
ATOM 3237 C C . ALA A 1 407 ? -9.674 -8.240 -20.661 1.00 84.81 407 ALA A C 1
ATOM 3239 O O . ALA A 1 407 ? -10.604 -7.437 -20.721 1.00 84.81 407 ALA A O 1
ATOM 3240 N N . PHE A 1 408 ? -8.914 -8.515 -21.726 1.00 84.12 408 PHE A N 1
ATOM 3241 C CA . PHE A 1 408 ? -9.033 -7.877 -23.039 1.00 84.12 408 PHE A CA 1
ATOM 3242 C C . PHE A 1 408 ? -9.090 -8.914 -24.170 1.00 84.12 408 PHE A C 1
ATOM 3244 O O . PHE A 1 408 ? -8.098 -9.118 -24.880 1.00 84.12 408 PHE A O 1
ATOM 3251 N N . PRO A 1 409 ? -10.264 -9.531 -24.411 1.00 79.00 409 PRO A N 1
ATOM 3252 C CA . PRO A 1 409 ? -10.422 -10.523 -25.479 1.00 79.00 409 PRO A CA 1
ATOM 3253 C C . PRO A 1 409 ? -10.148 -9.951 -26.877 1.00 79.00 409 PRO A C 1
ATOM 3255 O O . PRO A 1 409 ? -9.693 -10.657 -27.779 1.00 79.00 409 PRO A O 1
ATOM 3258 N N . HIS A 1 410 ? -10.398 -8.650 -27.055 1.00 74.19 410 HIS A N 1
ATOM 3259 C CA . HIS A 1 410 ? -10.132 -7.916 -28.286 1.00 74.19 410 HIS A CA 1
ATOM 3260 C C . HIS A 1 410 ? -9.306 -6.663 -28.001 1.00 74.19 410 HIS A C 1
ATOM 3262 O O . HIS A 1 410 ? -9.606 -5.907 -27.081 1.00 74.19 410 HIS A O 1
ATOM 3268 N N . ARG A 1 411 ? -8.306 -6.397 -28.850 1.00 64.88 411 ARG A N 1
ATOM 3269 C CA . ARG A 1 411 ? -7.358 -5.280 -28.689 1.00 64.88 411 ARG A CA 1
ATOM 3270 C C . ARG A 1 411 ? -8.030 -3.903 -28.628 1.00 64.88 411 ARG A C 1
ATOM 3272 O O . ARG A 1 411 ? -7.534 -3.010 -27.956 1.00 64.88 411 ARG A O 1
ATOM 3279 N N . ILE A 1 412 ? -9.167 -3.730 -29.305 1.00 64.62 412 ILE A N 1
ATOM 3280 C CA . ILE A 1 412 ? -9.942 -2.480 -29.269 1.00 64.62 412 ILE A CA 1
ATOM 3281 C C . ILE A 1 412 ? -10.473 -2.162 -27.861 1.00 64.62 412 ILE A C 1
ATOM 3283 O O . ILE A 1 412 ? -10.624 -0.994 -27.511 1.00 64.62 412 ILE A O 1
ATOM 3287 N N . ASN A 1 413 ? -10.674 -3.188 -27.028 1.00 66.00 413 ASN A N 1
ATOM 3288 C CA . ASN A 1 413 ? -11.170 -3.040 -25.662 1.00 66.00 413 ASN A CA 1
ATOM 3289 C C . ASN A 1 413 ? -10.101 -2.452 -24.728 1.00 66.00 413 ASN A C 1
ATOM 3291 O O . ASN A 1 413 ? -10.449 -1.899 -23.692 1.00 66.00 413 ASN A O 1
ATOM 3295 N N . GLU A 1 414 ? -8.812 -2.521 -25.094 1.00 69.50 414 GLU A N 1
ATOM 3296 C CA . GLU A 1 414 ? -7.716 -1.955 -24.292 1.00 69.50 414 GLU A CA 1
ATOM 3297 C C . GLU A 1 414 ? -7.903 -0.449 -24.052 1.00 69.50 414 GLU A C 1
ATOM 3299 O O . GLU A 1 414 ? -7.613 0.044 -22.964 1.00 69.50 414 GLU A O 1
ATOM 3304 N N . ALA A 1 415 ? -8.430 0.280 -25.045 1.00 63.00 415 ALA A N 1
ATOM 3305 C CA . ALA A 1 415 ? -8.672 1.721 -24.951 1.00 63.00 415 ALA A CA 1
ATOM 3306 C C . ALA A 1 415 ? -9.875 2.078 -24.061 1.00 63.00 415 ALA A C 1
ATOM 3308 O O . ALA A 1 415 ? -9.917 3.171 -23.501 1.00 63.00 415 ALA A O 1
ATOM 3309 N N . ALA A 1 416 ? -10.838 1.162 -23.922 1.00 64.12 416 ALA A N 1
ATOM 3310 C CA . ALA A 1 416 ? -12.019 1.345 -23.080 1.00 64.12 416 ALA A CA 1
ATOM 3311 C C . ALA A 1 416 ? -11.730 1.091 -21.587 1.00 64.12 416 ALA A C 1
ATOM 3313 O O . ALA A 1 416 ? -12.524 1.481 -20.733 1.00 64.12 416 ALA A O 1
ATOM 3314 N N . GLY A 1 417 ? -10.589 0.466 -21.271 1.00 68.69 417 GLY A N 1
ATOM 3315 C CA . GLY A 1 417 ? -10.241 0.047 -19.915 1.00 68.69 417 GLY A CA 1
ATOM 3316 C C . GLY A 1 417 ? -11.106 -1.112 -19.405 1.00 68.69 417 GLY A C 1
ATOM 3317 O O . GLY A 1 417 ? -11.928 -1.670 -20.130 1.00 68.69 417 GLY A O 1
ATOM 3318 N N . LEU A 1 418 ? -10.899 -1.497 -18.142 1.00 67.19 418 LEU A N 1
ATOM 3319 C CA . LEU A 1 418 ? -11.690 -2.539 -17.479 1.00 67.19 418 LEU A CA 1
ATOM 3320 C C . LEU A 1 418 ? -12.832 -1.939 -16.671 1.00 67.19 418 LEU A C 1
ATOM 3322 O O . LEU A 1 418 ? -12.606 -1.026 -15.869 1.00 67.19 418 LEU A O 1
ATOM 3326 N N . GLY A 1 419 ? -14.023 -2.525 -16.813 1.00 64.12 419 GLY A N 1
ATOM 3327 C CA . GLY A 1 419 ? -15.106 -2.334 -15.852 1.00 64.12 419 GLY A CA 1
ATOM 3328 C C . GLY A 1 419 ? -14.754 -2.948 -14.493 1.00 64.12 419 GLY A C 1
ATOM 3329 O O . GLY A 1 419 ? -13.966 -3.890 -14.418 1.00 64.12 419 GLY A O 1
ATOM 3330 N N . GLU A 1 420 ? -15.352 -2.439 -13.415 1.00 56.38 420 GLU A N 1
ATOM 3331 C CA . GLU A 1 420 ? -15.005 -2.802 -12.028 1.00 56.38 420 GLU A CA 1
ATOM 3332 C C . GLU A 1 420 ? -14.941 -4.319 -11.732 1.00 56.38 420 GLU A C 1
ATOM 3334 O O . GLU A 1 420 ? -13.958 -4.761 -11.137 1.00 56.38 420 GLU A O 1
ATOM 3339 N N . PRO A 1 421 ? -15.876 -5.177 -12.197 1.00 55.66 421 PRO A N 1
ATOM 3340 C CA . PRO A 1 421 ? -15.784 -6.620 -11.946 1.00 55.66 421 PRO A CA 1
ATOM 3341 C C . PRO A 1 421 ? -14.584 -7.285 -12.637 1.00 55.66 421 PRO A C 1
ATOM 3343 O O . PRO A 1 421 ? -13.892 -8.107 -12.039 1.00 55.66 421 PRO A O 1
ATOM 3346 N N . GLN A 1 422 ? -14.304 -6.898 -13.886 1.00 67.62 422 GLN A N 1
ATOM 3347 C CA . GLN A 1 422 ? -13.152 -7.398 -14.643 1.00 67.62 422 GLN A CA 1
ATOM 3348 C C . GLN A 1 422 ? -11.845 -6.868 -14.051 1.00 67.62 422 GLN A C 1
ATOM 3350 O O . GLN A 1 422 ? -10.855 -7.592 -13.993 1.00 67.62 422 GLN A O 1
ATOM 3355 N N . ARG A 1 423 ? -11.853 -5.624 -13.556 1.00 72.56 423 ARG A N 1
ATOM 3356 C CA . ARG A 1 423 ? -10.738 -5.009 -12.835 1.00 72.56 423 ARG A CA 1
ATOM 3357 C C . ARG A 1 423 ? -10.432 -5.772 -11.543 1.00 72.56 423 ARG A C 1
ATOM 3359 O O . ARG A 1 423 ? -9.276 -6.106 -11.316 1.00 72.56 423 ARG A O 1
ATOM 3366 N N . ALA A 1 424 ? -11.434 -6.111 -10.734 1.00 62.88 424 ALA A N 1
ATOM 3367 C CA . ALA A 1 424 ? -11.241 -6.891 -9.509 1.00 62.88 424 ALA A CA 1
ATOM 3368 C C . ALA A 1 424 ? -10.707 -8.307 -9.796 1.00 62.88 424 ALA A C 1
ATOM 3370 O O . ALA A 1 424 ? -9.725 -8.728 -9.188 1.00 62.88 424 ALA A O 1
ATOM 3371 N N . GLN A 1 425 ? -11.279 -9.019 -10.774 1.00 73.00 425 GLN A N 1
ATOM 3372 C CA . GLN A 1 425 ? -10.791 -10.343 -11.186 1.00 73.00 425 GLN A CA 1
ATOM 3373 C C . GLN A 1 425 ? -9.356 -10.288 -11.729 1.00 73.00 425 GLN A C 1
ATOM 3375 O O . GLN A 1 425 ? -8.526 -11.129 -11.377 1.00 73.00 425 GLN A O 1
ATOM 3380 N N . ALA A 1 426 ? -9.052 -9.282 -12.554 1.00 78.12 426 ALA A N 1
ATOM 3381 C CA . ALA A 1 426 ? -7.702 -9.026 -13.032 1.00 78.12 426 ALA A CA 1
ATOM 3382 C C . ALA A 1 426 ? -6.747 -8.759 -11.863 1.00 78.12 426 ALA A C 1
ATOM 3384 O O . ALA A 1 426 ? -5.683 -9.366 -11.809 1.00 78.12 426 ALA A O 1
ATOM 3385 N N . ARG A 1 427 ? -7.139 -7.922 -10.893 1.00 79.88 427 ARG A N 1
ATOM 3386 C CA . ARG A 1 427 ? -6.346 -7.632 -9.689 1.00 79.88 427 ARG A CA 1
ATOM 3387 C C . ARG A 1 427 ? -6.025 -8.904 -8.908 1.00 79.88 427 ARG A C 1
ATOM 3389 O O . ARG A 1 427 ? -4.859 -9.147 -8.632 1.00 79.88 427 ARG A O 1
ATOM 3396 N N . GLU A 1 428 ? -7.019 -9.743 -8.626 1.00 73.31 428 GLU A N 1
ATOM 3397 C CA . GLU A 1 428 ? -6.829 -11.033 -7.946 1.00 73.31 428 GLU A CA 1
ATOM 3398 C C . GLU A 1 428 ? -5.896 -11.973 -8.719 1.00 73.31 428 GLU A C 1
ATOM 3400 O O . GLU A 1 428 ? -5.062 -12.673 -8.142 1.00 73.31 428 GLU A O 1
ATOM 3405 N N . GLY A 1 429 ? -6.016 -11.988 -10.048 1.00 81.81 429 GLY A N 1
ATOM 3406 C CA . GLY A 1 429 ? -5.097 -12.719 -10.911 1.00 81.81 429 GLY A CA 1
ATOM 3407 C C . GLY A 1 429 ? -3.663 -12.211 -10.803 1.00 81.81 429 GLY A C 1
ATOM 3408 O O . GLY A 1 429 ? -2.756 -13.023 -10.633 1.00 81.81 429 GLY A O 1
ATOM 3409 N N . VAL A 1 430 ? -3.455 -10.890 -10.843 1.00 83.50 430 VAL A N 1
ATOM 3410 C CA . VAL A 1 430 ? -2.122 -10.293 -10.680 1.00 83.50 430 VAL A CA 1
ATOM 3411 C C . VAL A 1 430 ? -1.572 -10.545 -9.272 1.00 83.50 430 VAL A C 1
ATOM 3413 O O . VAL A 1 430 ? -0.405 -10.900 -9.159 1.00 83.50 430 VAL A O 1
ATOM 3416 N N . ILE A 1 431 ? -2.389 -10.477 -8.214 1.00 74.19 431 ILE A N 1
ATOM 3417 C CA . ILE A 1 431 ? -1.974 -10.802 -6.834 1.00 74.19 431 ILE A CA 1
ATOM 3418 C C . ILE A 1 431 ? -1.442 -12.237 -6.742 1.00 74.19 431 ILE A C 1
ATOM 3420 O O . ILE A 1 431 ? -0.366 -12.457 -6.192 1.00 74.19 431 ILE A O 1
ATOM 3424 N N . ARG A 1 432 ? -2.131 -13.219 -7.337 1.00 83.00 432 ARG A N 1
ATOM 3425 C CA . ARG A 1 432 ? -1.637 -14.610 -7.364 1.00 83.00 432 ARG A CA 1
ATOM 3426 C C . ARG A 1 432 ? -0.310 -14.753 -8.109 1.00 83.00 432 ARG A C 1
ATOM 3428 O O . ARG A 1 432 ? 0.514 -15.585 -7.735 1.00 83.00 432 ARG A O 1
ATOM 3435 N N . LEU A 1 433 ? -0.094 -13.968 -9.165 1.00 87.81 433 LEU A N 1
ATOM 3436 C CA . LEU A 1 433 ? 1.184 -13.946 -9.881 1.00 87.81 433 LEU A CA 1
ATOM 3437 C C . LEU A 1 433 ? 2.292 -13.300 -9.046 1.00 87.81 433 LEU A C 1
ATOM 3439 O O . LEU A 1 433 ? 3.408 -13.813 -9.041 1.00 87.81 433 LEU A O 1
ATOM 3443 N N . LEU A 1 434 ? 1.983 -12.227 -8.317 1.00 80.12 434 LEU A N 1
ATOM 3444 C CA . LEU A 1 434 ? 2.913 -11.574 -7.395 1.00 80.12 434 LEU A CA 1
ATOM 3445 C C . LEU A 1 434 ? 3.337 -12.524 -6.272 1.00 80.12 434 LEU A C 1
ATOM 3447 O O . LEU A 1 434 ? 4.528 -12.723 -6.082 1.00 80.12 434 LEU A O 1
ATOM 3451 N N . GLN A 1 435 ? 2.397 -13.245 -5.657 1.00 72.81 435 GLN A N 1
ATOM 3452 C CA . GLN A 1 435 ? 2.708 -14.278 -4.658 1.00 72.81 435 GLN A CA 1
ATOM 3453 C C . GLN A 1 435 ? 3.656 -15.356 -5.208 1.00 72.81 435 GLN A C 1
ATOM 3455 O O . GLN A 1 435 ? 4.579 -15.800 -4.527 1.00 72.81 435 GLN A O 1
ATOM 3460 N N . LYS A 1 436 ? 3.453 -15.782 -6.462 1.00 87.50 436 LYS A N 1
ATOM 3461 C CA . LYS A 1 436 ? 4.353 -16.722 -7.148 1.00 87.50 436 LYS A CA 1
ATOM 3462 C C . LYS A 1 436 ? 5.750 -16.138 -7.356 1.00 87.50 436 LYS A C 1
ATOM 3464 O O . LYS A 1 436 ? 6.735 -16.847 -7.162 1.00 87.50 436 LYS A O 1
ATOM 3469 N N . ILE A 1 437 ? 5.829 -14.869 -7.749 1.00 86.06 437 ILE A N 1
ATOM 3470 C CA . ILE A 1 437 ? 7.092 -14.145 -7.924 1.00 86.06 437 ILE A CA 1
ATOM 3471 C C . ILE A 1 437 ? 7.821 -14.014 -6.583 1.00 86.06 437 ILE A C 1
ATOM 3473 O O . ILE A 1 437 ? 9.014 -14.303 -6.527 1.00 86.06 437 ILE A O 1
ATOM 3477 N N . ASP A 1 438 ? 7.113 -13.683 -5.506 1.00 77.44 438 ASP A N 1
ATOM 3478 C CA . ASP A 1 438 ? 7.682 -13.560 -4.162 1.00 77.44 438 ASP A CA 1
ATOM 3479 C C . ASP A 1 438 ? 8.257 -14.888 -3.665 1.00 77.44 438 ASP A C 1
ATOM 3481 O O . ASP A 1 438 ? 9.355 -14.919 -3.109 1.00 77.44 438 ASP A O 1
ATOM 3485 N N . MET A 1 439 ? 7.581 -16.008 -3.943 1.00 79.75 439 MET A N 1
ATOM 3486 C CA . MET A 1 439 ? 8.108 -17.343 -3.641 1.00 79.75 439 MET A CA 1
ATOM 3487 C C . MET A 1 439 ? 9.419 -17.634 -4.389 1.00 79.75 439 MET A C 1
ATOM 3489 O O . MET A 1 439 ? 10.372 -18.128 -3.785 1.00 79.75 439 MET A O 1
ATOM 3493 N N . LEU A 1 440 ? 9.510 -17.308 -5.685 1.00 90.25 440 LEU A N 1
ATOM 3494 C CA . LEU A 1 440 ? 10.766 -17.475 -6.425 1.00 90.25 440 LEU A CA 1
ATOM 3495 C C . LEU A 1 440 ? 11.858 -16.533 -5.897 1.00 90.25 440 LEU A C 1
ATOM 3497 O O . LEU A 1 440 ? 13.003 -16.945 -5.729 1.00 90.25 440 LEU A O 1
ATOM 3501 N N . ASN A 1 441 ? 11.511 -15.283 -5.605 1.00 85.06 441 ASN A N 1
ATOM 3502 C CA . ASN A 1 441 ? 12.427 -14.290 -5.055 1.00 85.06 441 ASN A CA 1
ATOM 3503 C C . ASN A 1 441 ? 12.997 -14.732 -3.694 1.00 85.06 441 ASN A C 1
ATOM 3505 O O . ASN A 1 441 ? 14.195 -14.591 -3.434 1.00 85.06 441 ASN A O 1
ATOM 3509 N N . TRP A 1 442 ? 12.166 -15.352 -2.852 1.00 78.06 442 TRP A N 1
ATOM 3510 C CA . TRP A 1 442 ? 12.607 -15.989 -1.615 1.00 78.06 442 TRP A CA 1
ATOM 3511 C C . TRP A 1 442 ? 13.584 -17.138 -1.877 1.00 78.06 442 TRP A C 1
ATOM 3513 O O . TRP A 1 442 ? 14.638 -17.194 -1.246 1.00 78.06 442 TRP A O 1
ATOM 3523 N N . ASN A 1 443 ? 13.303 -18.007 -2.851 1.00 89.50 443 ASN A N 1
ATOM 3524 C CA . ASN A 1 443 ? 14.217 -19.094 -3.215 1.00 89.50 443 ASN A CA 1
ATOM 3525 C C . ASN A 1 443 ? 15.578 -18.566 -3.698 1.00 89.50 443 ASN A C 1
ATOM 3527 O O . ASN A 1 443 ? 16.613 -19.075 -3.271 1.00 89.50 443 ASN A O 1
ATOM 3531 N N . ILE A 1 444 ? 15.591 -17.509 -4.518 1.00 90.81 444 ILE A N 1
ATOM 3532 C CA . ILE A 1 444 ? 16.827 -16.833 -4.947 1.00 90.81 444 ILE A CA 1
ATOM 3533 C C . ILE A 1 444 ? 17.560 -16.237 -3.739 1.00 90.81 444 ILE A C 1
ATOM 3535 O O . ILE A 1 444 ? 18.778 -16.362 -3.635 1.00 90.81 444 ILE A O 1
ATOM 3539 N N . THR A 1 445 ? 16.828 -15.632 -2.802 1.00 85.00 445 THR A N 1
ATOM 3540 C CA . THR A 1 445 ? 17.379 -15.046 -1.569 1.00 85.00 445 THR A CA 1
ATOM 3541 C C . THR A 1 445 ? 18.047 -16.096 -0.684 1.00 85.00 445 THR A C 1
ATOM 3543 O O . THR A 1 445 ? 19.181 -15.901 -0.248 1.00 85.00 445 THR A O 1
ATOM 3546 N N . VAL A 1 446 ? 17.382 -17.230 -0.454 1.00 87.50 446 VAL A N 1
ATOM 3547 C CA . VAL A 1 446 ? 17.939 -18.351 0.315 1.00 87.50 446 VAL A CA 1
ATOM 3548 C C . VAL A 1 446 ? 19.161 -18.936 -0.389 1.00 87.50 446 VAL A C 1
ATOM 3550 O O . VAL A 1 446 ? 20.191 -19.136 0.256 1.00 87.50 446 VAL A O 1
ATOM 3553 N N . TRP A 1 447 ? 19.079 -19.154 -1.704 1.00 96.56 447 TRP A N 1
ATOM 3554 C CA . TRP A 1 447 ? 20.193 -19.675 -2.492 1.00 96.56 447 TRP A CA 1
ATOM 3555 C C . TRP A 1 447 ? 21.415 -18.744 -2.431 1.00 96.56 447 TRP A C 1
ATOM 3557 O O . TRP A 1 447 ? 22.525 -19.189 -2.131 1.00 96.56 447 TRP A O 1
ATOM 3567 N N . ALA A 1 448 ? 21.216 -17.437 -2.628 1.00 94.12 448 ALA A N 1
ATOM 3568 C CA . ALA A 1 448 ? 22.281 -16.438 -2.571 1.00 94.12 448 ALA A CA 1
ATOM 3569 C C . ALA A 1 448 ? 22.957 -16.408 -1.191 1.00 94.12 448 ALA A C 1
ATOM 3571 O O . ALA A 1 448 ? 24.186 -16.353 -1.099 1.00 94.12 448 ALA A O 1
ATOM 3572 N N . TYR A 1 449 ? 22.172 -16.524 -0.119 1.00 90.75 449 TYR A N 1
ATOM 3573 C CA . TYR A 1 449 ? 22.705 -16.570 1.237 1.00 90.75 449 TYR A CA 1
ATOM 3574 C C . TYR A 1 449 ? 23.553 -17.826 1.473 1.00 90.75 449 TYR A C 1
ATOM 3576 O O . TYR A 1 449 ? 24.676 -17.730 1.963 1.00 90.75 449 TYR A O 1
ATOM 3584 N N . GLN A 1 450 ? 23.050 -18.998 1.080 1.00 92.38 450 GLN A N 1
ATOM 3585 C CA . GLN A 1 450 ? 23.707 -20.285 1.325 1.00 92.38 450 GLN A CA 1
ATOM 3586 C C . GLN A 1 450 ? 24.954 -20.509 0.462 1.00 92.38 450 GLN A C 1
ATOM 3588 O O . GLN A 1 450 ? 25.940 -21.076 0.934 1.00 92.38 450 GLN A O 1
ATOM 3593 N N . HIS A 1 451 ? 24.921 -20.085 -0.802 1.00 92.56 451 HIS A N 1
ATOM 3594 C CA . HIS A 1 451 ? 25.925 -20.480 -1.795 1.00 92.56 451 HIS A CA 1
ATOM 3595 C C . HIS A 1 451 ? 26.837 -19.343 -2.249 1.00 92.56 451 HIS A C 1
ATOM 3597 O O . HIS A 1 451 ? 27.949 -19.626 -2.717 1.00 92.56 451 HIS A O 1
ATOM 3603 N N . ALA A 1 452 ? 26.391 -18.092 -2.100 1.00 90.25 452 ALA A N 1
ATOM 3604 C CA . ALA A 1 452 ? 27.149 -16.895 -2.454 1.00 90.25 452 ALA A CA 1
ATOM 3605 C C . ALA A 1 452 ? 27.540 -16.035 -1.239 1.00 90.25 452 ALA A C 1
ATOM 3607 O O . ALA A 1 452 ? 28.296 -15.082 -1.409 1.00 90.25 452 ALA A O 1
ATOM 3608 N N . MET A 1 453 ? 27.070 -16.375 -0.027 1.00 90.88 453 MET A N 1
ATOM 3609 C CA . MET A 1 453 ? 27.237 -15.567 1.192 1.00 90.88 453 MET A CA 1
ATOM 3610 C C . MET A 1 453 ? 26.703 -14.133 1.032 1.00 90.88 453 MET A C 1
ATOM 3612 O O . MET A 1 453 ? 27.211 -13.194 1.643 1.00 90.88 453 MET A O 1
ATOM 3616 N N . ILE A 1 454 ? 25.677 -13.964 0.193 1.00 88.88 454 ILE A N 1
ATOM 3617 C CA . ILE A 1 454 ? 25.024 -12.684 -0.089 1.00 88.88 454 ILE A CA 1
ATOM 3618 C C . ILE A 1 454 ? 23.656 -12.681 0.586 1.00 88.88 454 ILE A C 1
ATOM 3620 O O . ILE A 1 454 ? 22.795 -13.496 0.261 1.00 88.88 454 ILE A O 1
ATOM 3624 N N . ASP A 1 455 ? 23.429 -11.739 1.500 1.00 85.31 455 ASP A N 1
ATOM 3625 C CA . ASP A 1 455 ? 22.130 -11.574 2.151 1.00 85.31 455 ASP A CA 1
ATOM 3626 C C . ASP A 1 455 ? 21.248 -10.571 1.393 1.00 85.31 455 ASP A C 1
ATOM 3628 O O . ASP A 1 455 ? 21.293 -9.368 1.646 1.00 85.31 455 ASP A O 1
ATOM 3632 N N . LEU A 1 456 ? 20.412 -11.074 0.480 1.00 71.25 456 LEU A N 1
ATOM 3633 C CA . LEU A 1 456 ? 19.467 -10.250 -0.288 1.00 71.25 456 LEU A CA 1
ATOM 3634 C C . LEU A 1 456 ? 18.304 -9.678 0.549 1.00 71.25 456 LEU A C 1
ATOM 3636 O O . LEU A 1 456 ? 17.459 -8.978 -0.006 1.00 71.25 456 LEU A O 1
ATOM 3640 N N . ARG A 1 457 ? 18.238 -9.952 1.861 1.00 73.81 457 ARG A N 1
ATOM 3641 C CA . ARG A 1 457 ? 17.295 -9.293 2.787 1.00 73.81 457 ARG A CA 1
ATOM 3642 C C . ARG A 1 457 ? 17.820 -7.936 3.262 1.00 73.81 457 ARG A C 1
ATOM 3644 O O . ARG A 1 457 ? 17.040 -7.121 3.744 1.00 73.81 457 ARG A O 1
ATOM 3651 N N . GLN A 1 458 ? 19.127 -7.695 3.136 1.00 64.19 458 GLN A N 1
ATOM 3652 C CA . GLN A 1 458 ? 19.726 -6.389 3.397 1.00 64.19 458 GLN A CA 1
ATOM 3653 C C . GLN A 1 458 ? 19.421 -5.459 2.222 1.00 64.19 458 GLN A C 1
ATOM 3655 O O . GLN A 1 458 ? 19.822 -5.744 1.092 1.00 64.19 458 GLN A O 1
ATOM 3660 N N . VAL A 1 459 ? 18.723 -4.353 2.495 1.00 54.12 459 VAL A N 1
ATOM 3661 C CA . VAL A 1 459 ? 18.233 -3.412 1.471 1.00 54.12 459 VAL A CA 1
ATOM 3662 C C . VAL A 1 459 ? 19.377 -2.923 0.583 1.00 54.12 459 VAL A C 1
ATOM 3664 O O . VAL A 1 459 ? 19.321 -3.115 -0.628 1.00 54.12 459 VAL A O 1
ATOM 3667 N N . ASP A 1 460 ? 20.460 -2.426 1.184 1.00 61.53 460 ASP A N 1
ATOM 3668 C CA . ASP A 1 460 ? 21.614 -1.904 0.443 1.00 61.53 460 ASP A CA 1
ATOM 3669 C C . ASP A 1 460 ? 22.280 -2.978 -0.429 1.00 61.53 460 ASP A C 1
ATOM 3671 O O . ASP A 1 460 ? 22.701 -2.713 -1.555 1.00 61.53 460 ASP A O 1
ATOM 3675 N N . ALA A 1 461 ? 22.390 -4.214 0.068 1.00 69.88 461 ALA A N 1
ATOM 3676 C CA . ALA A 1 461 ? 22.993 -5.308 -0.691 1.00 69.88 461 ALA A CA 1
ATOM 3677 C C . ALA A 1 461 ? 22.123 -5.680 -1.897 1.00 69.88 461 ALA A C 1
ATOM 3679 O O . ALA A 1 461 ? 22.634 -5.861 -3.005 1.00 69.88 461 ALA A O 1
ATOM 3680 N N . ARG A 1 462 ? 20.804 -5.751 -1.688 1.00 83.06 462 ARG A N 1
ATOM 3681 C CA . ARG A 1 462 ? 19.828 -6.053 -2.733 1.00 83.06 462 ARG A CA 1
ATOM 3682 C C . ARG A 1 462 ? 19.798 -4.962 -3.801 1.00 83.06 462 ARG A C 1
ATOM 3684 O O . ARG A 1 462 ? 19.896 -5.283 -4.982 1.00 83.06 462 ARG A O 1
ATOM 3691 N N . GLU A 1 463 ? 19.721 -3.695 -3.404 1.00 71.31 463 GLU A N 1
ATOM 3692 C CA . GLU A 1 463 ? 19.680 -2.549 -4.320 1.00 71.31 463 GLU A CA 1
ATOM 3693 C C . GLU A 1 463 ? 20.956 -2.453 -5.168 1.00 71.31 463 GLU A C 1
ATOM 3695 O O . GLU A 1 463 ? 20.888 -2.309 -6.392 1.00 71.31 463 GLU A O 1
ATOM 3700 N N . ASN A 1 464 ? 22.127 -2.633 -4.549 1.00 80.00 464 ASN A N 1
ATOM 3701 C CA . ASN A 1 464 ? 23.404 -2.641 -5.263 1.00 80.00 464 ASN A CA 1
ATOM 3702 C C . ASN A 1 464 ? 23.481 -3.764 -6.307 1.00 80.00 464 ASN A C 1
ATOM 3704 O O . ASN A 1 464 ? 23.964 -3.547 -7.422 1.00 80.00 464 ASN A O 1
ATOM 3708 N N . ILE A 1 465 ? 23.006 -4.962 -5.963 1.00 90.62 465 ILE A N 1
ATOM 3709 C CA . ILE A 1 465 ? 22.991 -6.114 -6.871 1.00 90.62 465 ILE A CA 1
ATOM 3710 C C . ILE A 1 465 ? 22.011 -5.897 -8.023 1.00 90.62 465 ILE A C 1
ATOM 3712 O O . ILE A 1 465 ? 22.373 -6.128 -9.177 1.00 90.62 465 ILE A O 1
ATOM 3716 N N . LEU A 1 466 ? 20.800 -5.415 -7.736 1.00 86.62 466 LEU A N 1
ATOM 3717 C CA . LEU A 1 466 ? 19.795 -5.112 -8.755 1.00 86.62 466 LEU A CA 1
ATOM 3718 C C . LEU A 1 466 ? 20.295 -4.042 -9.730 1.00 86.62 466 LEU A C 1
ATOM 3720 O O . LEU A 1 466 ? 20.207 -4.238 -10.940 1.00 86.62 466 LEU A O 1
ATOM 3724 N N . THR A 1 467 ? 20.919 -2.976 -9.221 1.00 86.56 467 THR A N 1
ATOM 3725 C CA . THR A 1 467 ? 21.523 -1.908 -10.036 1.00 86.56 467 THR A CA 1
ATOM 3726 C C . THR A 1 467 ? 22.612 -2.453 -10.966 1.00 86.56 467 THR A C 1
ATOM 3728 O O . THR A 1 467 ? 22.686 -2.106 -12.149 1.00 86.56 467 THR A O 1
ATOM 3731 N N . GLN A 1 468 ? 23.471 -3.341 -10.457 1.00 93.62 468 GLN A N 1
ATOM 3732 C CA . GLN A 1 468 ? 24.499 -3.989 -11.274 1.00 93.62 468 GLN A CA 1
ATOM 3733 C C . GLN A 1 468 ? 23.885 -4.921 -12.324 1.00 93.62 468 GLN A C 1
ATOM 3735 O O . GLN A 1 468 ? 24.293 -4.876 -13.486 1.00 93.62 468 GLN A O 1
ATOM 3740 N N . GLY A 1 469 ? 22.893 -5.725 -11.939 1.00 95.62 469 GLY A N 1
ATOM 3741 C CA . GLY A 1 469 ? 22.150 -6.608 -12.836 1.00 95.62 469 GLY A CA 1
ATOM 3742 C C . GLY A 1 469 ? 21.480 -5.851 -13.980 1.00 95.62 469 GLY A C 1
ATOM 3743 O O . GLY A 1 469 ? 21.662 -6.211 -15.143 1.00 95.62 469 GLY A O 1
ATOM 3744 N N . GLU A 1 470 ? 20.796 -4.748 -13.674 1.00 95.06 470 GLU A N 1
ATOM 3745 C CA . GLU A 1 470 ? 20.175 -3.867 -14.665 1.00 95.06 470 GLU A CA 1
ATOM 3746 C C . GLU A 1 470 ? 21.213 -3.248 -15.612 1.00 95.06 470 GLU A C 1
ATOM 3748 O O . GLU A 1 470 ? 21.032 -3.252 -16.830 1.00 95.06 470 GLU A O 1
ATOM 3753 N N . SER A 1 471 ? 22.350 -2.778 -15.088 1.00 94.81 471 SER A N 1
ATOM 3754 C CA . SER A 1 471 ? 23.440 -2.227 -15.904 1.00 94.81 471 SER A CA 1
ATOM 3755 C C . SER A 1 471 ? 24.051 -3.266 -16.855 1.00 94.81 471 SER A C 1
ATOM 3757 O O . SER A 1 471 ? 24.363 -2.966 -18.015 1.00 94.81 471 SER A O 1
ATOM 3759 N N . ILE A 1 472 ? 24.213 -4.513 -16.398 1.00 96.12 472 ILE A N 1
ATOM 3760 C CA . ILE A 1 472 ? 24.664 -5.627 -17.243 1.00 96.12 472 ILE A CA 1
ATOM 3761 C C . ILE A 1 472 ? 23.608 -5.930 -18.310 1.00 96.12 472 ILE A C 1
ATOM 3763 O O . ILE A 1 472 ? 23.953 -6.007 -19.492 1.00 96.12 472 ILE A O 1
ATOM 3767 N N . TRP A 1 473 ? 22.334 -6.037 -17.922 1.00 96.56 473 TRP A N 1
ATOM 3768 C CA . TRP A 1 473 ? 21.221 -6.286 -18.839 1.00 96.56 473 TRP A CA 1
ATOM 3769 C C . TRP A 1 473 ? 21.148 -5.204 -19.925 1.00 96.56 473 TRP A C 1
ATOM 3771 O O . TRP A 1 473 ? 21.143 -5.525 -21.112 1.00 96.56 473 TRP A O 1
ATOM 3781 N N . ALA A 1 474 ? 21.218 -3.923 -19.553 1.00 95.19 474 ALA A N 1
ATOM 3782 C CA . ALA A 1 474 ? 21.145 -2.801 -20.486 1.00 95.19 474 ALA A CA 1
ATOM 3783 C C . ALA A 1 474 ? 22.319 -2.782 -21.479 1.00 95.19 474 ALA A C 1
ATOM 3785 O O . ALA A 1 474 ? 22.133 -2.480 -22.661 1.00 95.19 474 ALA A O 1
ATOM 3786 N N . ARG A 1 475 ? 23.536 -3.122 -21.029 1.00 95.69 475 ARG A N 1
ATOM 3787 C CA . ARG A 1 475 ? 24.703 -3.254 -21.919 1.00 95.69 475 ARG A CA 1
ATOM 3788 C C . ARG A 1 475 ? 24.551 -4.422 -22.889 1.00 95.69 475 ARG A C 1
ATOM 3790 O O . ARG A 1 475 ? 24.809 -4.238 -24.077 1.00 95.69 475 ARG A O 1
ATOM 3797 N N . ARG A 1 476 ? 24.115 -5.592 -22.407 1.00 95.19 476 ARG A N 1
ATOM 3798 C CA . ARG A 1 476 ? 23.860 -6.762 -23.264 1.00 95.19 476 ARG A CA 1
ATOM 3799 C C . ARG A 1 476 ? 22.775 -6.457 -24.295 1.00 95.19 476 ARG A C 1
ATOM 3801 O O . ARG A 1 476 ? 22.985 -6.725 -25.472 1.00 95.19 476 ARG A O 1
ATOM 3808 N N . PHE A 1 477 ? 21.668 -5.843 -23.874 1.00 95.62 477 PHE A N 1
ATOM 3809 C CA . PHE A 1 477 ? 20.581 -5.444 -24.765 1.00 95.62 477 PHE A CA 1
ATOM 3810 C C . PHE A 1 477 ? 21.075 -4.533 -25.893 1.00 95.62 477 PHE A C 1
ATOM 3812 O O . PHE A 1 477 ? 20.814 -4.826 -27.057 1.00 95.62 477 PHE A O 1
ATOM 3819 N N . ARG A 1 478 ? 21.835 -3.474 -25.570 1.00 95.19 478 ARG A N 1
ATOM 3820 C CA . ARG A 1 478 ? 22.404 -2.579 -26.590 1.00 95.19 478 ARG A CA 1
ATOM 3821 C C . ARG A 1 478 ? 23.295 -3.326 -27.576 1.00 95.19 478 ARG A C 1
ATOM 3823 O O . ARG A 1 478 ? 23.091 -3.178 -28.772 1.00 95.19 478 ARG A O 1
ATOM 3830 N N . SER A 1 479 ? 24.205 -4.172 -27.088 1.00 95.25 479 SER A N 1
ATOM 3831 C CA . SER A 1 479 ? 25.091 -4.936 -27.974 1.00 95.25 479 SER A CA 1
ATOM 3832 C C . SER A 1 479 ? 24.320 -5.888 -28.891 1.00 95.25 479 SER A C 1
ATOM 3834 O O . SER A 1 479 ? 24.598 -5.927 -30.083 1.00 95.25 479 SER A O 1
ATOM 3836 N N . ILE A 1 480 ? 23.339 -6.627 -28.361 1.00 95.12 480 ILE A N 1
ATOM 3837 C CA . ILE A 1 480 ? 22.503 -7.531 -29.164 1.00 95.12 480 ILE A CA 1
ATOM 3838 C C . ILE A 1 480 ? 21.718 -6.736 -30.210 1.00 95.12 480 ILE A C 1
ATOM 3840 O O . ILE A 1 480 ? 21.640 -7.144 -31.366 1.00 95.12 480 ILE A O 1
ATOM 3844 N N . LYS A 1 481 ? 21.145 -5.592 -29.822 1.00 95.06 481 LYS A N 1
ATOM 3845 C CA . LYS A 1 481 ? 20.394 -4.734 -30.739 1.00 95.06 481 LYS A CA 1
ATOM 3846 C C . LYS A 1 481 ? 21.287 -4.195 -31.859 1.00 95.06 481 LYS A C 1
ATOM 3848 O O . LYS A 1 481 ? 20.880 -4.244 -33.013 1.00 95.06 481 LYS A O 1
ATOM 3853 N N . GLU A 1 482 ? 22.491 -3.732 -31.536 1.00 95.31 482 GLU A N 1
ATOM 3854 C CA . GLU A 1 482 ? 23.477 -3.269 -32.521 1.00 95.31 482 GLU A CA 1
ATOM 3855 C C . GLU A 1 482 ? 23.839 -4.375 -33.522 1.00 95.31 482 GLU A C 1
ATOM 3857 O O . GLU A 1 482 ? 23.872 -4.117 -34.724 1.00 95.31 482 GLU A O 1
ATOM 3862 N N . ASP A 1 483 ? 24.035 -5.615 -33.061 1.00 95.75 483 ASP A N 1
ATOM 3863 C CA . ASP A 1 483 ? 24.308 -6.751 -33.948 1.00 95.75 483 ASP A CA 1
ATOM 3864 C C . ASP A 1 483 ? 23.120 -7.088 -34.854 1.00 95.75 483 ASP A C 1
ATOM 3866 O O . ASP A 1 483 ? 23.313 -7.395 -36.032 1.00 95.75 483 ASP A O 1
ATOM 3870 N N . VAL A 1 484 ? 21.894 -7.048 -34.315 1.00 95.88 484 VAL A N 1
ATOM 3871 C CA . VAL A 1 484 ? 20.667 -7.258 -35.096 1.00 95.88 484 VAL A CA 1
ATOM 3872 C C . VAL A 1 484 ? 20.534 -6.162 -36.152 1.00 95.88 484 VAL A C 1
ATOM 3874 O O . VAL A 1 484 ? 20.362 -6.476 -37.327 1.00 95.88 484 VAL A O 1
ATOM 3877 N N . ASP A 1 485 ? 20.674 -4.892 -35.771 1.00 95.75 485 ASP A N 1
ATOM 3878 C CA . ASP A 1 485 ? 20.593 -3.754 -36.692 1.00 95.75 485 ASP A CA 1
ATOM 3879 C C . ASP A 1 485 ? 21.670 -3.848 -37.791 1.00 95.75 485 ASP A C 1
ATOM 3881 O O . ASP A 1 485 ? 21.376 -3.633 -38.969 1.00 95.75 485 ASP A O 1
ATOM 3885 N N . ALA A 1 486 ? 22.899 -4.235 -37.431 1.00 96.62 486 ALA A N 1
ATOM 3886 C CA . ALA A 1 486 ? 24.004 -4.417 -38.370 1.00 96.62 486 ALA A CA 1
ATOM 3887 C C . ALA A 1 486 ? 23.767 -5.568 -39.357 1.00 96.62 486 ALA A C 1
ATOM 3889 O O . ALA A 1 486 ? 24.156 -5.461 -40.521 1.00 96.62 486 ALA A O 1
ATOM 3890 N N . VAL A 1 487 ? 23.132 -6.661 -38.919 1.00 97.25 487 VAL A N 1
ATOM 3891 C CA . VAL A 1 487 ? 22.719 -7.749 -39.815 1.00 97.25 487 VAL A CA 1
ATOM 3892 C C . VAL A 1 487 ? 21.630 -7.254 -40.753 1.00 97.25 487 VAL A C 1
ATOM 3894 O O . VAL A 1 487 ? 21.780 -7.378 -41.963 1.00 97.25 487 VAL A O 1
ATOM 3897 N N . LEU A 1 488 ? 20.563 -6.644 -40.234 1.00 96.38 488 LEU A N 1
ATOM 3898 C CA . LEU A 1 488 ? 19.439 -6.193 -41.060 1.00 96.38 488 LEU A CA 1
ATOM 3899 C C . LEU A 1 488 ? 19.842 -5.128 -42.082 1.00 96.38 488 LEU A C 1
ATOM 3901 O O . LEU A 1 488 ? 19.322 -5.142 -43.194 1.00 96.38 488 LEU A O 1
ATOM 3905 N N . GLY A 1 489 ? 20.816 -4.273 -41.759 1.00 96.12 489 GLY A N 1
ATOM 3906 C CA . GLY A 1 489 ? 21.378 -3.289 -42.690 1.00 96.12 489 GLY A CA 1
ATOM 3907 C C . GLY A 1 489 ? 22.070 -3.888 -43.924 1.00 96.12 489 GLY A C 1
ATOM 3908 O O . GLY A 1 489 ? 22.295 -3.171 -44.896 1.00 96.12 489 GLY A O 1
ATOM 3909 N N . GLN A 1 490 ? 22.384 -5.188 -43.919 1.00 97.19 490 GLN A N 1
ATOM 3910 C CA . GLN A 1 490 ? 22.979 -5.895 -45.062 1.00 97.19 490 GLN A CA 1
ATOM 3911 C C . GLN A 1 490 ? 21.930 -6.421 -46.049 1.00 97.19 490 GLN A C 1
ATOM 3913 O O . GLN A 1 490 ? 22.280 -6.838 -47.153 1.00 97.19 490 GLN A O 1
ATOM 3918 N N . PHE A 1 491 ? 20.651 -6.414 -45.669 1.00 97.75 491 PHE A N 1
ATOM 3919 C CA . PHE A 1 491 ? 19.572 -7.012 -46.443 1.00 97.75 491 PHE A CA 1
ATOM 3920 C C . PHE A 1 491 ? 18.523 -5.972 -46.836 1.00 97.75 491 PHE A C 1
ATOM 3922 O O . PHE A 1 491 ? 18.199 -5.041 -46.102 1.00 97.75 491 PHE A O 1
ATOM 3929 N N . SER A 1 492 ? 17.945 -6.160 -48.017 1.00 97.06 492 SER A N 1
ATOM 3930 C CA . SER A 1 492 ? 16.793 -5.393 -48.483 1.00 97.06 492 SER A CA 1
ATOM 3931 C C . SER A 1 492 ? 15.910 -6.278 -49.351 1.00 97.06 492 SER A C 1
ATOM 3933 O O . SER A 1 492 ? 16.365 -7.287 -49.892 1.00 97.06 492 SER A O 1
ATOM 3935 N N . TYR A 1 493 ? 14.645 -5.897 -49.489 1.00 97.44 493 TYR A N 1
ATOM 3936 C CA . TYR A 1 493 ? 13.708 -6.536 -50.404 1.00 97.44 493 TYR A CA 1
ATOM 3937 C C . TYR A 1 493 ? 13.278 -5.509 -51.452 1.00 97.44 493 TYR A C 1
ATOM 3939 O O . TYR A 1 493 ? 12.687 -4.488 -51.109 1.00 97.44 493 TYR A O 1
ATOM 3947 N N . HIS A 1 494 ? 13.663 -5.733 -52.713 1.00 95.75 494 HIS A N 1
ATOM 3948 C CA . HIS A 1 494 ? 13.513 -4.774 -53.822 1.00 95.75 494 HIS A CA 1
ATOM 3949 C C . HIS A 1 494 ? 14.001 -3.348 -53.492 1.00 95.75 494 HIS A C 1
ATOM 3951 O O . HIS A 1 494 ? 13.377 -2.358 -53.859 1.00 95.75 494 HIS A O 1
ATOM 3957 N N . GLY A 1 495 ? 15.122 -3.226 -52.771 1.00 93.94 495 GLY A N 1
ATOM 3958 C CA . GLY A 1 495 ? 15.684 -1.930 -52.370 1.00 93.94 495 GLY A CA 1
ATOM 3959 C C . GLY A 1 495 ? 15.005 -1.280 -51.158 1.00 93.94 495 GLY A C 1
ATOM 3960 O O . GLY A 1 495 ? 15.455 -0.228 -50.709 1.00 93.94 495 GLY A O 1
ATOM 3961 N N . HIS A 1 496 ? 13.974 -1.907 -50.583 1.00 95.62 496 HIS A N 1
ATOM 3962 C CA . HIS A 1 496 ? 13.361 -1.473 -49.330 1.00 95.62 496 HIS A CA 1
ATOM 3963 C C . HIS A 1 496 ? 14.049 -2.135 -48.124 1.00 95.62 496 HIS A C 1
ATOM 3965 O O . HIS A 1 496 ? 14.266 -3.352 -48.137 1.00 95.62 496 HIS A O 1
ATOM 3971 N N . PRO A 1 497 ? 14.386 -1.373 -47.068 1.00 95.81 497 PRO A N 1
ATOM 3972 C CA . PRO A 1 497 ? 15.073 -1.909 -45.898 1.00 95.81 497 PRO A CA 1
ATOM 3973 C C . PRO A 1 497 ? 14.163 -2.824 -45.073 1.00 95.81 497 PRO A C 1
ATOM 3975 O O . PRO A 1 497 ? 12.951 -2.602 -44.977 1.00 95.81 497 PRO A O 1
ATOM 3978 N N . LEU A 1 498 ? 14.770 -3.822 -44.429 1.00 95.56 498 LEU A N 1
ATOM 3979 C CA . LEU A 1 498 ? 14.098 -4.636 -43.419 1.00 95.56 498 LEU A CA 1
ATOM 3980 C C . LEU A 1 498 ? 13.944 -3.853 -42.113 1.00 95.56 498 LEU A C 1
ATOM 3982 O O . LEU A 1 498 ? 14.812 -3.074 -41.728 1.00 95.56 498 LEU A O 1
ATOM 3986 N N . GLN A 1 499 ? 12.831 -4.073 -41.425 1.00 92.31 499 GLN A N 1
ATOM 3987 C CA . GLN A 1 499 ? 12.506 -3.443 -40.147 1.00 92.31 499 GLN A CA 1
ATOM 3988 C C . GLN A 1 499 ? 11.972 -4.505 -39.182 1.00 92.31 499 GLN A C 1
ATOM 3990 O O . GLN A 1 499 ? 11.520 -5.563 -39.614 1.00 92.31 499 GLN A O 1
ATOM 3995 N N . TYR A 1 500 ? 11.974 -4.228 -37.880 1.00 91.75 500 TYR A N 1
ATOM 3996 C CA . TYR A 1 500 ? 11.311 -5.071 -36.882 1.00 91.75 500 TYR A CA 1
ATOM 3997 C C . TYR A 1 500 ? 10.357 -4.265 -36.011 1.00 91.75 500 TYR A C 1
ATOM 3999 O O . TYR A 1 500 ? 10.421 -3.039 -35.920 1.00 91.75 500 TYR A O 1
ATOM 4007 N N . VAL A 1 501 ? 9.442 -4.975 -35.360 1.00 85.31 501 VAL A N 1
ATOM 4008 C CA . VAL A 1 501 ? 8.559 -4.416 -34.335 1.00 85.31 501 VAL A CA 1
ATOM 4009 C C . VAL A 1 501 ? 8.740 -5.143 -33.010 1.00 85.31 501 VAL A C 1
ATOM 4011 O O . VAL A 1 501 ? 9.367 -6.193 -32.927 1.00 85.31 501 VAL A O 1
ATOM 4014 N N . GLY A 1 502 ? 8.144 -4.588 -31.958 1.00 83.00 502 GLY A N 1
ATOM 4015 C CA . GLY A 1 502 ? 8.052 -5.263 -30.673 1.00 83.00 502 GLY A CA 1
ATOM 4016 C C . GLY A 1 502 ? 9.218 -4.940 -29.752 1.00 83.00 502 GLY A C 1
ATOM 4017 O O . GLY A 1 502 ? 9.695 -3.806 -29.685 1.00 83.00 502 GLY A O 1
ATOM 4018 N N . SER A 1 503 ? 9.607 -5.930 -28.959 1.00 84.81 503 SER A N 1
ATOM 4019 C CA . SER A 1 503 ? 10.375 -5.689 -27.745 1.00 84.81 503 SER A CA 1
ATOM 4020 C C . SER A 1 503 ? 11.852 -5.396 -27.973 1.00 84.81 503 SER A C 1
ATOM 4022 O O . SER A 1 503 ? 12.487 -4.819 -27.099 1.00 84.81 503 SER A O 1
ATOM 4024 N N . LEU A 1 504 ? 12.386 -5.703 -29.155 1.00 86.50 504 LEU A N 1
ATOM 4025 C CA . LEU A 1 504 ? 13.756 -5.347 -29.529 1.00 86.50 504 LEU A CA 1
ATOM 4026 C C . LEU A 1 504 ? 13.974 -3.846 -29.738 1.00 86.50 504 LEU A C 1
ATOM 4028 O O . LEU A 1 504 ? 15.107 -3.388 -29.654 1.00 86.50 504 LEU A O 1
ATOM 4032 N N . ASN A 1 505 ? 12.914 -3.060 -29.953 1.00 84.69 505 ASN A N 1
ATOM 4033 C CA . ASN A 1 505 ? 13.062 -1.612 -30.115 1.00 84.69 505 ASN A CA 1
ATOM 4034 C C . ASN A 1 505 ? 13.587 -0.941 -28.837 1.00 84.69 505 ASN A C 1
ATOM 4036 O O . ASN A 1 505 ? 14.405 -0.029 -28.912 1.00 84.69 505 ASN A O 1
ATOM 4040 N N . HIS A 1 506 ? 13.130 -1.404 -27.669 1.00 83.81 506 HIS A N 1
ATOM 4041 C CA . HIS A 1 506 ? 13.375 -0.728 -26.388 1.00 83.81 506 HIS A CA 1
ATOM 4042 C C . HIS A 1 506 ? 13.738 -1.684 -25.238 1.00 83.81 506 HIS A C 1
ATOM 4044 O O . HIS A 1 506 ? 13.885 -1.244 -24.104 1.00 83.81 506 HIS A O 1
ATOM 4050 N N . GLY A 1 507 ? 13.826 -2.991 -25.496 1.00 88.81 507 GLY A N 1
ATOM 4051 C CA . GLY A 1 507 ? 14.115 -4.019 -24.491 1.00 88.81 507 GLY A CA 1
ATOM 4052 C C . GLY A 1 507 ? 12.917 -4.390 -23.610 1.00 88.81 507 GLY A C 1
ATOM 4053 O O . GLY A 1 507 ? 13.054 -5.166 -22.668 1.00 88.81 507 GLY A O 1
ATOM 4054 N N . ILE A 1 508 ? 11.728 -3.867 -23.918 1.00 90.81 508 ILE A N 1
ATOM 4055 C CA . ILE A 1 508 ? 10.516 -4.023 -23.109 1.00 90.81 508 ILE A CA 1
ATOM 4056 C C . ILE A 1 508 ? 9.462 -4.819 -23.873 1.00 90.81 508 ILE A C 1
ATOM 4058 O O . ILE A 1 508 ? 9.141 -4.526 -25.027 1.00 90.81 508 ILE A O 1
ATOM 4062 N N . ARG A 1 509 ? 8.899 -5.835 -23.220 1.00 90.56 509 ARG A N 1
ATOM 4063 C CA . ARG A 1 509 ? 7.830 -6.675 -23.764 1.00 90.56 509 ARG A CA 1
ATOM 4064 C C . ARG A 1 509 ? 6.513 -5.906 -23.890 1.00 90.56 509 ARG A C 1
ATOM 4066 O O . ARG A 1 509 ? 6.288 -4.875 -23.266 1.00 90.56 509 ARG A O 1
ATOM 4073 N N . GLY A 1 510 ? 5.610 -6.417 -24.726 1.00 86.50 510 GLY A N 1
ATOM 4074 C CA . GLY A 1 510 ? 4.288 -5.815 -24.915 1.00 86.50 510 GLY A CA 1
ATOM 4075 C C . GLY A 1 510 ? 3.421 -5.832 -23.647 1.00 86.50 510 GLY A C 1
ATOM 4076 O O . GLY A 1 510 ? 3.696 -6.544 -22.683 1.00 86.50 510 GLY A O 1
ATOM 4077 N N . ARG A 1 511 ? 2.311 -5.084 -23.677 1.00 86.00 511 ARG A N 1
ATOM 4078 C CA . ARG A 1 511 ? 1.367 -4.949 -22.547 1.00 86.00 511 ARG A CA 1
ATOM 4079 C C . ARG A 1 511 ? 0.814 -6.281 -22.037 1.00 86.00 511 ARG A C 1
ATOM 4081 O O . ARG A 1 511 ? 0.775 -6.507 -20.838 1.00 86.00 511 ARG A O 1
ATOM 4088 N N . HIS A 1 512 ? 0.511 -7.205 -22.944 1.00 88.56 512 HIS A N 1
ATOM 4089 C CA . HIS A 1 512 ? 0.063 -8.563 -22.617 1.00 88.56 512 HIS A CA 1
ATOM 4090 C C . HIS A 1 512 ? 1.124 -9.439 -21.929 1.00 88.56 512 HIS A C 1
ATOM 4092 O O . HIS A 1 512 ? 0.846 -10.582 -21.580 1.00 88.56 512 HIS A O 1
ATOM 4098 N N . LYS A 1 513 ? 2.343 -8.925 -21.743 1.00 90.56 513 LYS A N 1
ATOM 4099 C CA . LYS A 1 513 ? 3.440 -9.542 -20.987 1.00 90.56 513 LYS A CA 1
ATOM 4100 C C . LYS A 1 513 ? 3.907 -8.621 -19.844 1.00 90.56 513 LYS A C 1
ATOM 4102 O O . LYS A 1 513 ? 5.070 -8.649 -19.465 1.00 90.56 513 LYS A O 1
ATOM 4107 N N . GLY A 1 514 ? 3.034 -7.734 -19.361 1.00 88.56 514 GLY A N 1
ATOM 4108 C CA . GLY A 1 514 ? 3.272 -6.881 -18.191 1.00 88.56 514 GLY A CA 1
ATOM 4109 C C . GLY A 1 514 ? 4.257 -5.736 -18.402 1.00 88.56 514 GLY A C 1
ATOM 4110 O O . GLY A 1 514 ? 4.710 -5.147 -17.429 1.00 88.56 514 GLY A O 1
ATOM 4111 N N . LYS A 1 515 ? 4.619 -5.413 -19.654 1.00 89.44 515 LYS A N 1
ATOM 4112 C CA . LYS A 1 515 ? 5.705 -4.461 -19.961 1.00 89.44 515 LYS A CA 1
ATOM 4113 C C . LYS A 1 515 ? 7.009 -4.787 -19.221 1.00 89.44 515 LYS A C 1
ATOM 4115 O O . LYS A 1 515 ? 7.732 -3.886 -18.801 1.00 89.44 515 LYS A O 1
ATOM 4120 N N . SER A 1 516 ? 7.289 -6.072 -19.039 1.00 92.12 516 SER A N 1
ATOM 4121 C CA . SER A 1 516 ? 8.508 -6.524 -18.385 1.00 92.12 516 SER A CA 1
ATOM 4122 C C . SER A 1 516 ? 9.715 -6.433 -19.323 1.00 92.12 516 SER A C 1
ATOM 4124 O O . SER A 1 516 ? 9.564 -6.377 -20.549 1.00 92.12 516 SER A O 1
ATOM 4126 N N . ALA A 1 517 ? 10.918 -6.462 -18.757 1.00 92.50 517 ALA A N 1
ATOM 4127 C CA . ALA A 1 517 ? 12.157 -6.618 -19.507 1.00 92.50 517 ALA A CA 1
ATOM 4128 C C . ALA A 1 517 ? 12.125 -7.903 -20.356 1.00 92.50 517 ALA A C 1
ATOM 4130 O O . ALA A 1 517 ? 11.523 -8.918 -19.974 1.00 92.50 517 ALA A O 1
ATOM 4131 N N . ILE A 1 518 ? 12.743 -7.860 -21.540 1.00 91.50 518 ILE A N 1
ATOM 4132 C CA . ILE A 1 518 ? 12.943 -9.067 -22.345 1.00 91.50 518 ILE A CA 1
ATOM 4133 C C . ILE A 1 518 ? 13.971 -9.988 -21.693 1.00 91.50 518 ILE A C 1
ATOM 4135 O O . ILE A 1 518 ? 14.985 -9.533 -21.167 1.00 91.50 518 ILE A O 1
ATOM 4139 N N . ASN A 1 519 ? 13.727 -11.293 -21.813 1.00 90.56 519 ASN A N 1
ATOM 4140 C CA . ASN A 1 519 ? 14.782 -12.281 -21.657 1.00 90.56 519 ASN A CA 1
ATOM 4141 C C . ASN A 1 519 ? 15.705 -12.172 -22.880 1.00 90.56 519 ASN A C 1
ATOM 4143 O O . ASN A 1 519 ? 15.262 -12.400 -24.005 1.00 90.56 519 ASN A O 1
ATOM 4147 N N . LEU A 1 520 ? 16.963 -11.799 -22.658 1.00 90.19 520 LEU A N 1
ATOM 4148 C CA . LEU A 1 520 ? 17.950 -11.632 -23.730 1.00 90.19 520 LEU A CA 1
ATOM 4149 C C . LEU A 1 520 ? 18.404 -12.963 -24.337 1.00 90.19 520 LEU A C 1
ATOM 4151 O O . LEU A 1 520 ? 18.974 -12.972 -25.423 1.00 90.19 520 LEU A O 1
ATOM 4155 N N . ASP A 1 521 ? 18.120 -14.072 -23.663 1.00 85.62 521 ASP A N 1
ATOM 4156 C CA . ASP A 1 521 ? 18.487 -15.415 -24.097 1.00 85.62 521 ASP A CA 1
ATOM 4157 C C . ASP A 1 521 ? 17.332 -16.152 -24.804 1.00 85.62 521 ASP A C 1
ATOM 4159 O O . ASP A 1 521 ? 17.532 -17.244 -25.330 1.00 85.62 521 ASP A O 1
ATOM 4163 N N . ASP A 1 522 ? 16.132 -15.556 -24.855 1.00 82.94 522 ASP A N 1
ATOM 4164 C CA . ASP A 1 522 ? 14.955 -16.120 -25.533 1.00 82.94 522 ASP A CA 1
ATOM 4165 C C . ASP A 1 522 ? 14.015 -14.997 -26.020 1.00 82.94 522 ASP A C 1
ATOM 4167 O O . ASP A 1 522 ? 13.121 -14.533 -25.295 1.00 82.94 522 ASP A O 1
ATOM 4171 N N . PHE A 1 523 ? 14.250 -14.526 -27.252 1.00 86.94 523 PHE A N 1
ATOM 4172 C CA . PHE A 1 523 ? 13.445 -13.508 -27.932 1.00 86.94 523 PHE A CA 1
ATOM 4173 C C . PHE A 1 523 ? 13.304 -13.788 -29.435 1.00 86.94 523 PHE A C 1
ATOM 4175 O O . PHE A 1 523 ? 14.174 -14.400 -30.053 1.00 86.94 523 PHE A O 1
ATOM 4182 N N . ASP A 1 524 ? 12.227 -13.262 -30.020 1.00 85.12 524 ASP A N 1
ATOM 4183 C CA . ASP A 1 524 ? 11.958 -13.308 -31.458 1.00 85.12 524 ASP A CA 1
ATOM 4184 C C . ASP A 1 524 ? 12.306 -11.967 -32.125 1.00 85.12 524 ASP A C 1
ATOM 4186 O O . ASP A 1 524 ? 12.235 -10.904 -31.495 1.00 85.12 524 ASP A O 1
ATOM 4190 N N . VAL A 1 525 ? 12.645 -12.005 -33.417 1.00 89.50 525 VAL A N 1
ATOM 4191 C CA . VAL A 1 525 ? 12.809 -10.809 -34.256 1.00 89.50 525 VAL A CA 1
ATOM 4192 C C . VAL A 1 525 ? 11.620 -10.733 -35.216 1.00 89.50 525 VAL A C 1
ATOM 4194 O O . VAL A 1 525 ? 11.613 -11.378 -36.261 1.00 89.50 525 VAL A O 1
ATOM 4197 N N . ASP A 1 526 ? 10.602 -9.947 -34.862 1.00 89.81 526 ASP A N 1
ATOM 4198 C CA . ASP A 1 526 ? 9.384 -9.781 -35.669 1.00 89.81 526 ASP A CA 1
ATOM 4199 C C . ASP A 1 526 ? 9.645 -8.891 -36.900 1.00 89.81 526 ASP A C 1
ATOM 4201 O O . ASP A 1 526 ? 9.322 -7.694 -36.902 1.00 89.81 526 ASP A O 1
ATOM 4205 N N . LEU A 1 527 ? 10.246 -9.467 -37.944 1.00 94.69 527 LEU A N 1
ATOM 4206 C CA . LEU A 1 527 ? 10.665 -8.747 -39.145 1.00 94.69 527 LEU A CA 1
ATOM 4207 C C . LEU A 1 527 ? 9.510 -8.415 -40.086 1.00 94.69 527 LEU A C 1
ATOM 4209 O O . LEU A 1 527 ? 8.568 -9.183 -40.279 1.00 94.69 527 LEU A O 1
ATOM 4213 N N . PHE A 1 528 ? 9.617 -7.263 -40.740 1.00 95.25 528 PHE A N 1
ATOM 4214 C CA . PHE A 1 528 ? 8.746 -6.871 -41.832 1.00 95.25 528 PHE A CA 1
ATOM 4215 C C . PHE A 1 528 ? 9.476 -6.018 -42.868 1.00 95.25 528 PHE A C 1
ATOM 4217 O O . PHE A 1 528 ? 10.494 -5.387 -42.584 1.00 95.25 528 PHE A O 1
ATOM 4224 N N . VAL A 1 529 ? 8.894 -5.950 -44.062 1.00 96.38 529 VAL A N 1
ATOM 4225 C CA . VAL A 1 529 ? 9.240 -4.952 -45.074 1.00 96.38 529 VAL A CA 1
ATOM 4226 C C . VAL A 1 529 ? 7.989 -4.198 -45.512 1.00 96.38 529 VAL A C 1
ATOM 4228 O O . VAL A 1 529 ? 6.932 -4.789 -45.743 1.00 96.38 529 VAL A O 1
ATOM 4231 N N . ALA A 1 530 ? 8.099 -2.873 -45.591 1.00 95.50 530 ALA A N 1
ATOM 4232 C CA . ALA A 1 530 ? 7.048 -2.000 -46.097 1.00 95.50 530 ALA A CA 1
ATOM 4233 C C . ALA A 1 530 ? 7.286 -1.701 -47.581 1.00 95.50 530 ALA A C 1
ATOM 4235 O O . ALA A 1 530 ? 8.185 -0.933 -47.928 1.00 95.50 530 ALA A O 1
ATOM 4236 N N . HIS A 1 531 ? 6.473 -2.309 -48.443 1.00 95.94 531 HIS A N 1
ATOM 4237 C CA . HIS A 1 531 ? 6.562 -2.163 -49.892 1.00 95.94 531 HIS A CA 1
ATOM 4238 C C . HIS A 1 531 ? 5.154 -2.173 -50.503 1.00 95.94 531 HIS A C 1
ATOM 4240 O O . HIS A 1 531 ? 4.611 -3.220 -50.855 1.00 95.94 531 HIS A O 1
ATOM 4246 N N . ALA A 1 532 ? 4.557 -0.986 -50.643 1.00 94.12 532 ALA A N 1
ATOM 4247 C CA . ALA A 1 532 ? 3.168 -0.820 -51.078 1.00 94.12 532 ALA A CA 1
ATOM 4248 C C . ALA A 1 532 ? 2.859 -1.493 -52.424 1.00 94.12 532 ALA A C 1
ATOM 4250 O O . ALA A 1 532 ? 1.791 -2.079 -52.585 1.00 94.12 532 ALA A O 1
ATOM 4251 N N . GLU A 1 533 ? 3.783 -1.420 -53.385 1.00 95.44 533 GLU A N 1
ATOM 4252 C CA . GLU A 1 533 ? 3.580 -2.008 -54.711 1.00 95.44 533 GLU A CA 1
ATOM 4253 C C . GLU A 1 533 ? 3.515 -3.544 -54.669 1.00 95.44 533 GLU A C 1
ATOM 4255 O O . GLU A 1 533 ? 2.486 -4.100 -55.051 1.00 95.44 533 GLU A O 1
ATOM 4260 N N . GLU A 1 534 ? 4.542 -4.223 -54.137 1.00 96.56 534 GLU A N 1
ATOM 4261 C CA . GLU A 1 534 ? 4.530 -5.681 -53.922 1.00 96.56 534 GLU A CA 1
ATOM 4262 C C . GLU A 1 534 ? 3.321 -6.123 -53.094 1.00 96.56 534 GLU A C 1
ATOM 4264 O O . GLU A 1 534 ? 2.645 -7.096 -53.430 1.00 96.56 534 GLU A O 1
ATOM 4269 N N . TRP A 1 535 ? 2.997 -5.384 -52.026 1.00 96.75 535 TRP A N 1
ATOM 4270 C CA . TRP A 1 535 ? 1.860 -5.720 -51.175 1.00 96.75 535 TRP A CA 1
ATOM 4271 C C . TRP A 1 535 ? 0.547 -5.690 -51.964 1.00 96.75 535 TRP A C 1
ATOM 4273 O O . TRP A 1 535 ? -0.204 -6.666 -51.938 1.00 96.75 535 TRP A O 1
ATOM 4283 N N . ARG A 1 536 ? 0.282 -4.618 -52.728 1.00 95.69 536 ARG A N 1
ATOM 4284 C CA . ARG A 1 536 ? -0.929 -4.500 -53.563 1.00 95.69 536 ARG A CA 1
ATOM 4285 C C . ARG A 1 536 ? -0.947 -5.517 -54.698 1.00 95.69 536 ARG A C 1
ATOM 4287 O O . ARG A 1 536 ? -2.021 -5.999 -55.048 1.00 95.69 536 ARG A O 1
ATOM 4294 N N . ARG A 1 537 ? 0.220 -5.859 -55.249 1.00 96.44 537 ARG A N 1
ATOM 4295 C CA . ARG A 1 537 ? 0.368 -6.866 -56.305 1.00 96.44 537 ARG A CA 1
ATOM 4296 C C . ARG A 1 537 ? -0.006 -8.261 -55.810 1.00 96.44 537 ARG A C 1
ATOM 4298 O O . ARG A 1 537 ? -0.709 -8.989 -56.505 1.00 96.44 537 ARG A O 1
ATOM 4305 N N . HIS A 1 538 ? 0.435 -8.630 -54.610 1.00 96.88 538 HIS A N 1
ATOM 4306 C CA . HIS A 1 538 ? 0.244 -9.977 -54.077 1.00 96.88 538 HIS A CA 1
ATOM 4307 C C . HIS A 1 538 ? -1.044 -10.159 -53.275 1.00 96.88 538 HIS A C 1
ATOM 4309 O O . HIS A 1 538 ? -1.557 -11.278 -53.215 1.00 96.88 538 HIS A O 1
ATOM 4315 N N . LEU A 1 539 ? -1.613 -9.090 -52.710 1.00 96.44 539 LEU A N 1
ATOM 4316 C CA . LEU A 1 539 ? -2.816 -9.170 -51.881 1.00 96.44 539 LEU A CA 1
ATOM 4317 C C . LEU A 1 539 ? -3.997 -9.912 -52.544 1.00 96.44 539 LEU A C 1
ATOM 4319 O O . LEU A 1 539 ? -4.604 -10.733 -51.853 1.00 96.44 539 LEU A O 1
ATOM 4323 N N . PRO A 1 540 ? -4.351 -9.692 -53.831 1.00 96.75 540 PRO A N 1
ATOM 4324 C CA . PRO A 1 540 ? -5.469 -10.405 -54.452 1.00 96.75 540 PRO A CA 1
ATOM 4325 C C . PRO A 1 540 ? -5.240 -11.920 -54.523 1.00 96.75 540 PRO A C 1
ATOM 4327 O O . PRO A 1 540 ? -6.154 -12.690 -54.234 1.00 96.75 540 PRO A O 1
ATOM 4330 N N . VAL A 1 541 ? -4.014 -12.347 -54.852 1.00 97.00 541 VAL A N 1
ATOM 4331 C CA . VAL A 1 541 ? -3.639 -13.769 -54.925 1.00 97.00 541 VAL A CA 1
ATOM 4332 C C . VAL A 1 541 ? -3.648 -14.394 -53.535 1.00 97.00 541 VAL A C 1
ATOM 4334 O O . VAL A 1 541 ? -4.235 -15.456 -53.352 1.00 97.00 541 VAL A O 1
ATOM 4337 N N . ILE A 1 542 ? -3.074 -13.708 -52.541 1.00 97.44 542 ILE A N 1
ATOM 4338 C CA . ILE A 1 542 ? -3.073 -14.168 -51.149 1.00 97.44 542 ILE A CA 1
ATOM 4339 C C . ILE A 1 542 ? -4.507 -14.326 -50.640 1.00 97.44 542 ILE A C 1
ATOM 4341 O O . ILE A 1 542 ? -4.860 -15.386 -50.147 1.00 97.44 542 ILE A O 1
ATOM 4345 N N . ARG A 1 543 ? -5.385 -13.336 -50.836 1.00 94.62 543 ARG A N 1
ATOM 4346 C CA . ARG A 1 543 ? -6.791 -13.446 -50.408 1.00 94.62 543 ARG A CA 1
ATOM 4347 C C . ARG A 1 543 ? -7.561 -14.560 -51.118 1.00 94.62 543 ARG A C 1
ATOM 4349 O O . ARG A 1 543 ? -8.463 -15.131 -50.516 1.00 94.62 543 ARG A O 1
ATOM 4356 N N . GLY A 1 544 ? -7.240 -14.835 -52.383 1.00 95.50 544 GLY A N 1
ATOM 4357 C CA . GLY A 1 544 ? -7.930 -15.850 -53.178 1.00 95.50 544 GLY A CA 1
ATOM 4358 C C . GLY A 1 544 ? -7.456 -17.282 -52.921 1.00 95.50 544 GLY A C 1
ATOM 4359 O O . GLY A 1 544 ? -8.274 -18.196 -52.931 1.00 95.50 544 GLY A O 1
ATOM 4360 N N . GLN A 1 545 ? -6.153 -17.486 -52.711 1.00 96.88 545 GLN A N 1
ATOM 4361 C CA . GLN A 1 545 ? -5.534 -18.820 -52.671 1.00 96.88 545 GLN A CA 1
ATOM 4362 C C . GLN A 1 545 ? -4.931 -19.177 -51.307 1.00 96.88 545 GLN A C 1
ATOM 4364 O O . GLN A 1 545 ? -4.837 -20.355 -50.975 1.00 96.88 545 GLN A O 1
ATOM 4369 N N . PHE A 1 546 ? -4.558 -18.177 -50.505 1.00 95.81 546 PHE A N 1
ATOM 4370 C CA . PHE A 1 546 ? -3.879 -18.335 -49.215 1.00 95.81 546 PHE A CA 1
ATOM 4371 C C . PHE A 1 546 ? -4.507 -17.426 -48.139 1.00 95.81 546 PHE A C 1
ATOM 4373 O O . PHE A 1 546 ? -3.812 -16.597 -47.549 1.00 95.81 546 PHE A O 1
ATOM 4380 N N . PRO A 1 547 ? -5.829 -17.498 -47.895 1.00 92.25 547 PRO A N 1
ATOM 4381 C CA . PRO A 1 547 ? -6.517 -16.537 -47.030 1.00 92.25 547 PRO A CA 1
ATOM 4382 C C . PRO A 1 547 ? -5.959 -16.490 -45.596 1.00 92.25 547 PRO A C 1
ATOM 4384 O O . PRO A 1 547 ? -5.933 -15.419 -44.995 1.00 92.25 547 PRO A O 1
ATOM 4387 N N . GLU A 1 548 ? -5.439 -17.610 -45.083 1.00 94.12 548 GLU A N 1
ATOM 4388 C CA . GLU A 1 548 ? -4.801 -17.712 -43.757 1.00 94.12 548 GLU A CA 1
ATOM 4389 C C . GLU A 1 548 ? -3.474 -16.935 -43.654 1.00 94.12 548 GLU A C 1
ATOM 4391 O O . GLU A 1 548 ? -3.033 -16.566 -42.566 1.00 94.12 548 GLU A O 1
ATOM 4396 N N . ASN A 1 549 ? -2.843 -16.628 -44.789 1.00 96.19 549 ASN A N 1
ATOM 4397 C CA . ASN A 1 549 ? -1.580 -15.898 -44.867 1.00 96.19 549 ASN A CA 1
ATOM 4398 C C . ASN A 1 549 ? -1.766 -14.374 -44.857 1.00 96.19 549 ASN A C 1
ATOM 4400 O O . ASN A 1 549 ? -0.808 -13.628 -45.068 1.00 96.19 549 ASN A O 1
ATOM 4404 N N . PHE A 1 550 ? -2.982 -13.882 -44.615 1.00 94.44 550 PHE A N 1
ATOM 4405 C CA . PHE A 1 550 ? -3.259 -12.459 -44.472 1.00 94.44 550 PHE A CA 1
ATOM 4406 C C . PHE A 1 550 ? -3.904 -12.152 -43.122 1.00 94.44 550 PHE A C 1
ATOM 4408 O O . PHE A 1 550 ? -5.033 -12.548 -42.849 1.00 94.44 550 PHE A O 1
ATOM 4415 N N . SER A 1 551 ? -3.219 -11.369 -42.288 1.00 89.50 551 SER A N 1
ATOM 4416 C CA . SER A 1 551 ? -3.756 -10.945 -40.991 1.00 89.50 551 SER A CA 1
ATOM 4417 C C . SER A 1 551 ? -3.289 -9.542 -40.627 1.00 89.50 551 SER A C 1
ATOM 4419 O O . SER A 1 551 ? -2.108 -9.215 -40.733 1.00 89.50 551 SER A O 1
ATOM 4421 N N . ASN A 1 552 ? -4.224 -8.690 -40.190 1.00 84.50 552 ASN A N 1
ATOM 4422 C CA . ASN A 1 552 ? -3.954 -7.323 -39.725 1.00 84.50 552 ASN A CA 1
ATOM 4423 C C . ASN A 1 552 ? -3.097 -6.484 -40.698 1.00 84.50 552 ASN A C 1
ATOM 4425 O O . ASN A 1 552 ? -2.171 -5.788 -40.280 1.00 84.50 552 ASN A O 1
ATOM 4429 N N . GLY A 1 553 ? -3.373 -6.583 -42.004 1.00 88.38 553 GLY A N 1
ATOM 4430 C CA . GLY A 1 553 ? -2.641 -5.844 -43.043 1.00 88.38 553 GLY A CA 1
ATOM 4431 C C . GLY A 1 553 ? -1.260 -6.415 -43.389 1.00 88.38 553 GLY A C 1
ATOM 4432 O O . GLY A 1 553 ? -0.540 -5.819 -44.188 1.00 88.38 553 GLY A O 1
ATOM 4433 N N . LYS A 1 554 ? -0.886 -7.564 -42.821 1.00 93.69 554 LYS A N 1
ATOM 4434 C CA . LYS A 1 554 ? 0.379 -8.255 -43.083 1.00 93.69 554 LYS A CA 1
ATOM 4435 C C . LYS A 1 554 ? 0.142 -9.453 -43.993 1.00 93.69 554 LYS A C 1
ATOM 4437 O O . LYS A 1 554 ? -0.815 -10.197 -43.781 1.00 93.69 554 LYS A O 1
ATOM 4442 N N . ILE A 1 555 ? 1.029 -9.635 -44.964 1.00 97.00 555 ILE A N 1
ATOM 4443 C CA . ILE A 1 555 ? 1.115 -10.846 -45.780 1.00 97.00 555 ILE A CA 1
ATOM 4444 C C . ILE A 1 555 ? 2.250 -11.711 -45.219 1.00 97.00 555 ILE A C 1
ATOM 4446 O O . ILE A 1 555 ? 3.397 -11.262 -45.157 1.00 97.00 555 ILE A O 1
ATOM 4450 N N . TYR A 1 556 ? 1.911 -12.928 -44.803 1.00 96.94 556 TYR A N 1
ATOM 4451 C CA . TYR A 1 556 ? 2.818 -13.935 -44.254 1.00 96.94 556 TYR A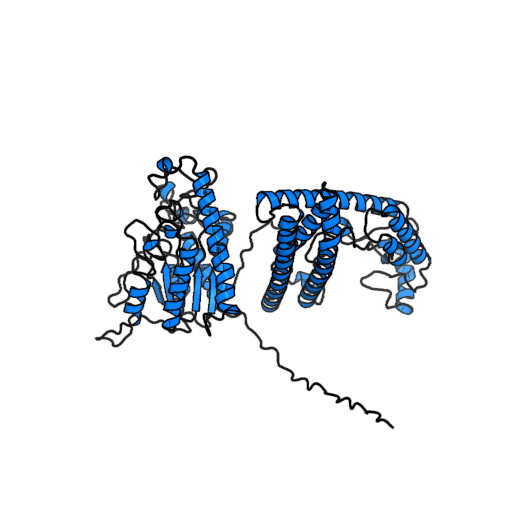 CA 1
ATOM 4452 C C . TYR A 1 556 ? 3.312 -14.837 -45.390 1.00 96.94 556 TYR A C 1
ATOM 4454 O O . TYR A 1 556 ? 2.497 -15.534 -46.002 1.00 96.94 556 TYR A O 1
ATOM 4462 N N . PRO A 1 557 ? 4.606 -14.808 -45.748 1.00 95.56 557 PRO A N 1
ATOM 4463 C CA . PRO A 1 557 ? 5.078 -15.448 -46.969 1.00 95.56 557 PRO A CA 1
ATOM 4464 C C . PRO A 1 557 ? 5.145 -16.975 -46.890 1.00 95.56 557 PRO A C 1
ATOM 4466 O O . PRO A 1 557 ? 5.112 -17.608 -47.947 1.00 95.56 557 PRO A O 1
ATOM 4469 N N . LEU A 1 558 ? 5.248 -17.583 -45.703 1.00 93.94 558 LEU A N 1
ATOM 4470 C CA . LEU A 1 558 ? 5.476 -19.025 -45.566 1.00 93.94 558 LEU A CA 1
ATOM 4471 C C . LEU A 1 558 ? 4.344 -19.865 -46.179 1.00 93.94 558 LEU A C 1
ATOM 4473 O O . LEU A 1 558 ? 3.167 -19.645 -45.910 1.00 93.94 558 LEU A O 1
ATOM 4477 N N . GLY A 1 559 ? 4.708 -20.845 -47.014 1.00 92.62 559 GLY A N 1
ATOM 4478 C CA . GLY A 1 559 ? 3.745 -21.728 -47.688 1.00 92.62 559 GLY A CA 1
ATOM 4479 C C . GLY A 1 559 ? 3.011 -21.102 -48.881 1.00 92.62 559 GLY A C 1
ATOM 4480 O O . GLY A 1 559 ? 2.116 -21.733 -49.436 1.00 92.62 559 GLY A O 1
ATOM 4481 N N . THR A 1 560 ? 3.391 -19.889 -49.295 1.00 96.19 560 THR A N 1
ATOM 4482 C CA . THR A 1 560 ? 2.809 -19.184 -50.453 1.00 96.19 560 THR A CA 1
ATOM 4483 C C . THR A 1 560 ? 3.772 -19.152 -51.645 1.00 96.19 560 THR A C 1
ATOM 4485 O O . THR A 1 560 ? 4.891 -19.665 -51.570 1.00 96.19 560 THR A O 1
ATOM 4488 N N . HIS A 1 561 ? 3.371 -18.491 -52.737 1.00 95.69 561 HIS A N 1
ATOM 4489 C CA . HIS A 1 561 ? 4.219 -18.243 -53.911 1.00 95.69 561 HIS A CA 1
ATOM 4490 C C . HIS A 1 561 ? 5.339 -17.209 -53.674 1.00 95.69 561 HIS A C 1
ATOM 4492 O O . HIS A 1 561 ? 6.153 -16.981 -54.566 1.00 95.69 561 HIS A O 1
ATOM 4498 N N . LEU A 1 562 ? 5.400 -16.565 -52.501 1.00 96.81 562 LEU A N 1
ATOM 4499 C CA . LEU A 1 562 ? 6.381 -15.525 -52.152 1.00 96.81 562 LEU A CA 1
ATOM 4500 C C . LEU A 1 562 ? 7.767 -16.105 -51.803 1.00 96.81 562 LEU A C 1
ATOM 4502 O O . LEU A 1 562 ? 8.327 -15.817 -50.744 1.00 96.81 562 LEU A O 1
ATOM 4506 N N . HIS A 1 563 ? 8.331 -16.930 -52.688 1.00 96.12 563 HIS A N 1
ATOM 4507 C CA . HIS A 1 563 ? 9.595 -17.638 -52.453 1.00 96.12 563 HIS A CA 1
ATOM 4508 C C . HIS A 1 563 ? 10.788 -16.702 -52.227 1.00 96.12 563 HIS A C 1
ATOM 4510 O O . HIS A 1 563 ? 11.672 -17.029 -51.443 1.00 96.12 563 HIS A O 1
ATOM 4516 N N . GLU A 1 564 ? 10.808 -15.520 -52.849 1.00 96.38 564 GLU A N 1
ATOM 4517 C CA . GLU A 1 564 ? 11.874 -14.534 -52.628 1.00 96.38 564 GLU A CA 1
ATOM 4518 C C . GLU A 1 564 ? 11.911 -14.041 -51.174 1.00 96.38 564 GLU A C 1
ATOM 4520 O O . GLU A 1 564 ? 12.980 -14.013 -50.568 1.00 96.38 564 GLU A O 1
ATOM 4525 N N . LEU A 1 565 ? 10.751 -13.741 -50.576 1.00 96.12 565 LEU A N 1
ATOM 4526 C CA . LEU A 1 565 ? 10.658 -13.354 -49.163 1.00 96.12 565 LEU A CA 1
ATOM 4527 C C . LEU A 1 565 ? 10.987 -14.514 -48.217 1.00 96.12 565 LEU A C 1
ATOM 4529 O O . LEU A 1 565 ? 11.624 -14.293 -47.190 1.00 96.12 565 LEU A O 1
ATOM 4533 N N . GLN A 1 566 ? 10.590 -15.744 -48.561 1.00 96.38 566 GLN A N 1
ATOM 4534 C CA . GLN A 1 566 ? 10.946 -16.939 -47.782 1.00 96.38 566 GLN A CA 1
ATOM 4535 C C . GLN A 1 566 ? 12.468 -17.160 -47.775 1.00 96.38 566 GLN A C 1
ATOM 4537 O O . GLN A 1 566 ? 13.066 -17.342 -46.715 1.00 96.38 566 GLN A O 1
ATOM 4542 N N . ASN A 1 567 ? 13.106 -17.080 -48.947 1.00 96.38 567 ASN A N 1
ATOM 4543 C CA . ASN A 1 567 ? 14.555 -17.218 -49.093 1.00 96.38 567 ASN A CA 1
ATOM 4544 C C . ASN A 1 567 ? 15.304 -16.087 -48.377 1.00 96.38 567 ASN A C 1
ATOM 4546 O O . ASN A 1 567 ? 16.324 -16.339 -47.735 1.00 96.38 567 ASN A O 1
ATOM 4550 N N . LEU A 1 568 ? 14.783 -14.857 -48.441 1.00 97.19 568 LEU A N 1
ATOM 4551 C CA . LEU A 1 568 ? 15.336 -13.726 -47.702 1.00 97.19 568 LEU A CA 1
ATOM 4552 C C . LEU A 1 568 ? 15.246 -13.946 -46.187 1.00 97.19 568 LEU A C 1
ATOM 4554 O O . LEU A 1 568 ? 16.237 -13.740 -45.493 1.00 97.19 568 LEU A O 1
ATOM 4558 N N . GLY A 1 569 ? 14.103 -14.419 -45.679 1.00 96.62 569 GLY A N 1
ATOM 4559 C CA . GLY A 1 569 ? 13.934 -14.771 -44.266 1.00 96.62 569 GLY A CA 1
ATOM 4560 C C . GLY A 1 569 ? 14.947 -15.819 -43.805 1.00 96.62 569 GLY A C 1
ATOM 4561 O O . GLY A 1 569 ? 15.601 -15.637 -42.779 1.00 96.62 569 GLY A O 1
ATOM 4562 N N . HIS A 1 570 ? 15.168 -16.858 -44.613 1.00 96.12 570 HIS A N 1
ATOM 4563 C CA . HIS A 1 570 ? 16.172 -17.884 -44.336 1.00 96.12 570 HIS A CA 1
ATOM 4564 C C . HIS A 1 570 ? 17.604 -17.319 -44.309 1.00 96.12 570 HIS A C 1
ATOM 4566 O O . HIS A 1 570 ? 18.362 -17.592 -43.377 1.00 96.12 570 HIS A O 1
ATOM 4572 N N . ALA A 1 571 ? 17.969 -16.484 -45.289 1.00 97.44 571 ALA A N 1
ATOM 4573 C CA . ALA A 1 571 ? 19.286 -15.848 -45.353 1.00 97.44 571 ALA A CA 1
ATOM 4574 C C . ALA A 1 571 ? 19.546 -14.925 -44.150 1.00 97.44 571 ALA A C 1
ATOM 4576 O O . ALA A 1 571 ? 20.607 -15.001 -43.525 1.00 97.44 571 ALA A O 1
ATOM 4577 N N . VAL A 1 572 ? 18.559 -14.103 -43.779 1.00 97.88 572 VAL A N 1
ATOM 4578 C CA . VAL A 1 572 ? 18.631 -13.232 -42.598 1.00 97.88 572 VAL A CA 1
ATOM 4579 C C . VAL A 1 572 ? 18.726 -14.065 -41.322 1.00 97.88 572 VAL A C 1
ATOM 4581 O O . VAL A 1 572 ? 19.566 -13.781 -40.472 1.00 97.88 572 VAL A O 1
ATOM 4584 N N . GLY A 1 573 ? 17.932 -15.131 -41.199 1.00 96.88 573 GLY A N 1
ATOM 4585 C CA . GLY A 1 573 ? 17.969 -16.038 -40.052 1.00 96.88 573 GLY A CA 1
ATOM 4586 C C . GLY A 1 573 ? 19.335 -16.696 -39.847 1.00 96.88 573 GLY A C 1
ATOM 4587 O O . GLY A 1 573 ? 19.818 -16.776 -38.717 1.00 96.88 573 GLY A O 1
ATOM 4588 N N . HIS A 1 574 ? 20.002 -17.100 -40.931 1.00 97.62 574 HIS A N 1
ATOM 4589 C CA . HIS A 1 574 ? 21.380 -17.594 -40.888 1.00 97.62 574 HIS A CA 1
ATOM 4590 C C . HIS A 1 574 ? 22.380 -16.527 -40.431 1.00 97.62 574 HIS A C 1
ATOM 4592 O O . HIS A 1 574 ? 23.231 -16.813 -39.585 1.00 97.62 574 HIS A O 1
ATOM 4598 N N . ALA A 1 575 ? 22.270 -15.303 -40.951 1.00 97.62 575 ALA A N 1
ATOM 4599 C CA . ALA A 1 575 ? 23.142 -14.199 -40.557 1.00 97.62 575 ALA A CA 1
ATOM 4600 C C . ALA A 1 575 ? 22.949 -13.812 -39.079 1.00 97.62 575 ALA A C 1
ATOM 4602 O O . ALA A 1 575 ? 23.931 -13.642 -38.356 1.00 97.62 575 ALA A O 1
ATOM 4603 N N . LEU A 1 576 ? 21.700 -13.760 -38.602 1.00 96.75 576 LEU A N 1
ATOM 4604 C CA . LEU A 1 576 ? 21.367 -13.531 -37.193 1.00 96.75 576 LEU A CA 1
ATOM 4605 C C . LEU A 1 576 ? 21.930 -14.638 -36.296 1.00 96.75 576 LEU A C 1
ATOM 4607 O O . LEU A 1 576 ? 22.578 -14.344 -35.293 1.00 96.75 576 LEU A O 1
ATOM 4611 N N . ALA A 1 577 ? 21.734 -15.908 -36.666 1.00 95.94 577 ALA A N 1
ATOM 4612 C CA . ALA A 1 577 ? 22.256 -17.040 -35.906 1.00 95.94 577 ALA A CA 1
ATOM 4613 C C . ALA A 1 577 ? 23.786 -16.994 -35.786 1.00 95.94 577 ALA A C 1
ATOM 4615 O O . ALA A 1 577 ? 24.321 -17.203 -34.695 1.00 95.94 577 ALA A O 1
ATOM 4616 N N . ALA A 1 578 ? 24.483 -16.681 -36.883 1.00 96.19 578 ALA A N 1
ATOM 4617 C CA . ALA A 1 578 ? 25.934 -16.546 -36.894 1.00 96.19 578 ALA A CA 1
ATOM 4618 C C . ALA A 1 578 ? 26.403 -15.381 -36.007 1.00 96.19 578 ALA A C 1
ATOM 4620 O O . ALA A 1 578 ? 27.252 -15.585 -35.142 1.00 96.19 578 ALA A O 1
ATOM 4621 N N . ASN A 1 579 ? 25.818 -14.189 -36.168 1.00 96.00 579 ASN A N 1
ATOM 4622 C CA . ASN A 1 579 ? 26.284 -12.982 -35.479 1.00 96.00 579 ASN A CA 1
ATOM 4623 C C . ASN A 1 579 ? 25.955 -12.971 -33.974 1.00 96.00 579 ASN A C 1
ATOM 4625 O O . ASN A 1 579 ? 26.704 -12.420 -33.173 1.00 96.00 579 ASN A O 1
ATOM 4629 N N . LEU A 1 580 ? 24.858 -13.619 -33.568 1.00 94.88 580 LEU A N 1
ATOM 4630 C CA . LEU A 1 580 ? 24.433 -13.700 -32.163 1.00 94.88 580 LEU A CA 1
ATOM 4631 C C . LEU A 1 580 ? 24.968 -14.942 -31.428 1.00 94.88 580 LEU A C 1
ATOM 4633 O O . LEU A 1 580 ? 24.633 -15.167 -30.260 1.00 94.88 580 LEU A O 1
ATOM 4637 N N . THR A 1 581 ? 25.800 -15.762 -32.077 1.00 93.88 581 THR A N 1
ATOM 4638 C CA . THR A 1 581 ? 26.412 -16.937 -31.440 1.00 93.88 581 THR A CA 1
ATOM 4639 C C . THR A 1 581 ? 27.237 -16.524 -30.219 1.00 93.88 581 THR A C 1
ATOM 4641 O O . THR A 1 581 ? 28.085 -15.640 -30.290 1.00 93.88 581 THR A O 1
ATOM 4644 N N . GLY A 1 582 ? 26.970 -17.159 -29.073 1.00 88.56 582 GLY A N 1
ATOM 4645 C CA . GLY A 1 582 ? 27.627 -16.847 -27.798 1.00 88.56 582 GLY A CA 1
ATOM 4646 C C . GLY A 1 582 ? 27.092 -15.600 -27.081 1.00 88.56 582 GLY A C 1
ATOM 4647 O O . GLY A 1 582 ? 27.468 -15.368 -25.937 1.00 88.56 582 GLY A O 1
ATOM 4648 N N . LYS A 1 583 ? 26.198 -14.822 -27.708 1.00 89.44 583 LYS A N 1
ATOM 4649 C CA . LYS A 1 583 ? 25.531 -13.667 -27.077 1.00 89.44 583 LYS A CA 1
ATOM 4650 C C . LYS A 1 583 ? 24.129 -13.992 -26.567 1.00 89.44 583 LYS A C 1
ATOM 4652 O O . LYS A 1 583 ? 23.691 -13.370 -25.597 1.00 89.44 583 LYS A O 1
ATOM 4657 N N . VAL A 1 584 ? 23.458 -14.952 -27.208 1.00 89.81 584 VAL A N 1
ATOM 4658 C CA . VAL A 1 584 ? 22.110 -15.428 -26.861 1.00 89.81 584 VAL A CA 1
ATOM 4659 C C . VAL A 1 584 ? 22.076 -16.958 -26.807 1.00 89.81 584 VAL A C 1
ATOM 4661 O O . VAL A 1 584 ? 22.739 -17.639 -27.602 1.00 89.81 584 VAL A O 1
ATOM 4664 N N . LYS A 1 585 ? 21.282 -17.523 -25.894 1.00 85.50 585 LYS A N 1
ATOM 4665 C CA . LYS A 1 585 ? 21.041 -18.976 -25.826 1.00 85.50 585 LYS A CA 1
ATOM 4666 C C . LYS A 1 585 ? 20.294 -19.425 -27.093 1.00 85.50 585 LYS A C 1
ATOM 4668 O O . LYS A 1 585 ? 19.370 -18.774 -27.563 1.00 85.50 585 LYS A O 1
ATOM 4673 N N . LYS A 1 586 ? 20.691 -20.567 -27.669 1.00 87.75 586 LYS A N 1
ATOM 4674 C CA . LYS A 1 586 ? 20.027 -21.191 -28.840 1.00 87.75 586 LYS A CA 1
ATOM 4675 C C . LYS A 1 586 ? 19.897 -20.270 -30.077 1.00 87.75 586 LYS A C 1
ATOM 4677 O O . LYS A 1 586 ? 18.887 -20.341 -30.776 1.00 87.75 586 LYS A O 1
ATOM 4682 N N . SER A 1 587 ? 20.931 -19.485 -30.406 1.00 91.88 587 SER A N 1
ATOM 4683 C CA . SER A 1 587 ? 20.961 -18.612 -31.604 1.00 91.88 587 SER A CA 1
ATOM 4684 C C . SER A 1 587 ? 20.584 -19.326 -32.916 1.00 91.88 587 SER A C 1
ATOM 4686 O O . SER A 1 587 ? 20.000 -18.723 -33.810 1.00 91.88 587 SER A O 1
ATOM 4688 N N . TRP A 1 588 ? 20.829 -20.635 -33.026 1.00 91.81 588 TRP A N 1
ATOM 4689 C CA . TRP A 1 588 ? 20.427 -21.456 -34.175 1.00 91.81 588 TRP A CA 1
ATOM 4690 C C . TRP A 1 588 ? 18.919 -21.412 -34.489 1.00 91.81 588 TRP A C 1
ATOM 4692 O O . TRP A 1 588 ? 18.535 -21.678 -35.627 1.00 91.81 588 TRP A O 1
ATOM 4702 N N . ARG A 1 589 ? 18.056 -21.053 -33.524 1.00 91.56 589 ARG A N 1
ATOM 4703 C CA . ARG A 1 589 ? 16.603 -20.925 -33.732 1.00 91.56 589 ARG A CA 1
ATOM 4704 C C . ARG A 1 589 ? 16.241 -19.879 -34.789 1.00 91.56 589 ARG A C 1
ATOM 4706 O O . ARG A 1 589 ? 15.232 -20.055 -35.467 1.00 91.56 589 ARG A O 1
ATOM 4713 N N . PHE A 1 590 ? 17.066 -18.848 -34.995 1.00 92.94 590 PHE A N 1
ATOM 4714 C CA . PHE A 1 590 ? 16.799 -17.835 -36.022 1.00 92.94 590 PHE A CA 1
ATOM 4715 C C . PHE A 1 590 ? 16.759 -18.423 -37.441 1.00 92.94 590 PHE A C 1
ATOM 4717 O O . PHE A 1 590 ? 16.009 -17.922 -38.271 1.00 92.94 590 PHE A O 1
ATOM 4724 N N . ILE A 1 591 ? 17.472 -19.519 -37.721 1.00 91.62 591 ILE A N 1
ATOM 4725 C CA . ILE A 1 591 ? 17.515 -20.142 -39.059 1.00 91.62 591 ILE A CA 1
ATOM 4726 C C . ILE A 1 591 ? 16.127 -20.619 -39.516 1.00 91.62 591 ILE A C 1
ATOM 4728 O O . ILE A 1 591 ? 15.784 -20.507 -40.693 1.00 91.62 591 ILE A O 1
ATOM 4732 N N . GLY A 1 592 ? 15.340 -21.166 -38.584 1.00 82.56 592 GLY A N 1
ATOM 4733 C CA . GLY A 1 592 ? 14.018 -21.736 -38.858 1.00 82.56 592 GLY A CA 1
ATOM 4734 C C . GLY A 1 592 ? 12.844 -20.825 -38.497 1.00 82.56 592 GLY A C 1
ATOM 4735 O O . GLY A 1 592 ? 11.736 -21.072 -38.960 1.00 82.56 592 GLY A O 1
ATOM 4736 N N . ASN A 1 593 ? 13.080 -19.785 -37.691 1.00 85.25 593 ASN A N 1
ATOM 4737 C CA . ASN A 1 593 ? 12.015 -18.952 -37.120 1.00 85.25 593 ASN A CA 1
ATOM 4738 C C . ASN A 1 593 ? 11.996 -17.509 -37.654 1.00 85.25 593 ASN A C 1
ATOM 4740 O O . ASN A 1 593 ? 11.165 -16.714 -37.221 1.00 85.25 593 ASN A O 1
ATOM 4744 N N . THR A 1 594 ? 12.900 -17.144 -38.567 1.00 92.81 594 THR A N 1
ATOM 4745 C CA . THR A 1 594 ? 12.942 -15.788 -39.135 1.00 92.81 594 THR A CA 1
ATOM 4746 C C . THR A 1 594 ? 11.991 -15.678 -40.324 1.00 92.81 594 THR A C 1
ATOM 4748 O O . THR A 1 594 ? 12.318 -16.069 -41.444 1.00 92.81 594 THR A O 1
ATOM 4751 N N . GLU A 1 595 ? 10.807 -15.120 -40.082 1.00 94.25 595 GLU A N 1
ATOM 4752 C CA . GLU A 1 595 ? 9.825 -14.784 -41.115 1.00 94.25 595 GLU A CA 1
ATOM 4753 C C . GLU A 1 595 ? 9.782 -13.266 -41.348 1.00 94.25 595 GLU A C 1
ATOM 4755 O O . GLU A 1 595 ? 9.713 -12.485 -40.401 1.00 94.25 595 GLU A O 1
ATOM 4760 N N . ILE A 1 596 ? 9.797 -12.838 -42.616 1.00 96.50 596 ILE A N 1
ATOM 4761 C CA . ILE A 1 596 ? 9.698 -11.424 -43.006 1.00 96.50 596 ILE A CA 1
ATOM 4762 C C . ILE A 1 596 ? 8.317 -11.177 -43.604 1.00 96.50 596 ILE A C 1
ATOM 4764 O O . ILE A 1 596 ? 8.039 -11.571 -44.736 1.00 96.50 596 ILE A O 1
ATOM 4768 N N . VAL A 1 597 ? 7.447 -10.495 -42.862 1.00 96.31 597 VAL A N 1
ATOM 4769 C CA . VAL A 1 597 ? 6.093 -10.195 -43.352 1.00 96.31 597 VAL A CA 1
ATOM 4770 C C . VAL A 1 597 ? 6.082 -8.968 -44.265 1.00 96.31 597 VAL A C 1
ATOM 4772 O O . VAL A 1 597 ? 6.730 -7.957 -43.988 1.00 96.31 597 VAL A O 1
ATOM 4775 N N . LEU A 1 598 ? 5.287 -9.011 -45.331 1.00 96.50 598 LEU A N 1
ATOM 4776 C CA . LEU A 1 598 ? 5.123 -7.891 -46.258 1.00 96.50 598 LEU A CA 1
ATOM 4777 C C . LEU A 1 598 ? 3.971 -6.980 -45.808 1.00 96.50 598 LEU A C 1
ATOM 4779 O O . LEU A 1 598 ? 2.885 -7.454 -45.459 1.00 96.50 598 LEU A O 1
ATOM 4783 N N . ARG A 1 599 ? 4.194 -5.662 -45.821 1.00 94.56 599 ARG A N 1
ATOM 4784 C CA . ARG A 1 599 ? 3.215 -4.633 -45.429 1.00 94.56 599 ARG A CA 1
ATOM 4785 C C . ARG A 1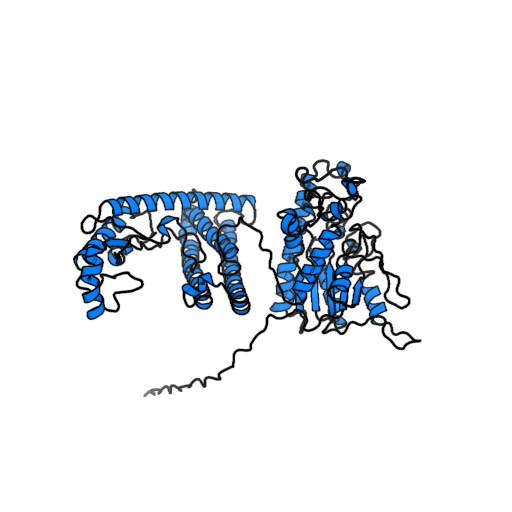 599 ? 3.099 -3.535 -46.478 1.00 94.56 599 ARG A C 1
ATOM 4787 O O . ARG A 1 599 ? 4.055 -3.245 -47.190 1.00 94.56 599 ARG A O 1
ATOM 4794 N N . GLU A 1 600 ? 1.939 -2.887 -46.522 1.00 90.75 600 GLU A N 1
ATOM 4795 C CA . GLU A 1 600 ? 1.706 -1.751 -47.419 1.00 90.75 600 GLU A CA 1
ATOM 4796 C C . GLU A 1 600 ? 2.480 -0.497 -46.984 1.00 90.75 600 GLU A C 1
ATOM 4798 O O . GLU A 1 600 ? 3.074 0.187 -47.812 1.00 90.75 600 GLU A O 1
ATOM 4803 N N . ILE A 1 601 ? 2.498 -0.213 -45.680 1.00 85.00 601 ILE A N 1
ATOM 4804 C CA . ILE A 1 601 ? 3.123 0.972 -45.081 1.00 85.00 601 ILE A CA 1
ATOM 4805 C C . ILE A 1 601 ? 4.042 0.581 -43.919 1.00 85.00 601 ILE A C 1
ATOM 4807 O O . ILE A 1 601 ? 3.859 -0.466 -43.287 1.00 85.00 601 ILE A O 1
ATOM 4811 N N . GLY A 1 602 ? 5.036 1.432 -43.648 1.00 73.19 602 GLY A N 1
ATOM 4812 C CA . GLY A 1 602 ? 5.864 1.342 -42.444 1.00 73.19 602 GLY A CA 1
ATOM 4813 C C . GLY A 1 602 ? 5.018 1.532 -41.184 1.00 73.19 602 GLY A C 1
ATOM 4814 O O . GLY A 1 602 ? 3.956 2.151 -41.237 1.00 73.19 602 GLY A O 1
ATOM 4815 N N . ALA A 1 603 ? 5.455 0.969 -40.055 1.00 57.03 603 ALA A N 1
ATOM 4816 C CA . ALA A 1 603 ? 4.848 1.320 -38.772 1.00 57.03 603 ALA A CA 1
ATOM 4817 C C . ALA A 1 603 ? 5.106 2.813 -38.488 1.00 57.03 603 ALA A C 1
ATOM 4819 O O . ALA A 1 603 ? 6.218 3.278 -38.732 1.00 57.03 603 ALA A O 1
ATOM 4820 N N . TYR A 1 604 ? 4.083 3.539 -38.021 1.00 41.97 604 TYR A N 1
ATOM 4821 C CA . TYR A 1 604 ? 4.258 4.854 -37.394 1.00 41.97 604 TYR A CA 1
ATOM 4822 C C . TYR A 1 604 ? 5.085 4.738 -36.116 1.00 41.97 604 TYR A C 1
ATOM 4824 O O . TYR A 1 604 ? 4.851 3.751 -35.371 1.00 41.97 604 TYR A O 1
#

Radius of gyration: 31.27 Å; Cα contacts (8 Å, |Δi|>4): 983; chains: 1; bounding box: 70×107×90 Å